Protein AF-0000000066904572 (afdb_homodimer)

Sequence (384 aa):
MHLLWPVCALLLQTYCATAQISPKYDVRRLPLDLRPVGHFLGRWKAYKVIGQGEHVFPTGRILDFGIDPLPVFGARSLNYTGTTRNADGSVAHFEYGFLMVKNRTRTNPQILCGLITTTIRGYSLVEFGMVQHGFVDLELNNFITRSFDQRYNVYELRRNLYIYAGDLKQDIEARTSAGNAAYSVMYRKIQGMHLLWPVCALLLQTYCATAQISPKYDVRRLPLDLRPVGHFLGRWKAYKVIGQGEHVFPTGRILDFGIDPLPVFGARSLNYTGTTRNADGSVAHFEYGFLMVKNRTRTNPQILCGLITTTIRGYSLVEFGMVQHGFVDLELNNFITRSFDQRYNVYELRRNLYIYAGDLKQDIEARTSAGNAAYSVMYRKIQG

Nearest PDB structures (foldseek):
  3ia8-assembly1_A  TM=7.764E-01  e=2.299E-08  Homo sapiens
  5dyq-assembly1_D  TM=3.759E-01  e=2.794E-02  Micromonospora maris AB-18-032
  6le0-assembly1_A  TM=2.827E-01  e=4.176E-02  Streptomyces koyangensis
  7x81-assembly1_B  TM=3.144E-01  e=1.199E-01  Micromonospora sp.
  7x86-assembly1_A  TM=2.967E-01  e=1.541E-01  Micromonospora sp.

pLDDT: mean 82.9, std 18.19, range [33.84, 98.69]

Radius of gyration: 25.17 Å; Cα contacts (8 Å, |Δi|>4): 960; chains: 2; bounding box: 48×80×97 Å

Organism: Trichuris trichiura (NCBI:txid36087)

Foldseek 3Di:
DPPPPPPPPPPPPPCPVVVPADQFLDLVPDDPQCVLQNLVAFKWAWDDKDWPPPVPDHHGKIKHWTQPPFDPDDFTWTKIWIFHADPVGHTPKIKIWTKGWDDADPVRNFIKIWTWMDIPQFKIWIWIDGGDNQKDKIKTDDMDGDPPDDDKDWDIKIWIWGDDPQWIKIWIWTQIPVGTITMMTTIHGDHD/DPPPPPPPPPPPPPCPVVVPADQFLDLVPDDPQCVLQNLVAFKWAWDDKDWPPVVPFRHRKIKHWTQPPFDPDDFTWTKIWIFGADPVGHTPKIKIWTKGWDDADPVRNFIKIWTWMDIPQFKIWIWIDGGDNQKDKTKTDDMDGDPDDDDKDWDIWIWIWGDDPQWIKIWIWTQIPVGTITMMTTIHGDHD

Secondary structure (DSSP, 8-state):
----------------------GGG-GGGS-GGGGGGGGG-EEEEEEEEEEES-TTS-TTEEEEEE--S-BSSSS-EEEEEEEEE-TTS-EEEEEEEEEEEE---SS--SEEEEEEEEETTSEEEEEEEEEETTEEEEEEEEEEE-SSSS---EEEEEEEEEEETTEEEEEEEEEETTEEEEEEEEEEEEE-/----------------------GGG-GGGS-GGGGGGGGG-EEEEEEEEEEES-SSS-TTEEEEEE--S-BSSSS-EEEEEEEEE-TTS-EEEEEEEEEEEE---SS--SEEEEEEEEETTSEEEEEEEEEETTEEEEEEEEEEE-SSSS---EEEEEEEEEEETTEEEEEEEEEETTEEEEEEEEEEEEE-

Solvent-accessible surface area (backbone atoms only — not comparable to full-atom values): 20718 Å² total; per-residue (Å²): 136,84,79,76,72,78,76,75,74,74,74,71,68,70,72,68,68,69,76,74,66,51,74,47,34,36,68,91,72,52,56,78,74,46,53,72,59,48,87,57,44,15,31,28,37,41,78,44,76,49,70,46,57,49,95,72,57,56,68,57,22,33,43,34,30,26,46,66,76,47,55,72,65,73,67,51,34,34,28,35,36,40,38,23,36,44,97,86,64,47,33,66,43,45,34,40,35,38,44,32,45,42,67,55,45,99,89,39,80,57,32,36,31,35,40,38,37,30,33,65,86,41,38,33,41,30,27,39,39,35,48,56,96,52,35,35,44,33,28,61,69,47,73,49,63,58,84,85,59,89,76,79,42,75,79,42,38,35,40,35,41,33,72,55,94,85,21,45,34,37,39,40,39,34,37,34,75,91,46,56,29,42,35,38,37,37,20,42,74,77,43,94,133,84,78,79,74,78,78,76,75,73,72,72,70,72,72,68,69,70,74,74,65,50,75,48,34,36,72,91,71,50,56,77,72,45,53,73,58,48,87,57,44,16,31,27,37,41,79,46,75,50,72,46,57,43,98,54,66,58,66,55,20,34,41,35,29,25,46,66,76,51,50,74,70,70,63,52,35,34,27,34,36,41,38,21,36,44,97,87,63,44,31,67,44,45,34,43,35,35,44,30,44,42,64,55,44,98,89,38,80,58,31,35,31,35,39,41,35,28,34,65,87,41,39,34,41,31,28,40,39,36,49,54,96,52,34,35,43,33,28,62,71,48,74,51,63,58,85,83,58,89,78,79,43,75,78,42,38,36,41,34,41,32,73,55,95,85,21,45,33,37,40,39,39,34,36,35,73,91,45,56,32,41,36,36,37,37,22,43,75,76,40,94

Structure (mmCIF, N/CA/C/O backbone):
data_AF-0000000066904572-model_v1
#
loop_
_entity.id
_entity.type
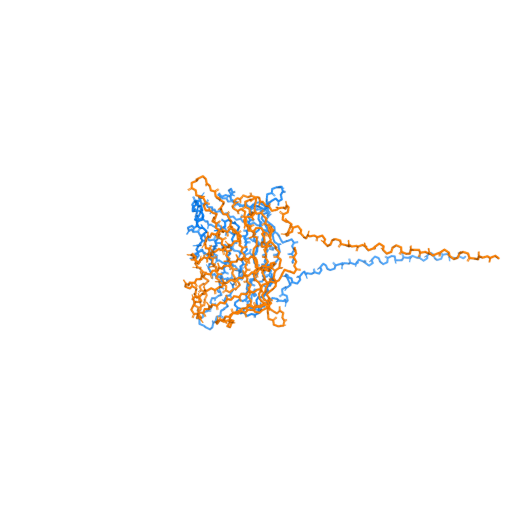_entity.pdbx_description
1 polymer 'DUF1794 domain containing protein'
#
loop_
_atom_site.group_PDB
_atom_site.id
_atom_site.type_symbol
_atom_site.label_atom_id
_atom_site.label_alt_id
_atom_site.label_comp_id
_atom_site.label_asym_id
_atom_site.label_entity_id
_atom_site.label_seq_id
_atom_site.pdbx_PDB_ins_code
_atom_site.Cartn_x
_atom_site.Cartn_y
_atom_site.Cartn_z
_atom_site.occupancy
_atom_site.B_iso_or_equiv
_atom_site.auth_seq_id
_atom_site.auth_comp_id
_atom_site.auth_asym_id
_atom_site.auth_atom_id
_atom_site.pdbx_PDB_model_num
ATOM 1 N N . MET A 1 1 ? 2.123 3.613 78.312 1 36.97 1 MET A N 1
ATOM 2 C CA . MET A 1 1 ? 2.836 3.047 77.125 1 36.97 1 MET A CA 1
ATOM 3 C C . MET A 1 1 ? 2.041 3.244 75.875 1 36.97 1 MET A C 1
ATOM 5 O O . MET A 1 1 ? 0.953 2.688 75.688 1 36.97 1 MET A O 1
ATOM 9 N N . HIS A 1 2 ? 2.148 4.484 75.25 1 41.28 2 HIS A N 1
ATOM 10 C CA . HIS A 1 2 ? 1.524 5.027 74.062 1 41.28 2 HIS A CA 1
ATOM 11 C C . HIS A 1 2 ? 1.945 4.246 72.812 1 41.28 2 HIS A C 1
ATOM 13 O O . HIS A 1 2 ? 3.139 4.094 72.562 1 41.28 2 HIS A O 1
ATOM 19 N N . LEU A 1 3 ? 1.214 3.186 72.5 1 41.56 3 LEU A N 1
ATOM 20 C CA . LEU A 1 3 ? 1.362 2.365 71.312 1 41.56 3 LEU A CA 1
ATOM 21 C C . LEU A 1 3 ? 1.243 3.215 70.062 1 41.56 3 LEU A C 1
ATOM 23 O O . LEU A 1 3 ? 0.188 3.795 69.812 1 41.56 3 LEU A O 1
ATOM 27 N N . LEU A 1 4 ? 2.344 3.912 69.625 1 42.91 4 LEU A N 1
ATOM 28 C CA . LEU A 1 4 ? 2.441 4.609 68.375 1 42.91 4 LEU A CA 1
ATOM 29 C C . LEU A 1 4 ? 2.195 3.648 67.188 1 42.91 4 LEU A C 1
ATOM 31 O O . LEU A 1 4 ? 2.887 2.637 67.062 1 42.91 4 LEU A O 1
ATOM 35 N N . TRP A 1 5 ? 0.932 3.434 66.812 1 44.44 5 TRP A N 1
ATOM 36 C CA . TRP A 1 5 ? 0.622 2.686 65.625 1 44.44 5 TRP A CA 1
ATOM 37 C C . TRP A 1 5 ? 1.302 3.311 64.438 1 44.44 5 TRP A C 1
ATOM 39 O O . TRP A 1 5 ? 1.192 4.52 64.188 1 44.44 5 TRP A O 1
ATOM 49 N N . PRO A 1 6 ? 2.416 2.656 63.938 1 46.72 6 PRO A N 1
ATOM 50 C CA . PRO A 1 6 ? 3 3.189 62.719 1 46.72 6 PRO A CA 1
ATOM 51 C C . PRO A 1 6 ? 2.004 3.23 61.562 1 46.72 6 PRO A C 1
ATOM 53 O O . PRO A 1 6 ? 1.225 2.289 61.375 1 46.72 6 PRO A O 1
ATOM 56 N N . VAL A 1 7 ? 1.394 4.398 61.219 1 45.59 7 VAL A N 1
ATOM 57 C CA . VAL A 1 7 ? 0.643 4.598 59.969 1 45.59 7 VAL A CA 1
ATOM 58 C C . VAL A 1 7 ? 1.498 4.184 58.781 1 45.59 7 VAL A C 1
ATOM 60 O O . VAL A 1 7 ? 2.568 4.75 58.562 1 45.59 7 VAL A O 1
ATOM 63 N N . CYS A 1 8 ? 1.521 2.908 58.438 1 36.66 8 CYS A N 1
ATOM 64 C CA . CYS A 1 8 ? 2.088 2.51 57.156 1 36.66 8 CYS A CA 1
ATOM 65 C C . CYS A 1 8 ? 1.502 3.34 56 1 36.66 8 CYS A C 1
ATOM 67 O O . CYS A 1 8 ? 0.315 3.223 55.688 1 36.66 8 CYS A O 1
ATOM 69 N N . ALA A 1 9 ? 1.978 4.562 55.875 1 38.41 9 ALA A N 1
ATOM 70 C CA . ALA A 1 9 ? 1.66 5.273 54.656 1 38.41 9 ALA A CA 1
ATOM 71 C C . ALA A 1 9 ? 1.945 4.398 53.438 1 38.41 9 ALA A C 1
ATOM 73 O O . ALA A 1 9 ? 3.098 4.043 53.156 1 38.41 9 ALA A O 1
ATOM 74 N N . LEU A 1 10 ? 0.994 3.525 53.094 1 40.59 10 LEU A N 1
ATOM 75 C CA . LEU A 1 10 ? 1.031 2.947 51.75 1 40.59 10 LEU A CA 1
ATOM 76 C C . LEU A 1 10 ? 1.244 4.027 50.719 1 40.59 10 LEU A C 1
ATOM 78 O O . LEU A 1 10 ? 0.384 4.891 50.5 1 40.59 10 LEU A O 1
ATOM 82 N N . LEU A 1 11 ? 2.461 4.457 50.562 1 39.38 11 LEU A N 1
ATOM 83 C CA . LEU A 1 11 ? 2.781 5.227 49.375 1 39.38 11 LEU A CA 1
ATOM 84 C C . LEU A 1 11 ? 2.217 4.551 48.125 1 39.38 11 LEU A C 1
ATOM 86 O O . LEU A 1 11 ? 2.672 3.471 47.719 1 39.38 11 LEU A O 1
ATOM 90 N N . LEU A 1 12 ? 0.892 4.676 47.969 1 40.47 12 LEU A N 1
ATOM 91 C CA . LEU A 1 12 ? 0.41 4.418 46.625 1 40.47 12 LEU A CA 1
ATOM 92 C C . LEU A 1 12 ? 1.277 5.133 45.594 1 40.47 12 LEU A C 1
ATOM 94 O O . LEU A 1 12 ? 1.254 6.363 45.5 1 40.47 12 LEU A O 1
ATOM 98 N N . GLN A 1 13 ? 2.475 4.648 45.5 1 36.97 13 GLN A N 1
ATOM 99 C CA . GLN A 1 13 ? 3.107 5.082 44.25 1 36.97 13 GLN A CA 1
ATOM 100 C C . GLN A 1 13 ? 2.148 4.953 43.062 1 36.97 13 GLN A C 1
ATOM 102 O O . GLN A 1 13 ? 1.762 3.846 42.688 1 36.97 13 GLN A O 1
ATOM 107 N N . THR A 1 14 ? 1.283 5.91 42.969 1 39.97 14 THR A N 1
ATOM 108 C CA . THR A 1 14 ? 0.637 6.031 41.688 1 39.97 14 THR A CA 1
ATOM 109 C C . THR A 1 14 ? 1.65 5.848 40.562 1 39.97 14 THR A C 1
ATOM 111 O O . THR A 1 14 ? 2.564 6.66 40.406 1 39.97 14 THR A O 1
ATOM 114 N N . TYR A 1 15 ? 2.129 4.617 40.375 1 37.59 15 TYR A N 1
ATOM 115 C CA . TYR A 1 15 ? 2.715 4.383 39.062 1 37.59 15 TYR A CA 1
ATOM 116 C C . TYR A 1 15 ? 1.881 5.039 37.969 1 37.59 15 TYR A C 1
ATOM 118 O O . TYR A 1 15 ? 0.774 4.586 37.688 1 37.59 15 TYR A O 1
ATOM 126 N N . CYS A 1 16 ? 1.686 6.305 38.094 1 33.84 16 CYS A N 1
ATOM 127 C CA . CYS A 1 16 ? 1.249 6.852 36.812 1 33.84 16 CYS A CA 1
ATOM 128 C C . CYS A 1 16 ? 2.037 6.234 35.656 1 33.84 16 CYS A C 1
ATOM 130 O O . CYS A 1 16 ? 3.221 6.531 35.469 1 33.84 16 CYS A O 1
ATOM 132 N N . ALA A 1 17 ? 1.898 4.969 35.312 1 40.09 17 ALA A N 1
ATOM 133 C CA . ALA A 1 17 ? 2.426 4.438 34.062 1 40.09 17 ALA A CA 1
ATOM 134 C C . ALA A 1 17 ? 2.369 5.488 32.969 1 40.09 17 ALA A C 1
ATOM 136 O O . ALA A 1 17 ? 1.284 5.898 32.562 1 40.09 17 ALA A O 1
ATOM 137 N N . THR A 1 18 ? 3.021 6.578 33 1 45.34 18 THR A N 1
ATOM 138 C CA . THR A 1 18 ? 3.121 7.43 31.828 1 45.34 18 THR A CA 1
ATOM 139 C C . THR A 1 18 ? 3 6.598 30.547 1 45.34 18 THR A C 1
ATOM 141 O O . THR A 1 18 ? 3.75 5.641 30.344 1 45.34 18 THR A O 1
ATOM 144 N N . ALA A 1 19 ? 1.868 6.367 30.156 1 54.81 19 ALA A N 1
ATOM 145 C CA . ALA A 1 19 ? 1.625 5.57 28.953 1 54.81 19 ALA A CA 1
ATOM 146 C C . ALA A 1 19 ? 2.641 5.895 27.875 1 54.81 19 ALA A C 1
ATOM 148 O O . ALA A 1 19 ? 2.754 7.047 27.438 1 54.81 19 ALA A O 1
ATOM 149 N N . GLN A 1 20 ? 3.775 5.301 27.828 1 68.19 20 GLN A N 1
ATOM 150 C CA . GLN A 1 20 ? 4.859 5.453 26.859 1 68.19 20 GLN A CA 1
ATOM 151 C C . GLN A 1 20 ? 4.32 5.516 25.438 1 68.19 20 GLN A C 1
ATOM 153 O O . GLN A 1 20 ? 3.516 4.676 25.031 1 68.19 20 GLN A O 1
ATOM 158 N N . ILE A 1 21 ? 4.375 6.699 24.906 1 78.31 21 ILE A N 1
ATOM 159 C CA . ILE A 1 21 ? 3.996 6.914 23.516 1 78.31 21 ILE A CA 1
ATOM 160 C C . ILE A 1 21 ? 4.812 5.996 22.609 1 78.31 21 ILE A C 1
ATOM 162 O O . ILE A 1 21 ? 6.039 5.938 22.703 1 78.31 21 ILE A O 1
ATOM 166 N N . SER A 1 22 ? 4.098 5.117 21.891 1 85 22 SER A N 1
ATOM 167 C CA . SER A 1 22 ? 4.758 4.316 20.859 1 85 22 SER A CA 1
ATOM 168 C C . SER A 1 22 ? 5.652 5.176 19.984 1 85 22 SER A C 1
ATOM 170 O O . SER A 1 22 ? 5.266 6.277 19.578 1 85 22 SER A O 1
ATOM 172 N N . PRO A 1 23 ? 6.863 4.711 19.75 1 85 23 PRO A N 1
ATOM 173 C CA . PRO A 1 23 ? 7.758 5.465 18.875 1 85 23 PRO A CA 1
ATOM 174 C C . PRO A 1 23 ? 7.113 5.801 17.531 1 85 23 PRO A C 1
ATOM 176 O O . PRO A 1 23 ? 7.461 6.809 16.906 1 85 23 PRO A O 1
ATOM 179 N N . LYS A 1 24 ? 6.156 5.031 17.141 1 87.88 24 LYS A N 1
ATOM 180 C CA . LYS A 1 24 ? 5.441 5.207 15.883 1 87.88 24 LYS A CA 1
ATOM 181 C C . LYS A 1 24 ? 4.715 6.547 15.844 1 87.88 24 LYS A C 1
ATOM 183 O O . LYS A 1 24 ? 4.543 7.141 14.781 1 87.88 24 LYS A O 1
ATOM 188 N N . TYR A 1 25 ? 4.387 7.059 17.016 1 91.88 25 TYR A N 1
ATOM 189 C CA . TYR A 1 25 ? 3.562 8.266 17.078 1 91.88 25 TYR A CA 1
ATOM 190 C C . TYR A 1 25 ? 4.293 9.398 17.781 1 91.88 25 TYR A C 1
ATOM 192 O O . TYR A 1 25 ? 3.684 10.398 18.156 1 91.88 25 TYR A O 1
ATOM 200 N N . ASP A 1 26 ? 5.594 9.242 18.047 1 89.12 26 ASP A N 1
ATOM 201 C CA . ASP A 1 26 ? 6.375 10.227 18.797 1 89.12 26 ASP A CA 1
ATOM 202 C C . ASP A 1 26 ? 6.781 11.391 17.891 1 89.12 26 ASP A C 1
ATOM 204 O O . ASP A 1 26 ? 7.691 11.258 17.078 1 89.12 26 ASP A O 1
ATOM 208 N N . VAL A 1 27 ? 6.188 12.516 18.109 1 88.06 27 VAL A N 1
ATOM 209 C CA . VAL A 1 27 ? 6.395 13.695 17.266 1 88.06 27 VAL A CA 1
ATOM 210 C C . VAL A 1 27 ? 7.852 14.148 17.359 1 88.06 27 VAL A C 1
ATOM 212 O O . VAL A 1 27 ? 8.359 14.812 16.469 1 88.06 27 VAL A O 1
ATOM 215 N N . ARG A 1 28 ? 8.594 13.836 18.484 1 88.25 28 ARG A N 1
ATOM 216 C CA . ARG A 1 28 ? 10 14.203 18.641 1 88.25 28 ARG A CA 1
ATOM 217 C C . ARG A 1 28 ? 10.875 13.484 17.625 1 88.25 28 ARG A C 1
ATOM 219 O O . ARG A 1 28 ? 11.992 13.922 17.344 1 88.25 28 ARG A O 1
ATOM 226 N N . ARG A 1 29 ? 10.281 12.391 17.047 1 86.12 29 ARG A N 1
ATOM 227 C CA . ARG A 1 29 ? 11.031 11.602 16.078 1 86.12 29 ARG A CA 1
ATOM 228 C C . ARG A 1 29 ? 10.648 11.977 14.648 1 86.12 29 ARG A C 1
ATOM 230 O O . ARG A 1 29 ? 11.203 11.445 13.688 1 86.12 29 ARG A O 1
ATOM 237 N N . LEU A 1 30 ? 9.75 12.875 14.586 1 88.31 30 LEU A N 1
ATOM 238 C CA . LEU A 1 30 ? 9.242 13.266 13.273 1 88.31 30 LEU A CA 1
ATOM 239 C C . LEU A 1 30 ? 10.273 14.102 12.531 1 88.31 30 LEU A C 1
ATOM 241 O O . LEU A 1 30 ? 10.734 15.125 13.039 1 88.31 30 LEU A O 1
ATOM 245 N N . PRO A 1 31 ? 10.594 13.625 11.336 1 86.38 31 PRO A N 1
ATOM 246 C CA . PRO A 1 31 ? 11.469 14.5 10.539 1 86.38 31 PRO A CA 1
ATOM 247 C C . PRO A 1 31 ? 10.883 15.891 10.344 1 86.38 31 PRO A C 1
ATOM 249 O O . PRO A 1 31 ? 9.664 16.047 10.195 1 86.38 31 PRO A O 1
ATOM 252 N N . LEU A 1 32 ? 11.773 16.875 10.258 1 85.88 32 LEU A N 1
ATOM 253 C CA . LEU A 1 32 ? 11.367 18.281 10.156 1 85.88 32 LEU A CA 1
ATOM 254 C C . LEU A 1 32 ? 10.492 18.5 8.93 1 85.88 32 LEU A C 1
ATOM 256 O O . LEU A 1 32 ? 9.562 19.312 8.969 1 85.88 32 LEU A O 1
ATOM 260 N N . ASP A 1 33 ? 10.742 17.75 7.859 1 85.06 33 ASP A N 1
ATOM 261 C CA . ASP A 1 33 ? 10.039 17.953 6.598 1 85.06 33 ASP A CA 1
ATOM 262 C C . ASP A 1 33 ? 8.57 17.531 6.711 1 85.06 33 ASP A C 1
ATOM 264 O O . ASP A 1 33 ? 7.738 17.938 5.902 1 85.06 33 ASP A O 1
ATOM 268 N N . LEU A 1 34 ? 8.273 16.766 7.754 1 91.44 34 LEU A N 1
ATOM 269 C CA . LEU A 1 34 ? 6.922 16.234 7.879 1 91.44 34 LEU A CA 1
ATOM 270 C C . LEU A 1 34 ? 6.137 17 8.945 1 91.44 34 LEU A C 1
ATOM 272 O O . LEU A 1 34 ? 4.988 16.656 9.234 1 91.44 34 LEU A O 1
ATOM 276 N N . ARG A 1 35 ? 6.676 18.047 9.461 1 92.06 35 ARG A N 1
ATOM 277 C CA . ARG A 1 35 ? 6.043 18.812 10.523 1 92.06 35 ARG A CA 1
ATOM 278 C C . ARG A 1 35 ? 4.691 19.359 10.078 1 92.06 35 ARG A C 1
ATOM 280 O O . ARG A 1 35 ? 3.746 19.422 10.859 1 92.06 35 ARG A O 1
ATOM 287 N N . PRO A 1 36 ? 4.574 19.766 8.781 1 94.38 36 PRO A N 1
ATOM 288 C CA . PRO A 1 36 ? 3.289 20.312 8.359 1 94.38 36 PRO A CA 1
ATOM 289 C C . PRO A 1 36 ? 2.135 19.328 8.523 1 94.38 36 PRO A C 1
ATOM 291 O O . PRO A 1 36 ? 0.971 19.734 8.562 1 94.38 36 PRO A O 1
ATOM 294 N N . VAL A 1 37 ? 2.457 18.031 8.648 1 95.56 37 VAL A N 1
ATOM 295 C CA . VAL A 1 37 ? 1.381 17.047 8.766 1 95.56 37 VAL A CA 1
ATOM 296 C C . VAL A 1 37 ? 1.552 16.25 10.062 1 95.56 37 VAL A C 1
ATOM 298 O O . VAL A 1 37 ? 0.924 15.203 10.242 1 95.56 37 VAL A O 1
ATOM 301 N N . GLY A 1 38 ? 2.359 16.734 10.914 1 94.56 38 GLY A N 1
ATOM 302 C CA . GLY A 1 38 ? 2.678 16.016 12.141 1 94.56 38 GLY A CA 1
ATOM 303 C C . GLY A 1 38 ? 1.487 15.867 13.07 1 94.56 38 GLY A C 1
ATOM 304 O O . GLY A 1 38 ? 1.434 14.93 13.867 1 94.56 38 GLY A O 1
ATOM 305 N N . HIS A 1 39 ? 0.548 16.75 13.031 1 96.62 39 HIS A N 1
ATOM 306 C CA . HIS A 1 39 ? -0.603 16.75 13.93 1 96.62 39 HIS A CA 1
ATOM 307 C C . HIS A 1 39 ? -1.524 15.578 13.648 1 96.62 39 HIS A C 1
ATOM 309 O O . HIS A 1 39 ? -2.406 15.266 14.453 1 96.62 39 HIS A O 1
ATOM 315 N N . PHE A 1 40 ? -1.28 14.844 12.531 1 97.44 40 PHE A N 1
ATOM 316 C CA . PHE A 1 40 ? -2.113 13.688 12.203 1 97.44 40 PHE A CA 1
ATOM 317 C C . PHE A 1 40 ? -1.581 12.43 12.875 1 97.44 40 PHE A C 1
ATOM 319 O O . PHE A 1 40 ? -2.268 11.406 12.914 1 97.44 40 PHE A O 1
ATOM 326 N N . LEU A 1 41 ? -0.401 12.477 13.391 1 95.5 41 LEU A N 1
ATOM 327 C CA . LEU A 1 41 ? 0.19 11.273 13.984 1 95.5 41 LEU A CA 1
ATOM 328 C C . LEU A 1 41 ? -0.75 10.656 15.008 1 95.5 41 LEU A C 1
ATOM 330 O O . LEU A 1 41 ? -1.259 11.352 15.891 1 95.5 41 LEU A O 1
ATOM 334 N N . GLY A 1 42 ? -0.972 9.336 14.836 1 95.62 42 GLY A N 1
ATOM 335 C CA . GLY A 1 42 ? -1.816 8.602 15.766 1 95.62 42 GLY A CA 1
ATOM 336 C C . GLY A 1 42 ? -2.824 7.707 15.07 1 95.62 42 GLY A C 1
ATOM 337 O O . GLY A 1 42 ? -2.863 7.637 13.844 1 95.62 42 GLY A O 1
ATOM 338 N N . ARG A 1 43 ? -3.465 6.996 15.898 1 96.44 43 ARG A N 1
ATOM 339 C CA . ARG A 1 43 ? -4.594 6.184 15.453 1 96.44 43 ARG A CA 1
ATOM 340 C C . ARG A 1 43 ? -5.918 6.852 15.789 1 96.44 43 ARG A C 1
ATOM 342 O O . ARG A 1 43 ? -6.133 7.277 16.922 1 96.44 43 ARG A O 1
ATOM 349 N N . TRP A 1 44 ? -6.773 6.98 14.812 1 96.94 44 TRP A N 1
ATOM 350 C CA . TRP A 1 44 ? -8.008 7.75 14.914 1 96.94 44 TRP A CA 1
ATOM 351 C C . TRP A 1 44 ? -9.219 6.883 14.594 1 96.94 44 TRP A C 1
ATOM 353 O O . TRP A 1 44 ? -9.266 6.227 13.555 1 96.94 44 TRP A O 1
ATOM 363 N N . LYS A 1 45 ? -10.164 6.918 15.484 1 95.31 45 LYS A N 1
ATOM 364 C CA . LYS A 1 45 ? -11.367 6.121 15.289 1 95.31 45 LYS A CA 1
ATOM 365 C C . LYS A 1 45 ? -12.57 7.008 14.977 1 95.31 45 LYS A C 1
ATOM 367 O O . LYS A 1 45 ? -12.852 7.961 15.711 1 95.31 45 LYS A O 1
ATOM 372 N N . ALA A 1 46 ? -13.266 6.609 13.852 1 94.56 46 ALA A N 1
ATOM 373 C CA . ALA A 1 46 ? -14.453 7.355 13.453 1 94.56 46 ALA A CA 1
ATOM 374 C C . ALA A 1 46 ? -15.555 7.234 14.5 1 94.56 46 ALA A C 1
ATOM 376 O O . ALA A 1 46 ? -15.789 6.152 15.047 1 94.56 46 ALA A O 1
ATOM 377 N N . TYR A 1 47 ? -16.266 8.414 14.766 1 92.19 47 TYR A N 1
ATOM 378 C CA . TYR A 1 47 ? -17.344 8.312 15.727 1 92.19 47 TYR A CA 1
ATOM 379 C C . TYR A 1 47 ? -18.562 9.102 15.258 1 92.19 47 TYR A C 1
ATOM 381 O O . TYR A 1 47 ? -19.641 9.008 15.852 1 92.19 47 TYR A O 1
ATOM 389 N N . LYS A 1 48 ? -18.422 9.891 14.234 1 90.69 48 LYS A N 1
ATOM 390 C CA . LYS A 1 48 ? -19.531 10.648 13.664 1 90.69 48 LYS A CA 1
ATOM 391 C C . LYS A 1 48 ? -19.375 10.805 12.156 1 90.69 48 LYS A C 1
ATOM 393 O O . LYS A 1 48 ? -18.297 11.125 11.664 1 90.69 48 LYS A O 1
ATOM 398 N N . VAL A 1 49 ? -20.391 10.523 11.469 1 89.62 49 VAL A N 1
ATOM 399 C CA . VAL A 1 49 ? -20.422 10.68 10.016 1 89.62 49 VAL A CA 1
ATOM 400 C C . VAL A 1 49 ? -21.672 11.461 9.609 1 89.62 49 VAL A C 1
ATOM 402 O O . VAL A 1 49 ? -22.781 11.156 10.07 1 89.62 49 VAL A O 1
ATOM 405 N N . ILE A 1 50 ? -21.453 12.445 8.789 1 88.44 50 ILE A N 1
ATOM 406 C CA . ILE A 1 50 ? -22.562 13.227 8.258 1 88.44 50 ILE A CA 1
ATOM 407 C C . ILE A 1 50 ? -22.453 13.32 6.738 1 88.44 50 ILE A C 1
ATOM 409 O O . ILE A 1 50 ? -21.375 13.617 6.211 1 88.44 50 ILE A O 1
ATOM 413 N N . GLY A 1 51 ? -23.562 13.07 6.008 1 87.94 51 GLY A N 1
ATOM 414 C CA . GLY A 1 51 ? -23.562 13.266 4.566 1 87.94 51 GLY A CA 1
ATOM 415 C C . GLY A 1 51 ? -24.172 12.109 3.805 1 87.94 51 GLY A C 1
ATOM 416 O O . GLY A 1 51 ? -24.953 11.336 4.363 1 87.94 51 GLY A O 1
ATOM 417 N N . GLN A 1 52 ? -24.188 12.047 2.445 1 78.12 52 GLN A N 1
ATOM 418 C CA . GLN A 1 52 ? -24.797 11.078 1.539 1 78.12 52 GLN A CA 1
ATOM 419 C C . GLN A 1 52 ? -23.734 10.18 0.903 1 78.12 52 GLN A C 1
ATOM 421 O O . GLN A 1 52 ? -22.594 10.602 0.714 1 78.12 52 GLN A O 1
ATOM 426 N N . GLY A 1 53 ? -24.422 8.93 0.359 1 62.56 53 GLY A N 1
ATOM 427 C CA . GLY A 1 53 ? -23.641 8.031 -0.473 1 62.56 53 GLY A CA 1
ATOM 428 C C . GLY A 1 53 ? -22.641 7.219 0.317 1 62.56 53 GLY A C 1
ATOM 429 O O . GLY A 1 53 ? -21.625 6.777 -0.228 1 62.56 53 GLY A O 1
ATOM 430 N N . GLU A 1 54 ? -23.203 7.348 1.69 1 52.78 54 GLU A N 1
ATOM 431 C CA . GLU A 1 54 ? -22.359 6.715 2.707 1 52.78 54 GLU A CA 1
ATOM 432 C C . GLU A 1 54 ? -22.406 5.191 2.586 1 52.78 54 GLU A C 1
ATOM 434 O O . GLU A 1 54 ? -21.672 4.488 3.293 1 52.78 54 GLU A O 1
ATOM 439 N N . HIS A 1 55 ? -23.531 4.688 1.878 1 52.28 55 HIS A N 1
ATOM 440 C CA . HIS A 1 55 ? -23.422 3.25 2.09 1 52.28 55 HIS A CA 1
ATOM 441 C C . HIS A 1 55 ? -21.969 2.818 2.188 1 52.28 55 HIS A C 1
ATOM 443 O O . HIS A 1 55 ? -21.672 1.671 2.533 1 52.28 55 HIS A O 1
ATOM 449 N N . VAL A 1 56 ? -21.203 3.502 1.645 1 51.19 56 VAL A N 1
ATOM 450 C CA . VAL A 1 56 ? -19.844 3.092 1.324 1 51.19 56 VAL A CA 1
ATOM 451 C C . VAL A 1 56 ? -19.016 3.014 2.604 1 51.19 56 VAL A C 1
ATOM 453 O O . VAL A 1 56 ? -18.109 2.191 2.709 1 51.19 56 VAL A O 1
ATOM 456 N N . PHE A 1 57 ? -19.219 4.102 3.617 1 50.66 57 PHE A N 1
ATOM 457 C CA . PHE A 1 57 ? -17.938 4.129 4.32 1 50.66 57 PHE A CA 1
ATOM 458 C C . PHE A 1 57 ? -18.141 3.887 5.812 1 50.66 57 PHE A C 1
ATOM 460 O O . PHE A 1 57 ? -17.562 2.949 6.375 1 50.66 57 PHE A O 1
ATOM 467 N N . PRO A 1 58 ? -17.984 4.801 6.781 1 54 58 PRO A N 1
ATOM 468 C CA . PRO A 1 58 ? -16.984 4.879 7.859 1 54 58 PRO A CA 1
ATOM 469 C C . PRO A 1 58 ? -17.531 4.34 9.188 1 54 58 PRO A C 1
ATOM 471 O O . PRO A 1 58 ? -16.969 4.645 10.25 1 54 58 PRO A O 1
ATOM 474 N N . THR A 1 59 ? -18.641 3.709 9.219 1 59.78 59 THR A N 1
ATOM 475 C CA . THR A 1 59 ? -18.672 3.27 10.609 1 59.78 59 THR A CA 1
ATOM 476 C C . THR A 1 59 ? -17.547 2.285 10.891 1 59.78 59 THR A C 1
ATOM 478 O O . THR A 1 59 ? -17.172 1.498 10.016 1 59.78 59 THR A O 1
ATOM 481 N N . GLY A 1 60 ? -16.875 2.48 11.945 1 76.75 60 GLY A N 1
ATOM 482 C CA . GLY A 1 60 ? -15.828 1.593 12.406 1 76.75 60 GLY A CA 1
ATOM 483 C C . GLY A 1 60 ? -14.492 1.841 11.719 1 76.75 60 GLY A C 1
ATOM 484 O O . GLY A 1 60 ? -13.617 0.977 11.734 1 76.75 60 GLY A O 1
ATOM 485 N N . ARG A 1 61 ? -14.5 2.953 10.992 1 89.88 61 ARG A N 1
ATOM 486 C CA . ARG A 1 61 ? -13.258 3.248 10.289 1 89.88 61 ARG A CA 1
ATOM 487 C C . ARG A 1 61 ? -12.18 3.734 11.258 1 89.88 61 ARG A C 1
ATOM 489 O O . ARG A 1 61 ? -12.469 4.523 12.164 1 89.88 61 ARG A O 1
ATOM 496 N N . ILE A 1 62 ? -11.016 3.244 11.094 1 93.94 62 ILE A N 1
ATOM 497 C CA . ILE A 1 62 ? -9.82 3.689 11.805 1 93.94 62 ILE A CA 1
ATOM 498 C C . ILE A 1 62 ? -8.781 4.195 10.805 1 93.94 62 ILE A C 1
ATOM 500 O O . ILE A 1 62 ? -8.5 3.535 9.805 1 93.94 62 ILE A O 1
ATOM 504 N N . LEU A 1 63 ? -8.312 5.387 11.008 1 96.5 63 LEU A N 1
ATOM 505 C CA . LEU A 1 63 ? -7.172 5.922 10.273 1 96.5 63 LEU A CA 1
ATOM 506 C C . LEU A 1 63 ? -5.914 5.895 11.133 1 96.5 63 LEU A C 1
ATOM 508 O O . LEU A 1 63 ? -5.965 6.223 12.32 1 96.5 63 LEU A O 1
ATOM 512 N N . ASP A 1 64 ? -4.844 5.469 10.602 1 95.38 64 ASP A N 1
ATOM 513 C CA . ASP A 1 64 ? -3.564 5.371 11.297 1 95.38 64 ASP A CA 1
ATOM 514 C C . ASP A 1 64 ? -2.471 6.121 10.539 1 95.38 64 ASP A C 1
ATOM 516 O O . ASP A 1 64 ? -2.176 5.797 9.383 1 95.38 64 ASP A O 1
ATOM 520 N N . PHE A 1 65 ? -1.942 7.141 11.125 1 95.88 65 PHE A N 1
ATOM 521 C CA . PHE A 1 65 ? -0.796 7.883 10.617 1 95.88 65 PHE A CA 1
ATOM 522 C C . PHE A 1 65 ? 0.425 7.676 11.5 1 95.88 65 PHE A C 1
ATOM 524 O O . PHE A 1 65 ? 0.395 7.988 12.695 1 95.88 65 PHE A O 1
ATOM 531 N N . GLY A 1 66 ? 1.501 7.172 10.914 1 92.38 66 GLY A N 1
ATOM 532 C CA . GLY A 1 66 ? 2.686 6.887 11.711 1 92.38 66 GLY A CA 1
ATOM 533 C C . GLY A 1 66 ? 3.98 7.109 10.953 1 92.38 66 GLY A C 1
ATOM 534 O O . GLY A 1 66 ? 3.963 7.355 9.742 1 92.38 66 GLY A O 1
ATOM 535 N N . ILE A 1 67 ? 5.156 7.176 11.633 1 85 67 ILE A N 1
ATOM 536 C CA . ILE A 1 67 ? 6.48 7.355 11.039 1 85 67 ILE A CA 1
ATOM 537 C C . ILE A 1 67 ? 7.109 5.996 10.758 1 85 67 ILE A C 1
ATOM 539 O O . ILE A 1 67 ? 8.094 5.902 10.016 1 85 67 ILE A O 1
ATOM 543 N N . ASP A 1 68 ? 6.562 4.777 10.938 1 69.31 68 ASP A N 1
ATOM 544 C CA . ASP A 1 68 ? 7.168 3.457 10.773 1 69.31 68 ASP A CA 1
ATOM 545 C C . ASP A 1 68 ? 6.469 2.666 9.672 1 69.31 68 ASP A C 1
ATOM 547 O O . ASP A 1 68 ? 5.277 2.371 9.773 1 69.31 68 ASP A O 1
ATOM 551 N N . PRO A 1 69 ? 7.406 2.207 8.781 1 62.81 69 PRO A N 1
ATOM 552 C CA . PRO A 1 69 ? 8.82 2.438 8.508 1 62.81 69 PRO A CA 1
ATOM 553 C C . PRO A 1 69 ? 9.094 3.82 7.918 1 62.81 69 PRO A C 1
ATOM 555 O O . PRO A 1 69 ? 8.203 4.414 7.297 1 62.81 69 PRO A O 1
ATOM 558 N N . LEU A 1 70 ? 10.117 4.512 8.484 1 53.91 70 LEU A N 1
ATOM 559 C CA . LEU A 1 70 ? 10.57 5.773 7.906 1 53.91 70 LEU A CA 1
ATOM 560 C C . LEU A 1 70 ? 11.633 5.535 6.84 1 53.91 70 LEU A C 1
ATOM 562 O O . LEU A 1 70 ? 12.625 4.852 7.094 1 53.91 70 LEU A O 1
ATOM 566 N N . PRO A 1 71 ? 11.258 5.812 5.57 1 49.34 71 PRO A N 1
ATOM 567 C CA . PRO A 1 71 ? 12.383 5.723 4.633 1 49.34 71 PRO A CA 1
ATOM 568 C C . PRO A 1 71 ? 13.523 6.676 4.984 1 49.34 71 PRO A C 1
ATOM 570 O O . PRO A 1 71 ? 13.289 7.738 5.566 1 49.34 71 PRO A O 1
ATOM 573 N N . VAL A 1 72 ? 14.781 6.199 5.105 1 44.91 72 VAL A N 1
ATOM 574 C CA . VAL A 1 72 ? 15.938 7.039 5.402 1 44.91 72 VAL A CA 1
ATOM 575 C C . VAL A 1 72 ? 16.125 8.078 4.297 1 44.91 72 VAL A C 1
ATOM 577 O O . VAL A 1 72 ? 16.562 9.195 4.555 1 44.91 72 VAL A O 1
ATOM 580 N N . PHE A 1 73 ? 15.992 7.531 2.973 1 45.78 73 PHE A N 1
ATOM 581 C CA . PHE A 1 73 ? 16.219 8.461 1.871 1 45.78 73 PHE A CA 1
ATOM 582 C C . PHE A 1 73 ? 14.945 8.688 1.073 1 45.78 73 PHE A C 1
ATOM 584 O O . PHE A 1 73 ? 14.102 7.789 0.977 1 45.78 73 PHE A O 1
ATOM 591 N N . GLY A 1 74 ? 14.742 10.062 0.581 1 48.47 74 GLY A N 1
ATOM 592 C CA . GLY A 1 74 ? 13.656 10.516 -0.272 1 48.47 74 GLY A CA 1
ATOM 593 C C . GLY A 1 74 ? 12.531 11.18 0.498 1 48.47 74 GLY A C 1
ATOM 594 O O . GLY A 1 74 ? 12.711 11.578 1.651 1 48.47 74 GLY A O 1
ATOM 595 N N . ALA A 1 75 ? 11.523 11.461 -0.193 1 55.5 75 ALA A N 1
ATOM 596 C CA . ALA A 1 75 ? 10.422 12.203 0.416 1 55.5 75 ALA A CA 1
ATOM 597 C C . ALA A 1 75 ? 9.836 11.438 1.598 1 55.5 75 ALA A C 1
ATOM 599 O O . ALA A 1 75 ? 9.414 10.289 1.453 1 55.5 75 ALA A O 1
ATOM 600 N N . ARG A 1 76 ? 10.234 11.891 2.799 1 73.5 76 ARG A N 1
ATOM 601 C CA . ARG A 1 76 ? 9.688 11.328 4.027 1 73.5 76 ARG A CA 1
ATOM 602 C C . ARG A 1 76 ? 8.164 11.43 4.051 1 73.5 76 ARG A C 1
ATOM 604 O O . ARG A 1 76 ? 7.59 12.328 3.434 1 73.5 76 ARG A O 1
ATOM 611 N N . SER A 1 77 ? 7.633 10.422 4.344 1 89 77 SER A N 1
ATOM 612 C CA . SER A 1 77 ? 6.176 10.32 4.387 1 89 77 SER A CA 1
ATOM 613 C C . SER A 1 77 ? 5.703 9.734 5.715 1 89 77 SER A C 1
ATOM 615 O O . SER A 1 77 ? 6.465 9.062 6.41 1 89 77 SER A O 1
ATOM 617 N N . LEU A 1 78 ? 4.559 10.117 6.035 1 92.12 78 LEU A N 1
ATOM 618 C CA . LEU A 1 78 ? 3.852 9.328 7.039 1 92.12 78 LEU A CA 1
ATOM 619 C C . LEU A 1 78 ? 3.25 8.07 6.422 1 92.12 78 LEU A C 1
ATOM 621 O O . LEU A 1 78 ? 2.697 8.117 5.32 1 92.12 78 LEU A O 1
ATOM 625 N N . ASN A 1 79 ? 3.41 6.984 7.152 1 91.69 79 ASN A N 1
ATOM 626 C CA . ASN A 1 79 ? 2.609 5.816 6.797 1 91.69 79 ASN A CA 1
ATOM 627 C C . ASN A 1 79 ? 1.132 6.035 7.105 1 91.69 79 ASN A C 1
ATOM 629 O O . ASN A 1 79 ? 0.788 6.594 8.148 1 91.69 79 ASN A O 1
ATOM 633 N N . TYR A 1 80 ? 0.359 5.586 6.211 1 94.56 80 TYR A N 1
ATOM 634 C CA . TYR A 1 80 ? -1.087 5.746 6.32 1 94.56 80 TYR A CA 1
ATOM 635 C C . TYR A 1 80 ? -1.798 4.406 6.168 1 94.56 80 TYR A C 1
ATOM 637 O O . TYR A 1 80 ? -1.529 3.658 5.227 1 94.56 80 TYR A O 1
ATOM 645 N N . THR A 1 81 ? -2.693 4.113 7.102 1 93.12 81 THR A N 1
ATOM 646 C CA . THR A 1 81 ? -3.586 2.967 6.984 1 93.12 81 THR A CA 1
ATOM 647 C C . THR A 1 81 ? -5.031 3.373 7.27 1 93.12 81 THR A C 1
ATOM 649 O O . THR A 1 81 ? -5.297 4.102 8.227 1 93.12 81 THR A O 1
ATOM 652 N N . GLY A 1 82 ? -5.883 3.008 6.395 1 92.62 82 GLY A N 1
ATOM 653 C CA . GLY A 1 82 ? -7.316 3.098 6.621 1 92.62 82 GLY A CA 1
ATOM 654 C C . GLY A 1 82 ? -7.996 1.743 6.68 1 92.62 82 GLY A C 1
ATOM 655 O O . GLY A 1 82 ? -7.891 0.947 5.746 1 92.62 82 GLY A O 1
ATOM 656 N N . THR A 1 83 ? -8.703 1.508 7.809 1 90.19 83 THR A N 1
ATOM 657 C CA . THR A 1 83 ? -9.375 0.221 7.973 1 90.19 83 THR A CA 1
ATOM 658 C C . THR A 1 83 ? -10.828 0.417 8.375 1 90.19 83 THR A C 1
ATOM 660 O O . THR A 1 83 ? -11.133 1.236 9.242 1 90.19 83 THR A O 1
ATOM 663 N N . THR A 1 84 ? -11.648 -0.269 7.668 1 87.25 84 THR A N 1
ATOM 664 C CA . THR A 1 84 ? -13.047 -0.367 8.062 1 87.25 84 THR A CA 1
ATOM 665 C C . THR A 1 84 ? -13.414 -1.811 8.398 1 87.25 84 THR A C 1
ATOM 667 O O . THR A 1 84 ? -13.125 -2.725 7.625 1 87.25 84 THR A O 1
ATOM 670 N N . ARG A 1 85 ? -13.992 -1.948 9.469 1 83.38 85 ARG A N 1
ATOM 671 C CA . ARG A 1 85 ? -14.391 -3.289 9.875 1 83.38 85 ARG A CA 1
ATOM 672 C C . ARG A 1 85 ? -15.906 -3.389 10.023 1 83.38 85 ARG A C 1
ATOM 674 O O . ARG A 1 85 ? -16.562 -2.43 10.438 1 83.38 85 ARG A O 1
ATOM 681 N N . ASN A 1 86 ? -16.312 -4.586 9.719 1 80.81 86 ASN A N 1
ATOM 682 C CA . ASN A 1 86 ? -17.703 -4.926 9.977 1 80.81 86 ASN A CA 1
ATOM 683 C C . ASN A 1 86 ? -17.953 -5.164 11.461 1 80.81 86 ASN A C 1
ATOM 685 O O . ASN A 1 86 ? -17.016 -5.176 12.266 1 80.81 86 ASN A O 1
ATOM 689 N N . ALA A 1 87 ? -19.25 -5.328 11.773 1 80 87 ALA A N 1
ATOM 690 C CA . ALA A 1 87 ? -19.641 -5.551 13.164 1 80 87 ALA A CA 1
ATOM 691 C C . ALA A 1 87 ? -19.016 -6.828 13.711 1 80 87 ALA A C 1
ATOM 693 O O . ALA A 1 87 ? -18.703 -6.91 14.898 1 80 87 ALA A O 1
ATOM 694 N N . ASP A 1 88 ? -18.75 -7.77 12.852 1 77.75 88 ASP A N 1
ATOM 695 C CA . ASP A 1 88 ? -18.203 -9.047 13.297 1 77.75 88 ASP A CA 1
ATOM 696 C C . ASP A 1 88 ? -16.688 -9.008 13.367 1 77.75 88 ASP A C 1
ATOM 698 O O . ASP A 1 88 ? -16.047 -10.023 13.648 1 77.75 88 ASP A O 1
ATOM 702 N N . GLY A 1 89 ? -16.109 -7.875 13.023 1 78.06 89 GLY A N 1
ATOM 703 C CA . GLY A 1 89 ? -14.664 -7.715 13.133 1 78.06 89 GLY A CA 1
ATOM 704 C C . GLY A 1 89 ? -13.938 -7.922 11.82 1 78.06 89 GLY A C 1
ATOM 705 O O . GLY A 1 89 ? -12.773 -7.555 11.688 1 78.06 89 GLY A O 1
ATOM 706 N N . SER A 1 90 ? -14.648 -8.453 10.867 1 79.31 90 SER A N 1
ATOM 707 C CA . SER A 1 90 ? -14.008 -8.703 9.586 1 79.31 90 SER A CA 1
ATOM 708 C C . SER A 1 90 ? -13.711 -7.398 8.852 1 79.31 90 SER A C 1
ATOM 710 O O . SER A 1 90 ? -14.414 -6.402 9.039 1 79.31 90 SER A O 1
ATOM 712 N N . VAL A 1 91 ? -12.695 -7.465 8.117 1 82 91 VAL A N 1
ATOM 713 C CA . VAL A 1 91 ? -12.273 -6.254 7.414 1 82 91 VAL A CA 1
ATOM 714 C C . VAL A 1 91 ? -13.148 -6.031 6.184 1 82 91 VAL A C 1
ATOM 716 O O . VAL A 1 91 ? -13.203 -6.887 5.293 1 82 91 VAL A O 1
ATOM 719 N N . ALA A 1 92 ? -13.805 -4.898 6.137 1 82.25 92 ALA A N 1
ATOM 720 C CA . ALA A 1 92 ? -14.625 -4.516 4.992 1 82.25 92 ALA A CA 1
ATOM 721 C C . ALA A 1 92 ? -13.805 -3.748 3.961 1 82.25 92 ALA A C 1
ATOM 723 O O . ALA A 1 92 ? -14.039 -3.869 2.756 1 82.25 92 ALA A O 1
ATOM 724 N N . HIS A 1 93 ? -12.906 -2.932 4.426 1 85.31 93 HIS A N 1
ATOM 725 C CA . HIS A 1 93 ? -12.039 -2.135 3.568 1 85.31 93 HIS A CA 1
ATOM 726 C C . HIS A 1 93 ? -10.672 -1.922 4.215 1 85.31 93 HIS A C 1
ATOM 728 O O . HIS A 1 93 ? -10.578 -1.729 5.43 1 85.31 93 HIS A O 1
ATOM 734 N N . PHE A 1 94 ? -9.703 -1.978 3.432 1 88.75 94 PHE A N 1
ATOM 735 C CA . PHE A 1 94 ? -8.336 -1.726 3.887 1 88.75 94 PHE A CA 1
ATOM 736 C C . PHE A 1 94 ? -7.535 -1.006 2.812 1 88.75 94 PHE A C 1
ATOM 738 O O . PHE A 1 94 ? -7.566 -1.392 1.643 1 88.75 94 PHE A O 1
ATOM 745 N N . GLU A 1 95 ? -6.887 -0.005 3.232 1 91.12 95 GLU A N 1
ATOM 746 C CA . GLU A 1 95 ? -5.977 0.702 2.338 1 91.12 95 GLU A CA 1
ATOM 747 C C . GLU A 1 95 ? -4.688 1.089 3.057 1 91.12 95 GLU A C 1
ATOM 749 O O . GLU A 1 95 ? -4.695 1.336 4.266 1 91.12 95 GLU A O 1
ATOM 754 N N . TYR A 1 96 ? -3.66 1.042 2.344 1 91.81 96 TYR A N 1
ATOM 755 C CA . TYR A 1 96 ? -2.324 1.389 2.816 1 91.81 96 TYR A CA 1
ATOM 756 C C . TYR A 1 96 ? -1.655 2.387 1.878 1 91.81 96 TYR A C 1
ATOM 758 O O . TYR A 1 96 ? -1.799 2.291 0.656 1 91.81 96 TYR A O 1
ATOM 766 N N . GLY A 1 97 ? -0.872 3.309 2.529 1 93.56 97 GLY A N 1
ATOM 767 C CA . GLY A 1 97 ? -0.153 4.23 1.663 1 93.56 97 GLY A CA 1
ATOM 768 C C . GLY A 1 97 ? 0.761 5.176 2.424 1 93.56 97 GLY A C 1
ATOM 769 O O . GLY A 1 97 ? 1.234 4.844 3.514 1 93.56 97 GLY A O 1
ATOM 770 N N . PHE A 1 98 ? 1.056 6.289 1.709 1 92.38 98 PHE A N 1
ATOM 771 C CA . PHE A 1 98 ? 2.039 7.238 2.217 1 92.38 98 PHE A CA 1
ATOM 772 C C . PHE A 1 98 ? 1.577 8.672 1.988 1 92.38 98 PHE A C 1
ATOM 774 O O . PHE A 1 98 ? 1.212 9.039 0.871 1 92.38 98 PHE A O 1
ATOM 781 N N . LEU A 1 99 ? 1.576 9.422 3.043 1 93.75 99 LEU A N 1
ATOM 782 C CA . LEU A 1 99 ? 1.337 10.859 2.959 1 93.75 99 LEU A CA 1
ATOM 783 C C . LEU A 1 99 ? 2.652 11.625 2.865 1 93.75 99 LEU A C 1
ATOM 785 O O . LEU A 1 99 ? 3.381 11.734 3.855 1 93.75 99 LEU A O 1
ATOM 789 N N . MET A 1 100 ? 2.855 12.195 1.741 1 90.44 100 MET A N 1
ATOM 790 C CA . MET A 1 100 ? 4.137 12.836 1.45 1 90.44 100 MET A CA 1
ATOM 791 C C . MET A 1 100 ? 3.994 14.352 1.435 1 90.44 100 MET A C 1
ATOM 793 O O . MET A 1 100 ? 2.941 14.883 1.069 1 90.44 100 MET A O 1
ATOM 797 N N . VAL A 1 101 ? 5.133 14.977 1.79 1 90.81 101 VAL A N 1
ATOM 798 C CA . VAL A 1 101 ? 5.141 16.438 1.828 1 90.81 101 VAL A CA 1
ATOM 799 C C . VAL A 1 101 ? 6.363 16.969 1.081 1 90.81 101 VAL A C 1
ATOM 801 O O . VAL A 1 101 ? 7.465 16.422 1.222 1 90.81 101 VAL A O 1
ATOM 804 N N . LYS A 1 102 ? 6.082 17.938 0.314 1 88.69 102 LYS A N 1
ATOM 805 C CA . LYS A 1 102 ? 7.152 18.734 -0.279 1 88.69 102 LYS A CA 1
ATOM 806 C C . LYS A 1 102 ? 7.133 20.172 0.263 1 88.69 102 LYS A C 1
ATOM 808 O O . LYS A 1 102 ? 6.25 20.953 -0.076 1 88.69 102 LYS A O 1
ATOM 813 N N . ASN A 1 103 ? 8.156 20.422 0.95 1 89.06 103 ASN A N 1
ATOM 814 C CA . ASN A 1 103 ? 8.195 21.703 1.651 1 89.06 103 ASN A CA 1
ATOM 815 C C . ASN A 1 103 ? 8.516 22.844 0.703 1 89.06 103 ASN A C 1
ATOM 817 O O . ASN A 1 103 ? 8.969 22.625 -0.421 1 89.06 103 ASN A O 1
ATOM 821 N N . ARG A 1 104 ? 8.242 24.016 1.271 1 86.5 104 ARG A N 1
ATOM 822 C CA . ARG A 1 104 ? 8.453 25.234 0.503 1 86.5 104 ARG A CA 1
ATOM 823 C C . ARG A 1 104 ? 9.914 25.375 0.088 1 86.5 104 ARG A C 1
ATOM 825 O O . ARG A 1 104 ? 10.812 24.875 0.773 1 86.5 104 ARG A O 1
ATOM 832 N N . THR A 1 105 ? 10.062 25.797 -1.021 1 84.62 105 THR A N 1
ATOM 833 C CA . THR A 1 105 ? 11.375 26.188 -1.501 1 84.62 105 THR A CA 1
ATOM 834 C C . THR A 1 105 ? 11.422 27.688 -1.796 1 84.62 105 THR A C 1
ATOM 836 O O . THR A 1 105 ? 10.422 28.391 -1.629 1 84.62 105 THR A O 1
ATOM 839 N N . ARG A 1 106 ? 12.633 28.156 -2.131 1 87.69 106 ARG A N 1
ATOM 840 C CA . ARG A 1 106 ? 12.797 29.562 -2.475 1 87.69 106 ARG A CA 1
ATOM 841 C C . ARG A 1 106 ? 11.891 29.953 -3.643 1 87.69 106 ARG A C 1
ATOM 843 O O . ARG A 1 106 ? 11.305 31.031 -3.646 1 87.69 106 ARG A O 1
ATOM 850 N N . THR A 1 107 ? 11.633 29 -4.516 1 87.56 107 THR A N 1
ATOM 851 C CA . THR A 1 107 ? 10.906 29.297 -5.746 1 87.56 107 THR A CA 1
ATOM 852 C C . THR A 1 107 ? 9.438 28.922 -5.609 1 87.56 107 THR A C 1
ATOM 854 O O . THR A 1 107 ? 8.602 29.375 -6.391 1 87.56 107 THR A O 1
ATOM 857 N N . ASN A 1 108 ? 9.094 28.094 -4.656 1 84.06 108 ASN A N 1
ATOM 858 C CA . ASN A 1 108 ? 7.715 27.688 -4.43 1 84.06 108 ASN A CA 1
ATOM 859 C C . ASN A 1 108 ? 7.316 27.828 -2.965 1 84.06 108 ASN A C 1
ATOM 861 O O . ASN A 1 108 ? 7.648 26.984 -2.139 1 84.06 108 ASN A O 1
ATOM 865 N N . PRO A 1 109 ? 6.586 28.828 -2.699 1 89.5 109 PRO A N 1
ATOM 866 C CA . PRO A 1 109 ? 6.246 29.078 -1.298 1 89.5 109 PRO A CA 1
ATOM 867 C C . PRO A 1 109 ? 5.148 28.156 -0.776 1 89.5 109 PRO A C 1
ATOM 869 O O . PRO A 1 109 ? 4.832 28.172 0.416 1 89.5 109 PRO A O 1
ATOM 872 N N . GLN A 1 110 ? 4.617 27.359 -1.621 1 91.25 110 GLN A N 1
ATOM 873 C CA . GLN A 1 110 ? 3.551 26.453 -1.192 1 91.25 110 GLN A CA 1
ATOM 874 C C . GLN A 1 110 ? 4.121 25.156 -0.638 1 91.25 110 GLN A C 1
ATOM 876 O O . GLN A 1 110 ? 5.137 24.656 -1.128 1 91.25 110 GLN A O 1
ATOM 881 N N . ILE A 1 111 ? 3.498 24.703 0.408 1 93.62 111 ILE A N 1
ATOM 882 C CA . ILE A 1 111 ? 3.787 23.359 0.868 1 93.62 111 ILE A CA 1
ATOM 883 C C . ILE A 1 111 ? 2.867 22.359 0.16 1 93.62 111 ILE A C 1
ATOM 885 O O . ILE A 1 111 ? 1.646 22.406 0.335 1 93.62 111 ILE A O 1
ATOM 889 N N . LEU A 1 112 ? 3.465 21.484 -0.635 1 92.38 112 LEU A N 1
ATOM 890 C CA . LEU A 1 112 ? 2.695 20.516 -1.405 1 92.38 112 LEU A CA 1
ATOM 891 C C . LEU A 1 112 ? 2.596 19.188 -0.663 1 92.38 112 LEU A C 1
ATOM 893 O O . LEU A 1 112 ? 3.426 18.891 0.2 1 92.38 112 LEU A O 1
ATOM 897 N N . CYS A 1 113 ? 1.555 18.484 -1.032 1 93.12 113 CYS A N 1
ATOM 898 C CA . CYS A 1 113 ? 1.375 17.188 -0.4 1 93.12 113 CYS A CA 1
ATOM 899 C C . CYS A 1 113 ? 0.763 16.188 -1.374 1 93.12 113 CYS A C 1
ATOM 901 O O . CYS A 1 113 ? 0.065 16.562 -2.312 1 93.12 113 CYS A O 1
ATOM 903 N N . GLY A 1 114 ? 1.139 14.922 -1.18 1 93.25 114 GLY A N 1
ATOM 904 C CA . GLY A 1 114 ? 0.604 13.797 -1.935 1 93.25 114 GLY A CA 1
ATOM 905 C C . GLY A 1 114 ? 0.243 12.609 -1.062 1 93.25 114 GLY A C 1
ATOM 906 O O . GLY A 1 114 ? 0.953 12.297 -0.104 1 93.25 114 GLY A O 1
ATOM 907 N N . LEU A 1 115 ? -0.849 12 -1.372 1 95.44 115 LEU A N 1
ATOM 908 C CA . LEU A 1 115 ? -1.238 10.742 -0.746 1 95.44 115 LEU A CA 1
ATOM 909 C C . LEU A 1 115 ? -1.357 9.633 -1.784 1 95.44 115 LEU A C 1
ATOM 911 O O . LEU A 1 115 ? -2.205 9.703 -2.678 1 95.44 115 LEU A O 1
ATOM 915 N N . ILE A 1 116 ? -0.478 8.711 -1.711 1 94.56 116 ILE A N 1
ATOM 916 C CA . ILE A 1 116 ? -0.537 7.551 -2.59 1 94.56 116 ILE A CA 1
ATOM 917 C C . ILE A 1 116 ? -0.981 6.324 -1.795 1 94.56 116 ILE A C 1
ATOM 919 O O . ILE A 1 116 ? -0.449 6.051 -0.717 1 94.56 116 ILE A O 1
ATOM 923 N N . THR A 1 117 ? -2.041 5.641 -2.27 1 95.25 117 THR A N 1
ATOM 924 C CA . THR A 1 117 ? -2.592 4.52 -1.519 1 95.25 117 THR A CA 1
ATOM 925 C C . THR A 1 117 ? -2.887 3.342 -2.443 1 95.25 117 THR A C 1
ATOM 927 O O . THR A 1 117 ? -3.051 3.521 -3.652 1 95.25 117 THR A O 1
ATOM 930 N N . THR A 1 118 ? -2.82 2.174 -1.907 1 93.81 118 THR A N 1
ATOM 931 C CA . THR A 1 118 ? -3.348 0.964 -2.529 1 93.81 118 THR A CA 1
ATOM 932 C C . THR A 1 118 ? -4.352 0.275 -1.608 1 93.81 118 THR A C 1
ATOM 934 O O . THR A 1 118 ? -4.277 0.417 -0.386 1 93.81 118 THR A O 1
ATOM 937 N N . THR A 1 119 ? -5.277 -0.412 -2.201 1 91.12 119 THR A N 1
ATOM 938 C CA . THR A 1 119 ? -6.375 -0.944 -1.4 1 91.12 119 THR A CA 1
ATOM 939 C C . THR A 1 119 ? -6.605 -2.42 -1.712 1 91.12 119 THR A C 1
ATOM 941 O O . THR A 1 119 ? -6.312 -2.879 -2.818 1 91.12 119 THR A O 1
ATOM 944 N N . ILE A 1 120 ? -7.18 -3.064 -0.799 1 86.56 120 ILE A N 1
ATOM 945 C CA . ILE A 1 120 ? -7.492 -4.484 -0.901 1 86.56 120 ILE A CA 1
ATOM 946 C C . ILE A 1 120 ? -8.539 -4.707 -1.993 1 86.56 120 ILE A C 1
ATOM 948 O O . ILE A 1 120 ? -8.711 -5.828 -2.477 1 86.56 120 ILE A O 1
ATOM 952 N N . ARG A 1 121 ? -9.195 -3.686 -2.4 1 84.56 121 ARG A N 1
ATOM 953 C CA . ARG A 1 121 ? -10.195 -3.777 -3.455 1 84.56 121 ARG A CA 1
ATOM 954 C C . ARG A 1 121 ? -9.539 -3.842 -4.832 1 84.56 121 ARG A C 1
ATOM 956 O O . ARG A 1 121 ? -10.219 -4.059 -5.836 1 84.56 121 ARG A O 1
ATOM 963 N N . GLY A 1 122 ? -8.281 -3.572 -4.863 1 88.31 122 GLY A N 1
ATOM 964 C CA . GLY A 1 122 ? -7.559 -3.779 -6.109 1 88.31 122 GLY A CA 1
ATOM 965 C C . GLY A 1 122 ? -7.379 -2.506 -6.914 1 88.31 122 GLY A C 1
ATOM 966 O O . GLY A 1 122 ? -7.328 -2.543 -8.141 1 88.31 122 GLY A O 1
ATOM 967 N N . TYR A 1 123 ? -7.391 -1.387 -6.266 1 91.81 123 TYR A N 1
ATOM 968 C CA . TYR A 1 123 ? -7.062 -0.16 -6.98 1 91.81 123 TYR A CA 1
ATOM 969 C C . TYR A 1 123 ? -6.121 0.715 -6.164 1 91.81 123 TYR A C 1
ATOM 971 O O . TYR A 1 123 ? -6.008 0.547 -4.945 1 91.81 123 TYR A O 1
ATOM 979 N N . SER A 1 124 ? -5.438 1.562 -6.84 1 94.31 124 SER A N 1
ATOM 980 C CA . SER A 1 124 ? -4.531 2.533 -6.234 1 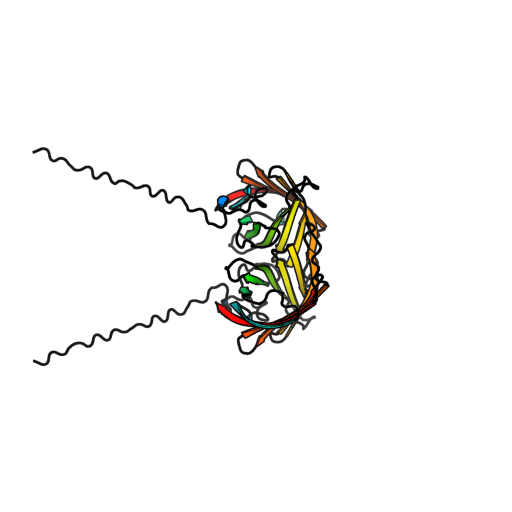94.31 124 SER A CA 1
ATOM 981 C C . SER A 1 124 ? -4.863 3.953 -6.68 1 94.31 124 SER A C 1
ATOM 983 O O . SER A 1 124 ? -5.305 4.168 -7.812 1 94.31 124 SER A O 1
ATOM 985 N N . LEU A 1 125 ? -4.609 4.863 -5.77 1 96.19 125 LEU A N 1
ATOM 986 C CA . LEU A 1 125 ? -4.891 6.273 -6.016 1 96.19 125 LEU A CA 1
ATOM 987 C C . LEU A 1 125 ? -3.662 7.129 -5.723 1 96.19 125 LEU A C 1
ATOM 989 O O . LEU A 1 125 ? -2.91 6.844 -4.785 1 96.19 125 LEU A O 1
ATOM 993 N N . VAL A 1 126 ? -3.564 8.117 -6.527 1 96.06 126 VAL A N 1
ATOM 994 C CA . VAL A 1 126 ? -2.703 9.242 -6.168 1 96.06 126 VAL A CA 1
ATOM 995 C C . VAL A 1 126 ? -3.539 10.508 -6.012 1 96.06 126 VAL A C 1
ATOM 997 O O . VAL A 1 126 ? -4.262 10.898 -6.934 1 96.06 126 VAL A O 1
ATOM 1000 N N . GLU A 1 127 ? -3.455 11.031 -4.898 1 96.81 127 GLU A N 1
ATOM 1001 C CA . GLU A 1 127 ? -4.055 12.328 -4.613 1 96.81 127 GLU A CA 1
ATOM 1002 C C . GLU A 1 127 ? -2.986 13.398 -4.398 1 96.81 127 GLU A C 1
ATOM 1004 O O . GLU A 1 127 ? -1.909 13.109 -3.877 1 96.81 127 GLU A O 1
ATOM 1009 N N . PHE A 1 128 ? -3.367 14.594 -4.828 1 95.5 128 PHE A N 1
ATOM 1010 C CA . PHE A 1 128 ? -2.379 15.664 -4.773 1 95.5 128 PHE A CA 1
ATOM 1011 C C . PHE A 1 128 ? -3.031 16.984 -4.375 1 95.5 128 PHE A C 1
ATOM 1013 O O . PHE A 1 128 ? -4.176 17.25 -4.75 1 95.5 128 PHE A O 1
ATOM 1020 N N . GLY A 1 129 ? -2.184 17.766 -3.598 1 95.44 129 GLY A N 1
ATOM 1021 C CA . GLY A 1 129 ? -2.658 19.078 -3.201 1 95.44 129 GLY A CA 1
ATOM 1022 C C . GLY A 1 129 ? -1.675 19.828 -2.322 1 95.44 129 GLY A C 1
ATOM 1023 O O . GLY A 1 129 ? -0.471 19.828 -2.592 1 95.44 129 GLY A O 1
ATOM 1024 N N . MET A 1 130 ? -2.279 20.5 -1.299 1 95.44 130 MET A N 1
ATOM 1025 C CA . MET A 1 130 ? -1.433 21.391 -0.495 1 95.44 130 MET A CA 1
ATOM 1026 C C . MET A 1 130 ? -1.782 21.266 0.985 1 95.44 130 MET A C 1
ATOM 1028 O O . MET A 1 130 ? -2.85 20.766 1.338 1 95.44 130 MET A O 1
ATOM 1032 N N . VAL A 1 131 ? -0.829 21.734 1.737 1 96.31 131 VAL A N 1
ATOM 1033 C CA . VAL A 1 131 ? -1.022 21.891 3.176 1 96.31 131 VAL A CA 1
ATOM 1034 C C . VAL A 1 131 ? -0.952 23.375 3.547 1 96.31 131 VAL A C 1
ATOM 1036 O O . VAL A 1 131 ? 0.016 24.047 3.209 1 96.31 131 VAL A O 1
ATOM 1039 N N . GLN A 1 132 ? -1.951 23.844 4.16 1 95.81 132 GLN A N 1
ATOM 1040 C CA . GLN A 1 132 ? -1.975 25.219 4.66 1 95.81 132 GLN A CA 1
ATOM 1041 C C . GLN A 1 132 ? -2.475 25.266 6.102 1 95.81 132 GLN A C 1
ATOM 1043 O O . GLN A 1 132 ? -3.643 24.969 6.371 1 95.81 132 GLN A O 1
ATOM 1048 N N . HIS A 1 133 ? -1.567 25.656 7.008 1 93.62 133 HIS A N 1
ATOM 1049 C CA . HIS A 1 133 ? -1.896 25.781 8.422 1 93.62 133 HIS A CA 1
ATOM 1050 C C . HIS A 1 133 ? -2.533 24.516 8.961 1 93.62 133 HIS A C 1
ATOM 1052 O O . HIS A 1 133 ? -3.576 24.562 9.617 1 93.62 133 HIS A O 1
ATOM 1058 N N . GLY A 1 134 ? -2.023 23.438 8.562 1 95.06 134 GLY A N 1
ATOM 1059 C CA . GLY A 1 134 ? -2.461 22.156 9.094 1 95.06 134 GLY A CA 1
ATOM 1060 C C . GLY A 1 134 ? -3.631 21.562 8.328 1 95.06 134 GLY A C 1
ATOM 1061 O O . GLY A 1 134 ? -4.09 20.453 8.633 1 95.06 134 GLY A O 1
ATOM 1062 N N . PHE A 1 135 ? -4.156 22.328 7.375 1 98.06 135 PHE A N 1
ATOM 1063 C CA . PHE A 1 135 ? -5.242 21.875 6.52 1 98.06 135 PHE A CA 1
ATOM 1064 C C . PHE A 1 135 ? -4.695 21.219 5.25 1 98.06 135 PHE A C 1
ATOM 1066 O O . PHE A 1 135 ? -3.998 21.875 4.469 1 98.06 135 PHE A O 1
ATOM 1073 N N . VAL A 1 136 ? -4.984 19.922 5.094 1 98.25 136 VAL A N 1
ATOM 1074 C CA . VAL A 1 136 ? -4.562 19.203 3.898 1 98.25 136 VAL A CA 1
ATOM 1075 C C . VAL A 1 136 ? -5.719 19.141 2.9 1 98.25 136 VAL A C 1
ATOM 1077 O O . VAL A 1 136 ? -6.809 18.656 3.232 1 98.25 136 VAL A O 1
ATOM 1080 N N . ASP A 1 137 ? -5.441 19.641 1.766 1 98.38 137 ASP A N 1
ATOM 1081 C CA . ASP A 1 137 ? -6.426 19.672 0.688 1 98.38 137 ASP A CA 1
ATOM 1082 C C . ASP A 1 137 ? -5.941 18.859 -0.52 1 98.38 137 ASP A C 1
ATOM 1084 O O . ASP A 1 137 ? -5.02 19.281 -1.222 1 98.38 137 ASP A O 1
ATOM 1088 N N . LEU A 1 138 ? -6.66 17.719 -0.777 1 97.88 138 LEU A N 1
ATOM 1089 C CA . LEU A 1 138 ? -6.203 16.797 -1.814 1 97.88 138 LEU A CA 1
ATOM 1090 C C . LEU A 1 138 ? -7.277 16.594 -2.873 1 97.88 138 LEU A C 1
ATOM 1092 O O . LEU A 1 138 ? -8.469 16.641 -2.568 1 97.88 138 LEU A O 1
ATOM 1096 N N . GLU A 1 139 ? -6.812 16.344 -4.043 1 97.81 139 GLU A N 1
ATOM 1097 C CA . GLU A 1 139 ? -7.684 15.945 -5.145 1 97.81 139 GLU A CA 1
ATOM 1098 C C . GLU A 1 139 ? -7.086 14.773 -5.918 1 97.81 139 GLU A C 1
ATOM 1100 O O . GLU A 1 139 ? -5.863 14.602 -5.957 1 97.81 139 GLU A O 1
ATOM 1105 N N . LEU A 1 140 ? -7.992 14.039 -6.5 1 97.25 140 LEU A N 1
ATOM 1106 C CA . LEU A 1 140 ? -7.539 12.898 -7.281 1 97.25 140 LEU A CA 1
ATOM 1107 C C . LEU A 1 140 ? -6.605 13.336 -8.406 1 97.25 140 LEU A C 1
ATOM 1109 O O . LEU A 1 140 ? -6.914 14.273 -9.148 1 97.25 140 LEU A O 1
ATOM 1113 N N . ASN A 1 141 ? -5.523 12.719 -8.484 1 95.56 141 ASN A N 1
ATOM 1114 C CA . ASN A 1 141 ? -4.57 12.977 -9.555 1 95.56 141 ASN A CA 1
ATOM 1115 C C . ASN A 1 141 ? -4.52 11.812 -10.547 1 95.56 141 ASN A C 1
ATOM 1117 O O . ASN A 1 141 ? -4.535 12.023 -11.758 1 95.56 141 ASN A O 1
ATOM 1121 N N . ASN A 1 142 ? -4.441 10.609 -10.047 1 94.56 142 ASN A N 1
ATOM 1122 C CA . ASN A 1 142 ? -4.398 9.414 -10.883 1 94.56 142 ASN A CA 1
ATOM 1123 C C . ASN A 1 142 ? -5.055 8.219 -10.188 1 94.56 142 ASN A C 1
ATOM 1125 O O . ASN A 1 142 ? -5.195 8.211 -8.969 1 94.56 142 ASN A O 1
ATOM 1129 N N . PHE A 1 143 ? -5.426 7.297 -11.008 1 93.81 143 PHE A N 1
ATOM 1130 C CA . PHE A 1 143 ? -6.125 6.094 -10.57 1 93.81 143 PHE A CA 1
ATOM 1131 C C . PHE A 1 143 ? -5.773 4.91 -11.461 1 93.81 143 PHE A C 1
ATOM 1133 O O . PHE A 1 143 ? -5.793 5.02 -12.688 1 93.81 143 PHE A O 1
ATOM 1140 N N . ILE A 1 144 ? -5.398 3.777 -10.781 1 93.25 144 ILE A N 1
ATOM 1141 C CA . ILE A 1 144 ? -5.184 2.557 -11.555 1 93.25 144 ILE A CA 1
ATOM 1142 C C . ILE A 1 144 ? -5.859 1.381 -10.852 1 93.25 144 ILE A C 1
ATOM 1144 O O . ILE A 1 144 ? -6.008 1.379 -9.633 1 93.25 144 ILE A O 1
ATOM 1148 N N . THR A 1 145 ? -6.332 0.442 -11.617 1 89.75 145 THR A N 1
ATOM 1149 C CA . THR A 1 145 ? -7.059 -0.706 -11.086 1 89.75 145 THR A CA 1
ATOM 1150 C C . THR A 1 145 ? -6.52 -2.006 -11.672 1 89.75 145 THR A C 1
ATOM 1152 O O . THR A 1 145 ? -5.914 -2.006 -12.742 1 89.75 145 THR A O 1
ATOM 1155 N N . ARG A 1 146 ? -6.855 -3.025 -10.875 1 78.44 146 ARG A N 1
ATOM 1156 C CA . ARG A 1 146 ? -6.539 -4.352 -11.391 1 78.44 146 ARG A CA 1
ATOM 1157 C C . ARG A 1 146 ? -7.488 -4.742 -12.516 1 78.44 146 ARG A C 1
ATOM 1159 O O . ARG A 1 146 ? -8.633 -4.273 -12.57 1 78.44 146 ARG A O 1
ATOM 1166 N N . SER A 1 147 ? -7.125 -5.422 -13.469 1 65.25 147 SER A N 1
ATOM 1167 C CA . SER A 1 147 ? -7.863 -5.703 -14.695 1 65.25 147 SER A CA 1
ATOM 1168 C C . SER A 1 147 ? -8.703 -6.965 -14.562 1 65.25 147 SER A C 1
ATOM 1170 O O . SER A 1 147 ? -9.07 -7.582 -15.562 1 65.25 147 SER A O 1
ATOM 1172 N N . PHE A 1 148 ? -8.938 -7.547 -13.25 1 64.75 148 PHE A N 1
ATOM 1173 C CA . PHE A 1 148 ? -9.633 -8.828 -13.281 1 64.75 148 PHE A CA 1
ATOM 1174 C C . PHE A 1 148 ? -11.109 -8.633 -13.586 1 64.75 148 PHE A C 1
ATOM 1176 O O . PHE A 1 148 ? -11.742 -9.5 -14.195 1 64.75 148 PHE A O 1
ATOM 1183 N N . ASP A 1 149 ? -11.789 -7.766 -12.922 1 60.75 149 ASP A N 1
ATOM 1184 C CA . ASP A 1 149 ? -13.242 -7.684 -12.969 1 60.75 149 ASP A CA 1
ATOM 1185 C C . ASP A 1 149 ? -13.703 -6.273 -13.344 1 60.75 149 ASP A C 1
ATOM 1187 O O . ASP A 1 149 ? -12.883 -5.395 -13.602 1 60.75 149 ASP A O 1
ATOM 1191 N N . GLN A 1 150 ? -15.234 -6.328 -13.273 1 59.28 150 GLN A N 1
ATOM 1192 C CA . GLN A 1 150 ? -15.961 -5.098 -13.57 1 59.28 150 GLN A CA 1
ATOM 1193 C C . GLN A 1 150 ? -15.312 -3.9 -12.875 1 59.28 150 GLN A C 1
ATOM 1195 O O . GLN A 1 150 ? -14.836 -4.012 -11.75 1 59.28 150 GLN A O 1
ATOM 1200 N N . ARG A 1 151 ? -15.117 -2.859 -13.672 1 68.12 151 ARG A N 1
ATOM 1201 C CA . ARG A 1 151 ? -14.195 -1.733 -13.609 1 68.12 151 ARG A CA 1
ATOM 1202 C C . ARG A 1 151 ? -14.664 -0.692 -12.602 1 68.12 151 ARG A C 1
ATOM 1204 O O . ARG A 1 151 ? -15.68 -0.026 -12.812 1 68.12 151 ARG A O 1
ATOM 1211 N N . TYR A 1 152 ? -14.57 -0.948 -11.164 1 82.75 152 TYR A N 1
ATOM 1212 C CA . TYR A 1 152 ? -14.656 0.206 -10.281 1 82.75 152 TYR A CA 1
ATOM 1213 C C . TYR A 1 152 ? -13.766 1.341 -10.773 1 82.75 152 TYR A C 1
ATOM 1215 O O . TYR A 1 152 ? -12.648 1.105 -11.234 1 82.75 152 TYR A O 1
ATOM 1223 N N . ASN A 1 153 ? -14.461 2.471 -10.812 1 89.31 153 ASN A N 1
ATOM 1224 C CA . ASN A 1 153 ? -13.711 3.646 -11.227 1 89.31 153 ASN A CA 1
ATOM 1225 C C . ASN A 1 153 ? -13.969 4.836 -10.312 1 89.31 153 ASN A C 1
ATOM 1227 O O . ASN A 1 153 ? -15.102 5.035 -9.859 1 89.31 153 ASN A O 1
ATOM 1231 N N . VAL A 1 154 ? -12.977 5.496 -10.047 1 92.81 154 VAL A N 1
ATOM 1232 C CA . VAL A 1 154 ? -13.078 6.777 -9.352 1 92.81 154 VAL A CA 1
ATOM 1233 C C . VAL A 1 154 ? -12.789 7.918 -10.328 1 92.81 154 VAL A C 1
ATOM 1235 O O . VAL A 1 154 ? -11.656 8.086 -10.766 1 92.81 154 VAL A O 1
ATOM 1238 N N . TYR A 1 155 ? -13.82 8.703 -10.562 1 94.69 155 TYR A N 1
ATOM 1239 C CA . TYR A 1 155 ? -13.695 9.773 -11.555 1 94.69 155 TYR A CA 1
ATOM 1240 C C . TYR A 1 155 ? -13.164 11.047 -10.906 1 94.69 155 TYR A C 1
ATOM 1242 O O . TYR A 1 155 ? -12.367 11.766 -11.508 1 94.69 155 TYR A O 1
ATOM 1250 N N . GLU A 1 156 ? -13.734 11.312 -9.812 1 96.75 156 GLU A N 1
ATOM 1251 C CA . GLU A 1 156 ? -13.359 12.492 -9.039 1 96.75 156 GLU A CA 1
ATOM 1252 C C . GLU A 1 156 ? -13.289 12.172 -7.547 1 96.75 156 GLU A C 1
ATOM 1254 O O . GLU A 1 156 ? -14.086 11.375 -7.043 1 96.75 156 GLU A O 1
ATOM 1259 N N . LEU A 1 157 ? -12.375 12.812 -6.906 1 97.12 157 LEU A N 1
ATOM 1260 C CA . LEU A 1 157 ? -12.227 12.672 -5.465 1 97.12 157 LEU A CA 1
ATOM 1261 C C . LEU A 1 157 ? -11.57 13.906 -4.859 1 97.12 157 LEU A C 1
ATOM 1263 O O . LEU A 1 157 ? -10.539 14.367 -5.359 1 97.12 157 LEU A O 1
ATOM 1267 N N . ARG A 1 158 ? -12.164 14.461 -3.957 1 97.88 158 ARG A N 1
ATOM 1268 C CA . ARG A 1 158 ? -11.578 15.5 -3.117 1 97.88 158 ARG A CA 1
ATOM 1269 C C . ARG A 1 158 ? -11.578 15.086 -1.65 1 97.88 158 ARG A C 1
ATOM 1271 O O . ARG A 1 158 ? -12.586 14.594 -1.137 1 97.88 158 ARG A O 1
ATOM 1278 N N . ARG A 1 159 ? -10.484 15.242 -1.03 1 97.75 159 ARG A N 1
ATOM 1279 C CA . ARG A 1 159 ? -10.32 14.883 0.372 1 97.75 159 ARG A CA 1
ATOM 1280 C C . ARG A 1 159 ? -9.688 16.016 1.165 1 97.75 159 ARG A C 1
ATOM 1282 O O . ARG A 1 159 ? -8.641 16.547 0.773 1 97.75 159 ARG A O 1
ATOM 1289 N N . ASN A 1 160 ? -10.258 16.344 2.238 1 98.38 160 ASN A N 1
ATOM 1290 C CA . ASN A 1 160 ? -9.664 17.281 3.193 1 98.38 160 ASN A CA 1
ATOM 1291 C C . ASN A 1 160 ? -9.406 16.609 4.543 1 98.38 160 ASN A C 1
ATOM 1293 O O . ASN A 1 160 ? -10.227 15.812 5.012 1 98.38 160 ASN A O 1
ATOM 1297 N N . LEU A 1 161 ? -8.336 16.891 5.117 1 98.62 161 LEU A N 1
ATOM 1298 C CA . LEU A 1 161 ? -7.969 16.438 6.453 1 98.62 161 LEU A CA 1
ATOM 1299 C C . LEU A 1 161 ? -7.504 17.609 7.316 1 98.62 161 LEU A C 1
ATOM 1301 O O . LEU A 1 161 ? -6.645 18.391 6.898 1 98.62 161 LEU A O 1
ATOM 1305 N N . TYR A 1 162 ? -8 17.703 8.5 1 98.44 162 TYR A N 1
ATOM 1306 C CA . TYR A 1 162 ? -7.543 18.719 9.438 1 98.44 162 TYR A CA 1
ATOM 1307 C C . TYR A 1 162 ? -8 18.406 10.852 1 98.44 162 TYR A C 1
ATOM 1309 O O . TYR A 1 162 ? -8.914 17.609 11.055 1 98.44 162 TYR A O 1
ATOM 1317 N N . ILE A 1 163 ? -7.289 18.969 11.828 1 98.44 163 ILE A N 1
ATOM 1318 C CA . ILE A 1 163 ? -7.695 18.828 13.227 1 98.44 163 ILE A CA 1
ATOM 1319 C C . ILE A 1 163 ? -8.719 19.906 13.57 1 98.44 163 ILE A C 1
ATOM 1321 O O . ILE A 1 163 ? -8.469 21.109 13.375 1 98.44 163 ILE A O 1
ATOM 1325 N N . TYR A 1 164 ? -9.828 19.453 13.945 1 96.88 164 TYR A N 1
ATOM 1326 C CA . TYR A 1 164 ? -10.914 20.312 14.375 1 96.88 164 TYR A CA 1
ATOM 1327 C C . TYR A 1 164 ? -11.258 20.078 15.844 1 96.88 164 TYR A C 1
ATOM 1329 O O . TYR A 1 164 ? -11.797 19.031 16.203 1 96.88 164 TYR A O 1
ATOM 1337 N N . ALA A 1 165 ? -10.875 21.062 16.734 1 96 165 ALA A N 1
ATOM 1338 C CA . ALA A 1 165 ? -11.156 20.984 18.172 1 96 165 ALA A CA 1
ATOM 1339 C C . ALA A 1 165 ? -10.547 19.719 18.781 1 96 165 ALA A C 1
ATOM 1341 O O . ALA A 1 165 ? -11.211 19 19.516 1 96 165 ALA A O 1
ATOM 1342 N N . GLY A 1 166 ? -9.422 19.328 18.328 1 96.5 166 GLY A N 1
ATOM 1343 C CA . GLY A 1 166 ? -8.664 18.219 18.906 1 96.5 166 GLY A CA 1
ATOM 1344 C C . GLY A 1 166 ? -8.93 16.906 18.219 1 96.5 166 GLY A C 1
ATOM 1345 O O . GLY A 1 166 ? -8.234 15.914 18.453 1 96.5 166 GLY A O 1
ATOM 1346 N N . ASP A 1 167 ? -9.977 16.922 17.391 1 97.94 167 ASP A N 1
ATOM 1347 C CA . ASP A 1 167 ? -10.328 15.703 16.656 1 97.94 167 ASP A CA 1
ATOM 1348 C C . ASP A 1 167 ? -9.93 15.82 15.18 1 97.94 167 ASP A C 1
ATOM 1350 O O . ASP A 1 167 ? -9.82 16.922 14.648 1 97.94 167 ASP A O 1
ATOM 1354 N N . LEU A 1 168 ? -9.695 14.656 14.586 1 98.19 168 LEU A N 1
ATOM 1355 C CA . LEU A 1 168 ? -9.438 14.633 13.148 1 98.19 168 LEU A CA 1
ATOM 1356 C C . LEU A 1 168 ? -10.742 14.688 12.359 1 98.19 168 LEU A C 1
ATOM 1358 O O . LEU A 1 168 ? -11.672 13.922 12.641 1 98.19 168 LEU A O 1
ATOM 1362 N N . LYS A 1 169 ? -10.797 15.586 11.477 1 97.38 169 LYS A N 1
ATOM 1363 C CA . LYS A 1 169 ? -11.93 15.664 10.562 1 97.38 169 LYS A CA 1
ATOM 1364 C C . LYS A 1 169 ? -11.508 15.383 9.125 1 97.38 169 LYS A C 1
ATOM 1366 O O . LYS A 1 169 ? -10.477 15.883 8.672 1 97.38 169 LYS A O 1
ATOM 1371 N N . GLN A 1 170 ? -12.281 14.594 8.461 1 97.06 170 GLN A N 1
ATOM 1372 C CA . GLN A 1 170 ? -12.094 14.32 7.039 1 97.06 170 GLN A CA 1
ATOM 1373 C C . GLN A 1 170 ? -13.359 14.648 6.246 1 97.06 170 GLN A C 1
ATOM 1375 O O . GLN A 1 170 ? -14.453 14.211 6.605 1 97.06 170 GLN A O 1
ATOM 1380 N N . ASP A 1 171 ? -13.195 15.398 5.203 1 95.88 171 ASP A N 1
ATOM 1381 C CA . ASP A 1 171 ? -14.258 15.641 4.234 1 95.88 171 ASP A CA 1
ATOM 1382 C C . ASP A 1 171 ? -13.961 14.945 2.906 1 95.88 171 ASP A C 1
ATOM 1384 O O . ASP A 1 171 ? -12.852 15.047 2.383 1 95.88 171 ASP A O 1
ATOM 1388 N N . ILE A 1 172 ? -15 14.273 2.412 1 94.94 172 ILE A N 1
ATOM 1389 C CA . ILE A 1 172 ? -14.844 13.547 1.156 1 94.94 172 ILE A CA 1
ATOM 1390 C C . ILE A 1 172 ? -15.938 13.969 0.176 1 94.94 172 ILE A C 1
ATOM 1392 O O . ILE A 1 172 ? -17.109 14.07 0.547 1 94.94 172 ILE A O 1
ATOM 1396 N N . GLU A 1 173 ? -15.531 14.273 -0.982 1 95.56 173 GLU A N 1
ATOM 1397 C CA . GLU A 1 173 ? -16.391 14.336 -2.154 1 95.56 173 GLU A CA 1
ATOM 1398 C C . GLU A 1 173 ? -15.867 13.453 -3.279 1 95.56 173 GLU A C 1
ATOM 1400 O O . GLU A 1 173 ? -14.719 13.578 -3.691 1 95.56 173 GLU A O 1
ATOM 1405 N N . ALA A 1 174 ? -16.781 12.547 -3.74 1 94.81 174 ALA A N 1
ATOM 1406 C CA . ALA A 1 174 ? -16.312 11.609 -4.754 1 94.81 174 ALA A CA 1
ATOM 1407 C C . ALA A 1 174 ? -17.391 11.32 -5.789 1 94.81 174 ALA A C 1
ATOM 1409 O O . ALA A 1 174 ? -18.578 11.25 -5.449 1 94.81 174 ALA A O 1
ATOM 1410 N N . ARG A 1 175 ? -16.984 11.211 -6.98 1 94.62 175 ARG A N 1
ATOM 1411 C CA . ARG A 1 175 ? -17.766 10.648 -8.07 1 94.62 175 ARG A CA 1
ATOM 1412 C C . ARG A 1 175 ? -17.156 9.352 -8.586 1 94.62 175 ARG A C 1
ATOM 1414 O O . ARG A 1 175 ? -16.031 9.344 -9.07 1 94.62 175 ARG A O 1
ATOM 1421 N N . THR A 1 176 ? -17.891 8.297 -8.398 1 92.06 176 THR A N 1
ATOM 1422 C CA . THR A 1 176 ? -17.375 6.984 -8.789 1 92.06 176 THR A CA 1
ATOM 1423 C C . THR A 1 176 ? -18.391 6.258 -9.672 1 92.06 176 THR A C 1
ATOM 1425 O O . THR A 1 176 ? -19.5 6.746 -9.883 1 92.06 176 THR A O 1
ATOM 1428 N N . SER A 1 177 ? -18.016 5.121 -10.211 1 89.31 177 SER A N 1
ATOM 1429 C CA . SER A 1 177 ? -18.906 4.285 -11 1 89.31 177 SER A CA 1
ATOM 1430 C C . SER A 1 177 ? -20 3.678 -10.133 1 89.31 177 SER A C 1
ATOM 1432 O O . SER A 1 177 ? -21 3.186 -10.656 1 89.31 177 SER A O 1
ATOM 1434 N N . ALA A 1 178 ? -19.828 3.67 -8.883 1 85.31 178 ALA A N 1
ATOM 1435 C CA . ALA A 1 178 ? -20.828 3.156 -7.965 1 85.31 178 ALA A CA 1
ATOM 1436 C C . ALA A 1 178 ? -21.734 4.281 -7.457 1 85.31 178 ALA A C 1
ATOM 1438 O O . ALA A 1 178 ? -22.641 4.043 -6.648 1 85.31 178 ALA A O 1
ATOM 1439 N N . GLY A 1 179 ? -21.438 5.512 -7.898 1 88.44 179 GLY A N 1
ATOM 1440 C CA . GLY A 1 179 ? -22.25 6.645 -7.484 1 88.44 179 GLY A CA 1
ATOM 1441 C C . GLY A 1 179 ? -21.438 7.766 -6.855 1 88.44 179 GLY A C 1
ATOM 1442 O O . GLY A 1 179 ? -20.219 7.719 -6.848 1 88.44 179 GLY A O 1
ATOM 1443 N N . ASN A 1 180 ? -22.172 8.758 -6.336 1 90.62 180 ASN A N 1
ATOM 1444 C CA . ASN A 1 180 ? -21.562 9.938 -5.727 1 90.62 180 ASN A CA 1
ATOM 1445 C C . ASN A 1 180 ? -21.609 9.867 -4.203 1 90.62 180 ASN A C 1
ATOM 1447 O O . ASN A 1 180 ? -22.5 9.234 -3.633 1 90.62 180 ASN A O 1
ATOM 1451 N N . ALA A 1 181 ? -20.641 10.453 -3.66 1 89.88 181 ALA A N 1
ATOM 1452 C CA . ALA A 1 181 ? -20.594 10.555 -2.203 1 89.88 181 ALA A CA 1
ATOM 1453 C C . ALA A 1 181 ? -20.125 11.938 -1.762 1 89.88 181 ALA A C 1
ATOM 1455 O O . ALA A 1 181 ? -19.297 12.562 -2.432 1 89.88 181 ALA A O 1
ATOM 1456 N N . ALA A 1 182 ? -20.656 12.445 -0.747 1 93.44 182 ALA A N 1
ATOM 1457 C CA . ALA A 1 182 ? -20.266 13.664 -0.051 1 93.44 182 ALA A CA 1
ATOM 1458 C C . ALA A 1 182 ? -20.531 13.562 1.445 1 93.44 182 ALA A C 1
ATOM 1460 O O . ALA A 1 182 ? -21.703 13.578 1.869 1 93.44 182 ALA A O 1
ATOM 1461 N N . TYR A 1 183 ? -19.422 13.438 2.197 1 91.5 183 TYR A N 1
ATOM 1462 C CA . TYR A 1 183 ? -19.656 13.242 3.625 1 91.5 183 TYR A CA 1
ATOM 1463 C C . TYR A 1 183 ? -18.469 13.742 4.438 1 91.5 183 TYR A C 1
ATOM 1465 O O . TYR A 1 183 ? -17.375 13.961 3.896 1 91.5 183 TYR A O 1
ATOM 1473 N N . SER A 1 184 ? -18.719 13.953 5.656 1 93.44 184 SER A N 1
ATOM 1474 C CA . SER A 1 184 ? -17.719 14.328 6.648 1 93.44 184 SER A CA 1
ATOM 1475 C C . SER A 1 184 ? -17.625 13.305 7.773 1 93.44 184 SER A C 1
ATOM 1477 O O . SER A 1 184 ? -18.656 12.781 8.219 1 93.44 184 SER A O 1
ATOM 1479 N N . VAL A 1 185 ? -16.453 13.031 8.148 1 94.19 185 VAL A N 1
ATOM 1480 C CA . VAL A 1 185 ? -16.25 12.094 9.242 1 94.19 185 VAL A CA 1
ATOM 1481 C C . VAL A 1 185 ? -15.414 12.742 10.336 1 94.19 185 VAL A C 1
ATOM 1483 O O . VAL A 1 185 ? -14.414 13.406 10.055 1 94.19 185 VAL A O 1
ATOM 1486 N N . MET A 1 186 ? -1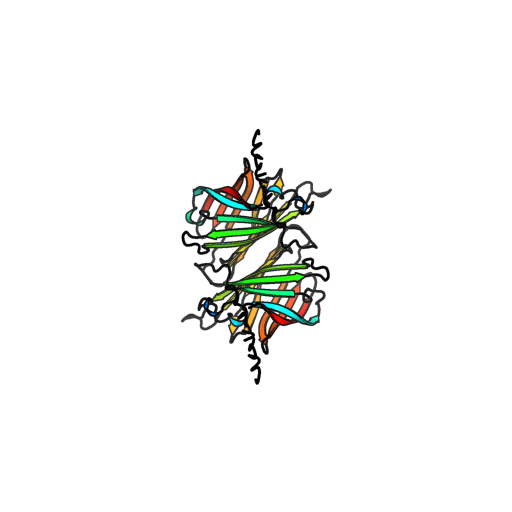5.844 12.578 11.562 1 95 186 MET A N 1
ATOM 1487 C CA . MET A 1 186 ? -15.055 12.961 12.734 1 95 186 MET A CA 1
ATOM 1488 C C . MET A 1 186 ? -14.391 11.734 13.367 1 95 186 MET A C 1
ATOM 1490 O O . MET A 1 186 ? -15.023 10.688 13.5 1 95 186 MET A O 1
ATOM 1494 N N . TYR A 1 187 ? -13.164 11.922 13.688 1 96.31 187 TYR A N 1
ATOM 1495 C CA . TYR A 1 187 ? -12.398 10.859 14.32 1 96.31 187 TYR A CA 1
ATOM 1496 C C . TYR A 1 187 ? -11.836 11.305 15.664 1 96.31 187 TYR A C 1
ATOM 1498 O O . TYR A 1 187 ? -11.383 12.445 15.805 1 96.31 187 TYR A O 1
ATOM 1506 N N . ARG A 1 188 ? -11.797 10.391 16.609 1 96.94 188 ARG A N 1
ATOM 1507 C CA . ARG A 1 188 ? -11.133 10.617 17.891 1 96.94 188 ARG A CA 1
ATOM 1508 C C . ARG A 1 188 ? -9.836 9.828 17.984 1 96.94 188 ARG A C 1
ATOM 1510 O O . ARG A 1 188 ? -9.773 8.664 17.578 1 96.94 188 ARG A O 1
ATOM 1517 N N . LYS A 1 189 ? -8.867 10.438 18.594 1 96.88 189 LYS A N 1
ATOM 1518 C CA . LYS A 1 189 ? -7.578 9.758 18.75 1 96.88 189 LYS A CA 1
ATOM 1519 C C . LYS A 1 189 ? -7.66 8.648 19.781 1 96.88 189 LYS A C 1
ATOM 1521 O O . LYS A 1 189 ? -8.102 8.875 20.906 1 96.88 189 LYS A O 1
ATOM 1526 N N . ILE A 1 190 ? -7.148 7.469 19.422 1 96.25 190 ILE A N 1
ATOM 1527 C CA . ILE A 1 190 ? -7.246 6.352 20.359 1 96.25 190 ILE A CA 1
ATOM 1528 C C . ILE A 1 190 ? -5.848 5.844 20.703 1 96.25 190 ILE A C 1
ATOM 1530 O O . ILE A 1 190 ? -5.684 5.027 21.609 1 96.25 190 ILE A O 1
ATOM 1534 N N . GLN A 1 191 ? -4.91 6.184 20 1 92.88 191 GLN A N 1
ATOM 1535 C CA . GLN A 1 191 ? -3.508 5.891 20.281 1 92.88 191 GLN A CA 1
ATOM 1536 C C . GLN A 1 191 ? -2.598 6.992 19.75 1 92.88 191 GLN A C 1
ATOM 1538 O O . GLN A 1 191 ? -2.828 7.52 18.656 1 92.88 191 GLN A O 1
ATOM 1543 N N . GLY A 1 192 ? -1.459 7.242 20.422 1 86.06 192 GLY A N 1
ATOM 1544 C CA . GLY A 1 192 ? -0.486 8.242 20.031 1 86.06 192 GLY A CA 1
ATOM 1545 C C . GLY A 1 192 ? -0.688 9.578 20.703 1 86.06 192 GLY A C 1
ATOM 1546 O O . GLY A 1 192 ? -1.699 9.797 21.375 1 86.06 192 GLY A O 1
ATOM 1547 N N . MET B 1 1 ? 24.109 -51.875 53.906 1 35.62 1 MET B N 1
ATOM 1548 C CA . MET B 1 1 ? 23 -50.969 53.656 1 35.62 1 MET B CA 1
ATOM 1549 C C . MET B 1 1 ? 23.234 -50.156 52.406 1 35.62 1 MET B C 1
ATOM 1551 O O . MET B 1 1 ? 24.156 -49.344 52.344 1 35.62 1 MET B O 1
ATOM 1555 N N . HIS B 1 2 ? 22.969 -50.781 51.219 1 40.62 2 HIS B N 1
ATOM 1556 C CA . HIS B 1 2 ? 23.109 -50.312 49.844 1 40.62 2 HIS B CA 1
ATOM 1557 C C . HIS B 1 2 ? 22.172 -49.125 49.594 1 40.62 2 HIS B C 1
ATOM 1559 O O . HIS B 1 2 ? 20.953 -49.25 49.781 1 40.62 2 HIS B O 1
ATOM 1565 N N . LEU B 1 3 ? 22.625 -47.906 49.906 1 40.78 3 LEU B N 1
ATOM 1566 C CA . LEU B 1 3 ? 21.922 -46.688 49.625 1 40.78 3 LEU B CA 1
ATOM 1567 C C . LEU B 1 3 ? 21.609 -46.562 48.125 1 40.78 3 LEU B C 1
ATOM 1569 O O . LEU B 1 3 ? 22.516 -46.531 47.281 1 40.78 3 LEU B O 1
ATOM 1573 N N . LEU B 1 4 ? 20.453 -47.062 47.688 1 42.34 4 LEU B N 1
ATOM 1574 C CA . LEU B 1 4 ? 19.875 -46.906 46.344 1 42.34 4 LEU B CA 1
ATOM 1575 C C . LEU B 1 4 ? 19.672 -45.406 46.031 1 42.34 4 LEU B C 1
ATOM 1577 O O . LEU B 1 4 ? 18.953 -44.719 46.75 1 42.34 4 LEU B O 1
ATOM 1581 N N . TRP B 1 5 ? 20.688 -44.719 45.562 1 44.84 5 TRP B N 1
ATOM 1582 C CA . TRP B 1 5 ? 20.531 -43.344 45.062 1 44.84 5 TRP B CA 1
ATOM 1583 C C . TRP B 1 5 ? 19.469 -43.281 43.969 1 44.84 5 TRP B C 1
ATOM 1585 O O . TRP B 1 5 ? 19.516 -44.062 43 1 44.84 5 TRP B O 1
ATOM 1595 N N . PRO B 1 6 ? 18.266 -42.75 44.344 1 47.94 6 PRO B N 1
ATOM 1596 C CA . PRO B 1 6 ? 17.281 -42.594 43.25 1 47.94 6 PRO B CA 1
ATOM 1597 C C . PRO B 1 6 ? 17.797 -41.688 42.125 1 47.94 6 PRO B C 1
ATOM 1599 O O . PRO B 1 6 ? 18.469 -40.688 42.375 1 47.94 6 PRO B O 1
ATOM 1602 N N . VAL B 1 7 ? 18.219 -42.25 40.969 1 44.69 7 VAL B N 1
ATOM 1603 C CA . VAL B 1 7 ? 18.484 -41.5 39.75 1 44.69 7 VAL B CA 1
ATOM 1604 C C . VAL B 1 7 ? 17.266 -40.656 39.375 1 44.69 7 VAL B C 1
ATOM 1606 O O . VAL B 1 7 ? 16.188 -41.188 39.156 1 44.69 7 VAL B O 1
ATOM 1609 N N . CYS B 1 8 ? 17.109 -39.469 39.938 1 38.28 8 CYS B N 1
ATOM 1610 C CA . CYS B 1 8 ? 16.125 -38.5 39.438 1 38.28 8 CYS B CA 1
ATOM 1611 C C . CYS B 1 8 ? 16.266 -38.312 37.938 1 38.28 8 CYS B C 1
ATOM 1613 O O . CYS B 1 8 ? 17.266 -37.75 37.469 1 38.28 8 CYS B O 1
ATOM 1615 N N . ALA B 1 9 ? 15.742 -39.281 37.156 1 39.19 9 ALA B N 1
ATOM 1616 C CA . ALA B 1 9 ? 15.602 -38.969 35.75 1 39.19 9 ALA B CA 1
ATOM 1617 C C . ALA B 1 9 ? 14.93 -37.625 35.531 1 39.19 9 ALA B C 1
ATOM 1619 O O . ALA B 1 9 ? 13.758 -37.438 35.875 1 39.19 9 ALA B O 1
ATOM 1620 N N . LEU B 1 10 ? 15.695 -36.531 35.594 1 41.62 10 LEU B N 1
ATOM 1621 C CA . LEU B 1 10 ? 15.203 -35.281 35.062 1 41.62 10 LEU B CA 1
ATOM 1622 C C . LEU B 1 10 ? 14.648 -35.469 33.656 1 41.62 10 LEU B C 1
ATOM 1624 O O . LEU B 1 10 ? 15.398 -35.781 32.719 1 41.62 10 LEU B O 1
ATOM 1628 N N . LEU B 1 11 ? 13.453 -35.969 33.562 1 40.97 11 LEU B N 1
ATOM 1629 C CA . LEU B 1 11 ? 12.75 -35.844 32.281 1 40.97 11 LEU B CA 1
ATOM 1630 C C . LEU B 1 11 ? 12.867 -34.438 31.719 1 40.97 11 LEU B C 1
ATOM 1632 O O . LEU B 1 11 ? 12.328 -33.5 32.281 1 40.97 11 LEU B O 1
ATOM 1636 N N . LEU B 1 12 ? 14.031 -34.156 31.156 1 41.12 12 LEU B N 1
ATOM 1637 C CA . LEU B 1 12 ? 14.031 -33 30.281 1 41.12 12 LEU B CA 1
ATOM 1638 C C . LEU B 1 12 ? 12.836 -33.062 29.328 1 41.12 12 LEU B C 1
ATOM 1640 O O . LEU B 1 12 ? 12.773 -33.906 28.438 1 41.12 12 LEU B O 1
ATOM 1644 N N . GLN B 1 13 ? 11.695 -32.812 29.891 1 38.31 13 GLN B N 1
ATOM 1645 C CA . GLN B 1 13 ? 10.664 -32.469 28.922 1 38.31 13 GLN B CA 1
ATOM 1646 C C . GLN B 1 13 ? 11.188 -31.469 27.891 1 38.31 13 GLN B C 1
ATOM 1648 O O . GLN B 1 13 ? 11.5 -30.328 28.25 1 38.31 13 GLN B O 1
ATOM 1653 N N . THR B 1 14 ? 11.883 -31.969 26.938 1 40.59 14 THR B N 1
ATOM 1654 C CA . THR B 1 14 ? 12.062 -31.125 25.781 1 40.59 14 THR B CA 1
ATOM 1655 C C . THR B 1 14 ? 10.75 -30.438 25.406 1 40.59 14 THR B C 1
ATOM 1657 O O . THR B 1 14 ? 9.781 -31.094 25.031 1 40.59 14 THR B O 1
ATOM 1660 N N . TYR B 1 15 ? 10.32 -29.469 26.188 1 38.5 15 TYR B N 1
ATOM 1661 C CA . TYR B 1 15 ? 9.344 -28.578 25.594 1 38.5 15 TYR B CA 1
ATOM 1662 C C . TYR B 1 15 ? 9.719 -28.219 24.156 1 38.5 15 TYR B C 1
ATOM 1664 O O . TYR B 1 15 ? 10.672 -27.484 23.922 1 38.5 15 TYR B O 1
ATOM 1672 N N . CYS B 1 16 ? 9.82 -29.219 23.344 1 34.66 16 CYS B N 1
ATOM 1673 C CA . CYS B 1 16 ? 9.773 -28.75 21.953 1 34.66 16 CYS B CA 1
ATOM 1674 C C . CYS B 1 16 ? 8.711 -27.672 21.781 1 34.66 16 CYS B C 1
ATOM 1676 O O . CYS B 1 16 ? 7.512 -27.969 21.828 1 34.66 16 CYS B O 1
ATOM 1678 N N . ALA B 1 17 ? 8.82 -26.5 22.328 1 40.5 17 ALA B N 1
ATOM 1679 C CA . ALA B 1 17 ? 7.941 -25.391 21.953 1 40.5 17 ALA B CA 1
ATOM 1680 C C . ALA B 1 17 ? 7.562 -25.469 20.469 1 40.5 17 ALA B C 1
ATOM 1682 O O . ALA B 1 17 ? 8.422 -25.344 19.594 1 40.5 17 ALA B O 1
ATOM 1683 N N . THR B 1 18 ? 6.871 -26.422 19.984 1 46.34 18 THR B N 1
ATOM 1684 C CA . THR B 1 18 ? 6.328 -26.328 18.625 1 46.34 18 THR B CA 1
ATOM 1685 C C . THR B 1 18 ? 6.121 -24.859 18.219 1 46.34 18 THR B C 1
ATOM 1687 O O . THR B 1 18 ? 5.434 -24.125 18.922 1 46.34 18 THR B O 1
ATOM 1690 N N . ALA B 1 19 ? 7.105 -24.281 17.797 1 54.97 19 ALA B N 1
ATOM 1691 C CA . ALA B 1 19 ? 7.027 -22.891 17.391 1 54.97 19 ALA B CA 1
ATOM 1692 C C . ALA B 1 19 ? 5.703 -22.578 16.703 1 54.97 19 ALA B C 1
ATOM 1694 O O . ALA B 1 19 ? 5.379 -23.188 15.68 1 54.97 19 ALA B O 1
ATOM 1695 N N . GLN B 1 20 ? 4.668 -22.297 17.375 1 69.06 20 GLN B N 1
ATOM 1696 C CA . GLN B 1 20 ? 3.332 -21.938 16.906 1 69.06 20 GLN B CA 1
ATOM 1697 C C . GLN B 1 20 ? 3.402 -21.016 15.695 1 69.06 20 GLN B C 1
ATOM 1699 O O . GLN B 1 20 ? 4.125 -20.016 15.711 1 69.06 20 GLN B O 1
ATOM 1704 N N . ILE B 1 21 ? 3.068 -21.578 14.578 1 78.81 21 ILE B N 1
ATOM 1705 C CA . ILE B 1 21 ? 2.982 -20.812 13.344 1 78.81 21 ILE B CA 1
ATOM 1706 C C . ILE B 1 21 ? 2.033 -19.625 13.531 1 78.81 21 ILE B C 1
ATOM 1708 O O . ILE B 1 21 ? 0.916 -19.797 14.023 1 78.81 21 ILE B O 1
ATOM 1712 N N . SER B 1 22 ? 2.594 -18.438 13.344 1 85.75 22 SER B N 1
ATOM 1713 C CA . SER B 1 22 ? 1.746 -17.25 13.328 1 85.75 22 SER B CA 1
ATOM 1714 C C . SER B 1 22 ? 0.531 -17.453 12.43 1 85.75 22 SER B C 1
ATOM 1716 O O . SER B 1 22 ? 0.65 -17.984 11.328 1 85.75 22 SER B O 1
ATOM 1718 N N . PRO B 1 23 ? -0.642 -17.094 12.93 1 85.81 23 PRO B N 1
ATOM 1719 C CA . PRO B 1 23 ? -1.841 -17.219 12.094 1 85.81 23 PRO B CA 1
ATOM 1720 C C . PRO B 1 23 ? -1.68 -16.547 10.734 1 85.81 23 PRO B C 1
ATOM 1722 O O . PRO B 1 23 ? -2.311 -16.953 9.758 1 85.81 23 PRO B O 1
ATOM 1725 N N . LYS B 1 24 ? -0.809 -15.586 10.672 1 88.25 24 LYS B N 1
ATOM 1726 C CA . LYS B 1 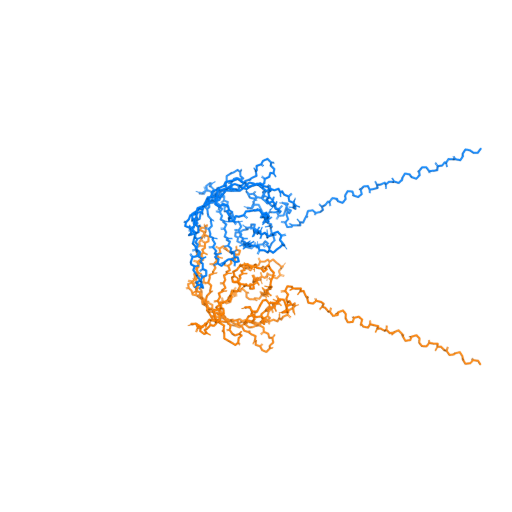24 ? -0.542 -14.836 9.445 1 88.25 24 LYS B CA 1
ATOM 1727 C C . LYS B 1 24 ? -0.014 -15.75 8.344 1 88.25 24 LYS B C 1
ATOM 1729 O O . LYS B 1 24 ? -0.247 -15.5 7.16 1 88.25 24 LYS B O 1
ATOM 1734 N N . TYR B 1 25 ? 0.602 -16.859 8.742 1 92.62 25 TYR B N 1
ATOM 1735 C CA . TYR B 1 25 ? 1.26 -17.703 7.754 1 92.62 25 TYR B CA 1
ATOM 1736 C C . TYR B 1 25 ? 0.664 -19.109 7.758 1 92.62 25 TYR B C 1
ATOM 1738 O O . TYR B 1 25 ? 1.24 -20.031 7.188 1 92.62 25 TYR B O 1
ATOM 1746 N N . ASP B 1 26 ? -0.451 -19.328 8.438 1 90.06 26 ASP B N 1
ATOM 1747 C CA . ASP B 1 26 ? -1.065 -20.656 8.57 1 90.06 26 ASP B CA 1
ATOM 1748 C C . ASP B 1 26 ? -1.856 -21.016 7.32 1 90.06 26 ASP B C 1
ATOM 1750 O O . ASP B 1 26 ? -2.953 -20.5 7.098 1 90.06 26 ASP B O 1
ATOM 1754 N N . VAL B 1 27 ? -1.33 -21.906 6.59 1 88.19 27 VAL B N 1
ATOM 1755 C CA . VAL B 1 27 ? -1.919 -22.312 5.312 1 88.19 27 VAL B CA 1
ATOM 1756 C C . VAL B 1 27 ? -3.316 -22.875 5.543 1 88.19 27 VAL B C 1
ATOM 1758 O O . VAL B 1 27 ? -4.156 -22.859 4.641 1 88.19 27 VAL B O 1
ATOM 1761 N N . ARG B 1 28 ? -3.682 -23.422 6.82 1 89.31 28 ARG B N 1
ATOM 1762 C CA . ARG B 1 28 ? -4.996 -23.984 7.133 1 89.31 28 ARG B CA 1
ATOM 1763 C C . ARG B 1 28 ? -6.062 -22.891 7.148 1 89.31 28 ARG B C 1
ATOM 1765 O O . ARG B 1 28 ? -7.254 -23.172 7.027 1 89.31 28 ARG B O 1
ATOM 1772 N N . ARG B 1 29 ? -5.559 -21.609 7.184 1 86.5 29 ARG B N 1
ATOM 1773 C CA . ARG B 1 29 ? -6.477 -20.469 7.242 1 86.5 29 ARG B CA 1
ATOM 1774 C C . ARG B 1 29 ? -6.609 -19.797 5.879 1 86.5 29 ARG B C 1
ATOM 1776 O O . ARG B 1 29 ? -7.371 -18.844 5.723 1 86.5 29 ARG B O 1
ATOM 1783 N N . LEU B 1 30 ? -5.891 -20.344 4.992 1 88.25 30 LEU B N 1
ATOM 1784 C CA . LEU B 1 30 ? -5.871 -19.75 3.662 1 88.25 30 LEU B CA 1
ATOM 1785 C C . LEU B 1 30 ? -7.168 -20.031 2.916 1 88.25 30 LEU B C 1
ATOM 1787 O O . LEU B 1 30 ? -7.555 -21.188 2.762 1 88.25 30 LEU B O 1
ATOM 1791 N N . PRO B 1 31 ? -7.812 -18.953 2.48 1 86.44 31 PRO B N 1
ATOM 1792 C CA . PRO B 1 31 ? -8.977 -19.219 1.632 1 86.44 31 PRO B CA 1
ATOM 1793 C C . PRO B 1 31 ? -8.641 -20.094 0.423 1 86.44 31 PRO B C 1
ATOM 1795 O O . PRO B 1 31 ? -7.551 -19.969 -0.142 1 86.44 31 PRO B O 1
ATOM 1798 N N . LEU B 1 32 ? -9.594 -20.875 0.006 1 85.81 32 LEU B N 1
ATOM 1799 C CA . LEU B 1 32 ? -9.414 -21.828 -1.084 1 85.81 32 LEU B CA 1
ATOM 1800 C C . LEU B 1 32 ? -8.977 -21.125 -2.359 1 85.81 32 LEU B C 1
ATOM 1802 O O . LEU B 1 32 ? -8.148 -21.641 -3.113 1 85.81 32 LEU B O 1
ATOM 1806 N N . ASP B 1 33 ? -9.469 -19.891 -2.566 1 85.12 33 ASP B N 1
ATOM 1807 C CA . ASP B 1 33 ? -9.195 -19.156 -3.801 1 85.12 33 ASP B CA 1
ATOM 1808 C C . ASP B 1 33 ? -7.73 -18.75 -3.887 1 85.12 33 ASP B C 1
ATOM 1810 O O . ASP B 1 33 ? -7.227 -18.453 -4.973 1 85.12 33 ASP B O 1
ATOM 1814 N N . LEU B 1 34 ? -7.059 -18.812 -2.76 1 91.62 34 LEU B N 1
ATOM 1815 C CA . LEU B 1 34 ? -5.68 -18.328 -2.74 1 91.62 34 LEU B CA 1
ATOM 1816 C C . LEU B 1 34 ? -4.699 -19.5 -2.725 1 91.62 34 LEU B C 1
ATOM 1818 O O . LEU B 1 34 ? -3.484 -19.297 -2.664 1 91.62 34 LEU B O 1
ATOM 1822 N N . ARG B 1 35 ? -5.148 -20.672 -2.869 1 91.94 35 ARG B N 1
ATOM 1823 C CA . ARG B 1 35 ? -4.312 -21.875 -2.811 1 91.94 35 ARG B CA 1
ATOM 1824 C C . ARG B 1 35 ? -3.244 -21.844 -3.896 1 91.94 35 ARG B C 1
ATOM 1826 O O . ARG B 1 35 ? -2.111 -22.281 -3.672 1 91.94 35 ARG B O 1
ATOM 1833 N N . PRO B 1 36 ? -3.594 -21.312 -5.102 1 94.38 36 PRO B N 1
ATOM 1834 C CA . PRO B 1 36 ? -2.574 -21.312 -6.152 1 94.38 36 PRO B CA 1
ATOM 1835 C C . PRO B 1 36 ? -1.322 -20.531 -5.766 1 94.38 36 PRO B C 1
ATOM 1837 O O . PRO B 1 36 ? -0.258 -20.734 -6.355 1 94.38 36 PRO B O 1
ATOM 1840 N N . VAL B 1 37 ? -1.444 -19.656 -4.746 1 95.75 37 VAL B N 1
ATOM 1841 C CA . VAL B 1 37 ? -0.281 -18.859 -4.367 1 95.75 37 VAL B CA 1
ATOM 1842 C C . VAL B 1 37 ? 0.049 -19.094 -2.895 1 95.75 37 VAL B C 1
ATOM 1844 O O . VAL B 1 37 ? 0.811 -18.328 -2.293 1 95.75 37 VAL B O 1
ATOM 1847 N N . GLY B 1 38 ? -0.494 -20.094 -2.354 1 94.75 38 GLY B N 1
ATOM 1848 C CA . GLY B 1 38 ? -0.333 -20.375 -0.935 1 94.75 38 GLY B CA 1
ATOM 1849 C C . GLY B 1 38 ? 1.097 -20.703 -0.551 1 94.75 38 GLY B C 1
ATOM 1850 O O . GLY B 1 38 ? 1.502 -20.5 0.595 1 94.75 38 GLY B O 1
ATOM 1851 N N . HIS B 1 39 ? 1.884 -21.234 -1.438 1 96.62 39 HIS B N 1
ATOM 1852 C CA . HIS B 1 39 ? 3.248 -21.672 -1.163 1 96.62 39 HIS B CA 1
ATOM 1853 C C . HIS B 1 39 ? 4.164 -20.484 -0.893 1 96.62 39 HIS B C 1
ATOM 1855 O O . HIS B 1 39 ? 5.277 -20.656 -0.395 1 96.62 39 HIS B O 1
ATOM 1861 N N . PHE B 1 40 ? 3.67 -19.25 -1.14 1 97.56 40 PHE B N 1
ATOM 1862 C CA . PHE B 1 40 ? 4.48 -18.062 -0.893 1 97.56 40 PHE B CA 1
ATOM 1863 C C . PHE B 1 40 ? 4.332 -17.594 0.549 1 97.56 40 PHE B C 1
ATOM 1865 O O . PHE B 1 40 ? 5.105 -16.766 1.019 1 97.56 40 PHE B O 1
ATOM 1872 N N . LEU B 1 41 ? 3.377 -18.094 1.257 1 95.88 41 LEU B N 1
ATOM 1873 C CA . LEU B 1 41 ? 3.141 -17.641 2.619 1 95.88 41 LEU B CA 1
ATOM 1874 C C . LEU B 1 41 ? 4.418 -17.703 3.447 1 95.88 41 LEU B C 1
ATOM 1876 O O . LEU B 1 41 ? 5.09 -18.734 3.469 1 95.88 41 LEU B O 1
ATOM 1880 N N . GLY B 1 42 ? 4.723 -16.578 4.09 1 95.88 42 GLY B N 1
ATOM 1881 C CA . GLY B 1 42 ? 5.895 -16.516 4.949 1 95.88 42 GLY B CA 1
ATOM 1882 C C . GLY B 1 42 ? 6.734 -15.266 4.723 1 95.88 42 GLY B C 1
ATOM 1883 O O . GLY B 1 42 ? 6.398 -14.43 3.887 1 95.88 42 GLY B O 1
ATOM 1884 N N . ARG B 1 43 ? 7.676 -15.172 5.559 1 96.56 43 ARG B N 1
ATOM 1885 C CA . ARG B 1 43 ? 8.688 -14.141 5.422 1 96.56 43 ARG B CA 1
ATOM 1886 C C . ARG B 1 43 ? 9.977 -14.703 4.824 1 96.56 43 ARG B C 1
ATOM 1888 O O . ARG B 1 43 ? 10.484 -15.727 5.289 1 96.56 43 ARG B O 1
ATOM 1895 N N . TRP B 1 44 ? 10.453 -14.078 3.793 1 96.94 44 TRP B N 1
ATOM 1896 C CA . TRP B 1 44 ? 11.562 -14.586 2.992 1 96.94 44 TRP B CA 1
ATOM 1897 C C . TRP B 1 44 ? 12.703 -13.578 2.945 1 96.94 44 TRP B C 1
ATOM 1899 O O . TRP B 1 44 ? 12.5 -12.414 2.611 1 96.94 44 TRP B O 1
ATOM 1909 N N . LYS B 1 45 ? 13.867 -14.062 3.262 1 95.44 45 LYS B N 1
ATOM 1910 C CA . LYS B 1 45 ? 15.031 -13.188 3.256 1 95.44 45 LYS B CA 1
ATOM 1911 C C . LYS B 1 45 ? 15.969 -13.516 2.096 1 95.44 45 LYS B C 1
ATOM 1913 O O . LYS B 1 45 ? 16.344 -14.68 1.912 1 95.44 45 LYS B O 1
ATOM 1918 N N . ALA B 1 46 ? 16.312 -12.414 1.349 1 94.75 46 ALA B N 1
ATOM 1919 C CA . ALA B 1 46 ? 17.219 -12.594 0.22 1 94.75 46 ALA B CA 1
ATOM 1920 C C . ALA B 1 46 ? 18.594 -13.039 0.694 1 94.75 46 ALA B C 1
ATOM 1922 O O . ALA B 1 46 ? 19.109 -12.531 1.692 1 94.75 46 ALA B O 1
ATOM 1923 N N . TYR B 1 47 ? 19.219 -14.016 -0.105 1 92.25 47 TYR B N 1
ATOM 1924 C CA . TYR B 1 47 ? 20.562 -14.422 0.299 1 92.25 47 TYR B CA 1
ATOM 1925 C C . TYR B 1 47 ? 21.469 -14.586 -0.914 1 92.25 47 TYR B C 1
ATOM 1927 O O . TYR B 1 47 ? 22.672 -14.773 -0.769 1 92.25 47 TYR B O 1
ATOM 1935 N N . LYS B 1 48 ? 20.922 -14.555 -2.094 1 90.81 48 LYS B N 1
ATOM 1936 C CA . LYS B 1 48 ? 21.703 -14.656 -3.324 1 90.81 48 LYS B CA 1
ATOM 1937 C C . LYS B 1 48 ? 21.078 -13.82 -4.438 1 90.81 48 LYS B C 1
ATOM 1939 O O . LYS B 1 48 ? 19.859 -13.883 -4.66 1 90.81 48 LYS B O 1
ATOM 1944 N N . VAL B 1 49 ? 21.844 -13.047 -5.047 1 89.81 49 VAL B N 1
ATOM 1945 C CA . VAL B 1 49 ? 21.406 -12.242 -6.184 1 89.81 49 VAL B CA 1
ATOM 1946 C C . VAL B 1 49 ? 22.359 -12.438 -7.355 1 89.81 49 VAL B C 1
ATOM 1948 O O . VAL B 1 49 ? 23.594 -12.367 -7.188 1 89.81 49 VAL B O 1
ATOM 1951 N N . ILE B 1 50 ? 21.797 -12.68 -8.492 1 88.56 50 ILE B N 1
ATOM 1952 C CA . ILE B 1 50 ? 22.594 -12.812 -9.711 1 88.56 50 ILE B CA 1
ATOM 1953 C C . ILE B 1 50 ? 22 -11.922 -10.805 1 88.56 50 ILE B C 1
ATOM 1955 O O . ILE B 1 50 ? 20.797 -11.93 -11.039 1 88.56 50 ILE B O 1
ATOM 1959 N N . GLY B 1 51 ? 22.859 -11.141 -11.508 1 87.88 51 GLY B N 1
ATOM 1960 C CA . GLY B 1 51 ? 22.391 -10.359 -12.648 1 87.88 51 GLY B CA 1
ATOM 1961 C C . GLY B 1 51 ? 22.859 -8.922 -12.617 1 87.88 51 GLY B C 1
ATOM 1962 O O . GLY B 1 51 ? 23.828 -8.594 -11.938 1 87.88 51 GLY B O 1
ATOM 1963 N N . GLN B 1 52 ? 22.453 -8.016 -13.555 1 77.25 52 GLN B N 1
ATOM 1964 C CA . GLN B 1 52 ? 22.859 -6.629 -13.758 1 77.25 52 GLN B CA 1
ATOM 1965 C C . GLN B 1 52 ? 21.766 -5.668 -13.312 1 77.25 52 GLN B C 1
ATOM 1967 O O . GLN B 1 52 ? 20.578 -6 -13.383 1 77.25 52 GLN B O 1
ATOM 1972 N N . GLY B 1 53 ? 22.391 -4.309 -13.141 1 62.41 53 GLY B N 1
ATOM 1973 C CA . GLY B 1 53 ? 21.5 -3.186 -12.945 1 62.41 53 GLY B CA 1
ATOM 1974 C C . GLY B 1 53 ? 20.906 -3.129 -11.555 1 62.41 53 GLY B C 1
ATOM 1975 O O . GLY B 1 53 ? 19.828 -2.557 -11.352 1 62.41 53 GLY B O 1
ATOM 1976 N N . GLU B 1 54 ? 21.859 -4.047 -10.836 1 53.06 54 GLU B N 1
ATOM 1977 C CA . GLU B 1 54 ? 21.484 -4.258 -9.438 1 53.06 54 GLU B CA 1
ATOM 1978 C C . GLU B 1 54 ? 21.672 -2.982 -8.617 1 53.06 54 GLU B C 1
ATOM 1980 O O . GLU B 1 54 ? 21.344 -2.953 -7.43 1 53.06 54 GLU B O 1
ATOM 1985 N N . HIS B 1 55 ? 22.562 -2.086 -9.266 1 53.25 55 HIS B N 1
ATOM 1986 C CA . HIS B 1 55 ? 22.625 -1.176 -8.125 1 53.25 55 HIS B CA 1
ATOM 1987 C C . HIS B 1 55 ? 21.312 -1.194 -7.34 1 53.25 55 HIS B C 1
ATOM 1989 O O . HIS B 1 55 ? 21.219 -0.586 -6.27 1 53.25 55 HIS B O 1
ATOM 1995 N N . VAL B 1 56 ? 20.438 -1.742 -8.008 1 47.03 56 VAL B N 1
ATOM 1996 C CA . VAL B 1 56 ? 19.047 -1.772 -7.551 1 47.03 56 VAL B CA 1
ATOM 1997 C C . VAL B 1 56 ? 18.828 -2.969 -6.625 1 47.03 56 VAL B C 1
ATOM 1999 O O . VAL B 1 56 ? 19.234 -4.09 -6.949 1 47.03 56 VAL B O 1
ATOM 2002 N N . PHE B 1 57 ? 18.547 -2.984 -5.414 1 51.78 57 PHE B N 1
ATOM 2003 C CA . PHE B 1 57 ? 17.828 -3.25 -4.172 1 51.78 57 PHE B CA 1
ATOM 2004 C C . PHE B 1 57 ? 18.266 -4.574 -3.562 1 51.78 57 PHE B C 1
ATOM 2006 O O . PHE B 1 57 ? 17.5 -5.23 -2.861 1 51.78 57 PHE B O 1
ATOM 2013 N N . PRO B 1 58 ? 18.844 -5.738 -4.094 1 57.06 58 PRO B N 1
ATOM 2014 C CA . PRO B 1 58 ? 18.328 -6.945 -3.447 1 57.06 58 PRO B CA 1
ATOM 2015 C C . PRO B 1 58 ? 19.078 -7.309 -2.176 1 57.06 58 PRO B C 1
ATOM 2017 O O . PRO B 1 58 ? 18.688 -8.227 -1.45 1 57.06 58 PRO B O 1
ATOM 2020 N N . THR B 1 59 ? 20.188 -6.652 -1.888 1 61.53 59 THR B N 1
ATOM 2021 C CA . THR B 1 59 ? 20.734 -7.152 -0.631 1 61.53 59 THR B CA 1
ATOM 2022 C C . THR B 1 59 ? 19.875 -6.695 0.549 1 61.53 59 THR B C 1
ATOM 2024 O O . THR B 1 59 ? 19.312 -5.598 0.525 1 61.53 59 THR B O 1
ATOM 2027 N N . GLY B 1 60 ? 19.625 -7.57 1.471 1 79 60 GLY B N 1
ATOM 2028 C CA . GLY B 1 60 ? 18.891 -7.293 2.691 1 79 60 GLY B CA 1
ATOM 2029 C C . GLY B 1 60 ? 17.391 -7.207 2.477 1 79 60 GLY B C 1
ATOM 2030 O O . GLY B 1 60 ? 16.672 -6.621 3.291 1 79 60 GLY B O 1
ATOM 2031 N N . ARG B 1 61 ? 17.016 -7.656 1.275 1 90.25 61 ARG B N 1
ATOM 2032 C CA . ARG B 1 61 ? 15.594 -7.586 0.976 1 90.25 61 ARG B CA 1
ATOM 2033 C C . ARG B 1 61 ? 14.828 -8.703 1.679 1 90.25 61 ARG B C 1
ATOM 2035 O O . ARG B 1 61 ? 15.289 -9.844 1.722 1 90.25 61 ARG B O 1
ATOM 2042 N N . ILE B 1 62 ? 13.734 -8.367 2.236 1 94 62 ILE B N 1
ATOM 2043 C CA . ILE B 1 62 ? 12.781 -9.305 2.816 1 94 62 ILE B CA 1
ATOM 2044 C C . ILE B 1 62 ? 11.43 -9.172 2.109 1 94 62 ILE B C 1
ATOM 2046 O O . ILE B 1 62 ? 10.93 -8.062 1.91 1 94 62 ILE B O 1
ATOM 2050 N N . LEU B 1 63 ? 10.906 -10.266 1.643 1 96.56 63 LEU B N 1
ATOM 2051 C CA . LEU B 1 63 ? 9.539 -10.344 1.14 1 96.56 63 LEU B CA 1
ATOM 2052 C C . LEU B 1 63 ? 8.625 -11.016 2.154 1 96.56 63 LEU B C 1
ATOM 2054 O O . LEU B 1 63 ? 9.008 -12.016 2.771 1 96.56 63 LEU B O 1
ATOM 2058 N N . ASP B 1 64 ? 7.504 -10.477 2.379 1 95.5 64 ASP B N 1
ATOM 2059 C CA . ASP B 1 64 ? 6.523 -10.992 3.328 1 95.5 64 ASP B CA 1
ATOM 2060 C C . ASP B 1 64 ? 5.168 -11.203 2.658 1 95.5 64 ASP B C 1
ATOM 2062 O O . ASP B 1 64 ? 4.566 -10.258 2.146 1 95.5 64 ASP B O 1
ATOM 2066 N N . PHE B 1 65 ? 4.723 -12.422 2.582 1 96.25 65 PHE B N 1
ATOM 2067 C CA . PHE B 1 65 ? 3.396 -12.797 2.104 1 96.25 65 PHE B CA 1
ATOM 2068 C C . PHE B 1 65 ? 2.545 -13.344 3.242 1 96.25 65 PHE B C 1
ATOM 2070 O O . PHE B 1 65 ? 2.906 -14.344 3.871 1 96.25 65 PHE B O 1
ATOM 2077 N N . GLY B 1 66 ? 1.41 -12.719 3.488 1 92.94 66 GLY B N 1
ATOM 2078 C CA . GLY B 1 66 ? 0.569 -13.148 4.598 1 92.94 66 GLY B CA 1
ATOM 2079 C C . GLY B 1 66 ? -0.914 -13 4.309 1 92.94 66 GLY B C 1
ATOM 2080 O O . GLY B 1 66 ? -1.302 -12.391 3.312 1 92.94 66 GLY B O 1
ATOM 2081 N N . ILE B 1 67 ? -1.817 -13.633 5.109 1 85.62 67 ILE B N 1
ATOM 2082 C CA . ILE B 1 67 ? -3.268 -13.578 4.969 1 85.62 67 ILE B CA 1
ATOM 2083 C C . ILE B 1 67 ? -3.82 -12.414 5.781 1 85.62 67 ILE B C 1
ATOM 2085 O O . ILE B 1 67 ? -4.902 -11.898 5.488 1 85.62 67 ILE B O 1
ATOM 2089 N N . ASP B 1 68 ? -3.129 -11.48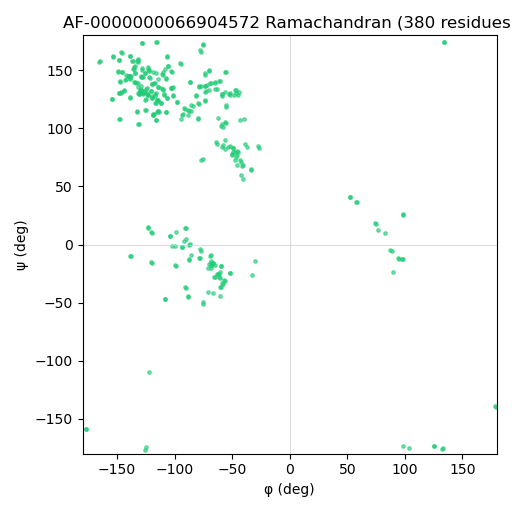4 6.457 1 71.38 68 ASP B N 1
ATOM 2090 C CA . ASP B 1 68 ? -3.637 -10.438 7.34 1 71.38 68 ASP B CA 1
ATOM 2091 C C . ASP B 1 68 ? -3.26 -9.047 6.82 1 71.38 68 ASP B C 1
ATOM 2093 O O . ASP B 1 68 ? -2.076 -8.719 6.711 1 71.38 68 ASP B O 1
ATOM 2097 N N . PRO B 1 69 ? -4.426 -8.289 6.711 1 64.44 69 PRO B N 1
ATOM 2098 C CA . PRO B 1 69 ? -5.879 -8.438 6.801 1 64.44 69 PRO B CA 1
ATOM 2099 C C . PRO B 1 69 ? -6.477 -9.156 5.594 1 64.44 69 PRO B C 1
ATOM 2101 O O . PRO B 1 69 ? -5.898 -9.125 4.504 1 64.44 69 PRO B O 1
ATOM 2104 N N . LEU B 1 70 ? -7.414 -10.094 5.879 1 56.03 70 LEU B N 1
ATOM 2105 C CA . LEU B 1 70 ? -8.172 -10.734 4.812 1 56.03 70 LEU B CA 1
ATOM 2106 C C . LEU B 1 70 ? -9.5 -10.023 4.582 1 56.03 70 LEU B C 1
ATOM 2108 O O . LEU B 1 70 ? -10.344 -9.969 5.48 1 56.03 70 LEU B O 1
ATOM 2112 N N . PRO B 1 71 ? -9.508 -9.32 3.42 1 52.41 71 PRO B N 1
ATOM 2113 C CA . PRO B 1 71 ? -10.836 -8.75 3.189 1 52.41 71 PRO B CA 1
ATOM 2114 C C . PRO B 1 71 ? -11.922 -9.812 3.018 1 52.41 71 PRO B C 1
ATOM 2116 O O . PRO B 1 71 ? -11.648 -10.898 2.5 1 52.41 71 PRO B O 1
ATOM 2119 N N . VAL B 1 72 ? -13.109 -9.688 3.672 1 48.53 72 VAL B N 1
ATOM 2120 C CA . VAL B 1 72 ? -14.227 -10.617 3.594 1 48.53 72 VAL B CA 1
ATOM 2121 C C . VAL B 1 72 ? -14.82 -10.602 2.186 1 48.53 72 VAL B C 1
ATOM 2123 O O . VAL B 1 72 ? -15.297 -11.625 1.693 1 48.53 72 VAL B O 1
ATOM 2126 N N . PHE B 1 73 ? -14.945 -9.336 1.604 1 48.03 73 PHE B N 1
ATOM 2127 C CA . PHE B 1 73 ? -15.57 -9.273 0.29 1 48.03 73 PHE B CA 1
ATOM 2128 C C . PHE B 1 73 ? -14.562 -8.859 -0.776 1 48.03 73 PHE B C 1
ATOM 2130 O O . PHE B 1 73 ? -13.711 -8.008 -0.53 1 48.03 73 PHE B O 1
ATOM 2137 N N . GLY B 1 74 ? -14.578 -9.609 -1.956 1 50.88 74 GLY B N 1
ATOM 2138 C CA . GLY B 1 74 ? -13.758 -9.359 -3.127 1 50.88 74 GLY B CA 1
ATOM 2139 C C . GLY B 1 74 ? -12.594 -10.328 -3.266 1 50.88 74 GLY B C 1
ATOM 2140 O O . GLY B 1 74 ? -12.57 -11.367 -2.611 1 50.88 74 GLY B O 1
ATOM 2141 N N . ALA B 1 75 ? -11.82 -10.094 -4.18 1 55.38 75 ALA B N 1
ATOM 2142 C CA . ALA B 1 75 ? -10.742 -11.047 -4.449 1 55.38 75 ALA B CA 1
ATOM 2143 C C . ALA B 1 75 ? -9.797 -11.148 -3.258 1 55.38 75 ALA B C 1
ATOM 2145 O O . ALA B 1 75 ? -9.312 -10.141 -2.746 1 55.38 75 ALA B O 1
ATOM 2146 N N . ARG B 1 76 ? -9.875 -12.273 -2.59 1 72.62 76 ARG B N 1
ATOM 2147 C CA . ARG B 1 76 ? -8.906 -12.578 -1.54 1 72.62 76 ARG B CA 1
ATOM 2148 C C . ARG B 1 76 ? -7.477 -12.414 -2.047 1 72.62 76 ARG B C 1
ATOM 2150 O O . ARG B 1 76 ? -7.203 -12.617 -3.23 1 72.62 76 ARG B O 1
ATOM 2157 N N . SER B 1 77 ? -6.801 -11.734 -1.305 1 89.38 77 SER B N 1
ATOM 2158 C CA . SER B 1 77 ? -5.406 -11.477 -1.649 1 89.38 77 SER B CA 1
ATOM 2159 C C . SER B 1 77 ? -4.477 -11.82 -0.489 1 89.38 77 SER B C 1
ATOM 2161 O O . SER B 1 77 ? -4.902 -11.844 0.667 1 89.38 77 SER B O 1
ATOM 2163 N N . LEU B 1 78 ? -3.33 -12.195 -0.877 1 92.38 78 LEU B N 1
ATOM 2164 C CA . LEU B 1 78 ? -2.256 -12.156 0.111 1 92.38 78 LEU B CA 1
ATOM 2165 C C . LEU B 1 78 ? -1.728 -10.742 0.285 1 92.38 78 LEU B C 1
ATOM 2167 O O . LEU B 1 78 ? -1.536 -10.016 -0.698 1 92.38 78 LEU B O 1
ATOM 2171 N N . ASN B 1 79 ? -1.541 -10.391 1.548 1 91.88 79 ASN B N 1
ATOM 2172 C CA . ASN B 1 79 ? -0.76 -9.188 1.787 1 91.88 79 ASN B CA 1
ATOM 2173 C C . ASN B 1 79 ? 0.705 -9.375 1.404 1 91.88 79 ASN B C 1
ATOM 2175 O O . ASN B 1 79 ? 1.288 -10.43 1.676 1 91.88 79 ASN B O 1
ATOM 2179 N N . TYR B 1 80 ? 1.212 -8.367 0.816 1 94.94 80 TYR B N 1
ATOM 2180 C CA . TYR B 1 80 ? 2.592 -8.391 0.343 1 94.94 80 TYR B CA 1
ATOM 2181 C C . TYR B 1 80 ? 3.369 -7.191 0.867 1 94.94 80 TYR B C 1
ATOM 2183 O O . TYR B 1 80 ? 2.912 -6.055 0.759 1 94.94 80 TYR B O 1
ATOM 2191 N N . THR B 1 81 ? 4.535 -7.461 1.448 1 93.12 81 THR B N 1
ATOM 2192 C CA . THR B 1 81 ? 5.477 -6.406 1.82 1 93.12 81 THR B CA 1
ATOM 2193 C C . THR B 1 81 ? 6.879 -6.73 1.314 1 93.12 81 THR B C 1
ATOM 2195 O O . THR B 1 81 ? 7.348 -7.863 1.448 1 93.12 81 THR B O 1
ATOM 2198 N N . GLY B 1 82 ? 7.453 -5.785 0.662 1 92.69 82 GLY B N 1
ATOM 2199 C CA . GLY B 1 82 ? 8.867 -5.832 0.32 1 92.69 82 GLY B CA 1
ATOM 2200 C C . GLY B 1 82 ? 9.688 -4.762 1.016 1 92.69 82 GLY B C 1
ATOM 2201 O O . GLY B 1 82 ? 9.391 -3.57 0.893 1 92.69 82 GLY B O 1
ATOM 2202 N N . THR B 1 83 ? 10.719 -5.23 1.75 1 90 83 THR B N 1
ATOM 2203 C CA . THR B 1 83 ? 11.555 -4.277 2.479 1 90 83 THR B CA 1
ATOM 2204 C C . THR B 1 83 ? 13.031 -4.516 2.178 1 90 83 THR B C 1
ATOM 2206 O O . THR B 1 83 ? 13.492 -5.66 2.164 1 90 83 THR B O 1
ATOM 2209 N N . THR B 1 84 ? 13.664 -3.453 1.862 1 87.25 84 THR B N 1
ATOM 2210 C CA . THR B 1 84 ? 15.117 -3.473 1.766 1 87.25 84 THR B CA 1
ATOM 2211 C C . THR B 1 84 ? 15.742 -2.545 2.805 1 87.25 84 THR B C 1
ATOM 2213 O O . THR B 1 84 ? 15.344 -1.386 2.93 1 87.25 84 THR B O 1
ATOM 2216 N N . ARG B 1 85 ? 16.625 -3.059 3.484 1 83.31 85 ARG B N 1
ATOM 2217 C CA . ARG B 1 85 ? 17.297 -2.256 4.508 1 83.31 85 ARG B CA 1
ATOM 2218 C C . ARG B 1 85 ? 18.781 -2.09 4.195 1 83.31 85 ARG B C 1
ATOM 2220 O O . ARG B 1 85 ? 19.406 -3.004 3.662 1 83.31 85 ARG B O 1
ATOM 2227 N N . ASN B 1 86 ? 19.203 -0.941 4.625 1 80.88 86 ASN B N 1
ATOM 2228 C CA . ASN B 1 86 ? 20.641 -0.678 4.59 1 80.88 86 ASN B CA 1
ATOM 2229 C C . ASN B 1 86 ? 21.375 -1.418 5.703 1 80.88 86 ASN B C 1
ATOM 2231 O O . ASN B 1 86 ? 20.734 -2.021 6.574 1 80.88 86 ASN B O 1
ATOM 2235 N N . ALA B 1 87 ? 22.719 -1.347 5.617 1 80.19 87 ALA B N 1
ATOM 2236 C CA . ALA B 1 87 ? 23.547 -2.021 6.613 1 80.19 87 ALA B CA 1
ATOM 2237 C C . ALA B 1 87 ? 23.281 -1.477 8.016 1 80.19 87 ALA B C 1
ATOM 2239 O O . ALA B 1 87 ? 23.359 -2.215 9 1 80.19 87 ALA B O 1
ATOM 2240 N N . ASP B 1 88 ? 22.891 -0.239 8.086 1 77.62 88 ASP B N 1
ATOM 2241 C CA . ASP B 1 88 ? 22.656 0.38 9.391 1 77.62 88 ASP B CA 1
ATOM 2242 C C . ASP B 1 88 ? 21.25 0.123 9.883 1 77.62 88 ASP B C 1
ATOM 2244 O O . ASP B 1 88 ? 20.844 0.635 10.938 1 77.62 88 ASP B O 1
ATOM 2248 N N . GLY B 1 89 ? 20.469 -0.598 9.109 1 78 89 GLY B N 1
ATOM 2249 C CA . GLY B 1 89 ? 19.125 -0.965 9.531 1 78 89 GLY B CA 1
ATOM 2250 C C . GLY B 1 89 ? 18.047 -0.049 8.969 1 78 89 GLY B C 1
ATOM 2251 O O . GLY B 1 89 ? 16.859 -0.38 9.008 1 78 89 GLY B O 1
ATOM 2252 N N . SER B 1 90 ? 18.484 1.048 8.422 1 79.06 90 SER B N 1
ATOM 2253 C CA . SER B 1 90 ? 17.5 1.982 7.879 1 79.06 90 SER B CA 1
ATOM 2254 C C . SER B 1 90 ? 16.844 1.424 6.621 1 79.06 90 SER B C 1
ATOM 2256 O O . SER B 1 90 ? 17.453 0.635 5.895 1 79.06 90 SER B O 1
ATOM 2258 N N . VAL B 1 91 ? 15.656 1.838 6.449 1 81.75 91 VAL B N 1
ATOM 2259 C CA . VAL B 1 91 ? 14.891 1.32 5.32 1 81.75 91 VAL B CA 1
ATOM 2260 C C . VAL B 1 91 ? 15.312 2.045 4.039 1 81.75 91 VAL B C 1
ATOM 2262 O O . VAL B 1 91 ? 15.188 3.268 3.947 1 81.75 91 VAL B O 1
ATOM 2265 N N . ALA B 1 92 ? 15.766 1.286 3.064 1 82.12 92 ALA B N 1
ATOM 2266 C CA . ALA B 1 92 ? 16.141 1.825 1.759 1 82.12 92 ALA B CA 1
ATOM 2267 C C . ALA B 1 92 ? 14.953 1.803 0.799 1 82.12 92 ALA B C 1
ATOM 2269 O O . ALA B 1 92 ? 14.82 2.684 -0.052 1 82.12 92 ALA B O 1
ATOM 2270 N N . HIS B 1 93 ? 14.141 0.79 0.878 1 85.25 93 HIS B N 1
ATOM 2271 C CA . HIS B 1 93 ? 12.969 0.619 0.035 1 85.25 93 HIS B CA 1
ATOM 2272 C C . HIS B 1 93 ? 11.852 -0.108 0.783 1 85.25 93 HIS B C 1
ATOM 2274 O O . HIS B 1 93 ? 12.117 -1.03 1.558 1 85.25 93 HIS B O 1
ATOM 2280 N N . PHE B 1 94 ? 10.719 0.328 0.565 1 88.75 94 PHE B N 1
ATOM 2281 C CA . PHE B 1 94 ? 9.547 -0.31 1.151 1 88.75 94 PHE B CA 1
ATOM 2282 C C . PHE B 1 94 ? 8.367 -0.266 0.186 1 88.75 94 PHE B C 1
ATOM 2284 O O . PHE B 1 94 ? 8.086 0.777 -0.406 1 88.75 94 PHE B O 1
ATOM 2291 N N . GLU B 1 95 ? 7.762 -1.359 0.054 1 91.19 95 GLU B N 1
ATOM 2292 C CA . GLU B 1 95 ? 6.543 -1.436 -0.745 1 91.19 95 GLU B CA 1
ATOM 2293 C C . GLU B 1 95 ? 5.508 -2.34 -0.085 1 91.19 95 GLU B C 1
ATOM 2295 O O . GLU B 1 95 ? 5.859 -3.297 0.606 1 91.19 95 GLU B O 1
ATOM 2300 N N . TYR B 1 96 ? 4.324 -1.978 -0.233 1 91.88 96 TYR B N 1
ATOM 2301 C CA . TYR B 1 96 ? 3.172 -2.701 0.291 1 91.88 96 TYR B CA 1
ATOM 2302 C C . TYR B 1 96 ? 2.137 -2.938 -0.801 1 91.88 96 TYR B C 1
ATOM 2304 O O . TYR B 1 96 ? 1.902 -2.068 -1.644 1 91.88 96 TYR B O 1
ATOM 2312 N N . GLY B 1 97 ? 1.483 -4.137 -0.687 1 93.81 97 GLY B N 1
ATOM 2313 C CA . GLY B 1 97 ? 0.429 -4.375 -1.659 1 93.81 97 GLY B CA 1
ATOM 2314 C C . GLY B 1 97 ? -0.3 -5.688 -1.441 1 93.81 97 GLY B C 1
ATOM 2315 O O . GLY B 1 97 ? -0.361 -6.191 -0.317 1 93.81 97 GLY B O 1
ATOM 2316 N N . PHE B 1 98 ? -0.926 -6.117 -2.562 1 92.69 98 PHE B N 1
ATOM 2317 C CA . PHE B 1 98 ? -1.798 -7.285 -2.506 1 92.69 98 PHE B CA 1
ATOM 2318 C C . PHE B 1 98 ? -1.592 -8.18 -3.725 1 92.69 98 PHE B C 1
ATOM 2320 O O . PHE B 1 98 ? -1.648 -7.703 -4.863 1 92.69 98 PHE B O 1
ATOM 2327 N N . LEU B 1 99 ? -1.328 -9.414 -3.471 1 94.19 99 LEU B N 1
ATOM 2328 C CA . LEU B 1 99 ? -1.303 -10.43 -4.523 1 94.19 99 LEU B CA 1
ATOM 2329 C C . LEU B 1 99 ? -2.664 -11.102 -4.664 1 94.19 99 LEU B C 1
ATOM 2331 O O . LEU B 1 99 ? -3.062 -11.891 -3.805 1 94.19 99 LEU B O 1
ATOM 2335 N N . MET B 1 100 ? -3.266 -10.852 -5.762 1 90.94 100 MET B N 1
ATOM 2336 C CA . MET B 1 100 ? -4.645 -11.281 -5.969 1 90.94 100 MET B CA 1
ATOM 2337 C C . MET B 1 100 ? -4.711 -12.406 -6.992 1 90.94 100 MET B C 1
ATOM 2339 O O . MET B 1 100 ? -3.928 -12.438 -7.941 1 90.94 100 MET B O 1
ATOM 2343 N N . VAL B 1 101 ? -5.719 -13.25 -6.758 1 91.12 101 VAL B N 1
ATOM 2344 C CA . VAL B 1 101 ? -5.898 -14.383 -7.656 1 91.12 101 VAL B CA 1
ATOM 2345 C C . VAL B 1 101 ? -7.348 -14.438 -8.133 1 91.12 101 VAL B C 1
ATOM 2347 O O . VAL B 1 101 ? -8.273 -14.234 -7.348 1 91.12 101 VAL B O 1
ATOM 2350 N N . LYS B 1 102 ? -7.449 -14.672 -9.375 1 88.88 102 LYS B N 1
ATOM 2351 C CA . LYS B 1 102 ? -8.734 -15.016 -9.969 1 88.88 102 LYS B CA 1
ATOM 2352 C C . LYS B 1 102 ? -8.727 -16.438 -10.516 1 88.88 102 LYS B C 1
ATOM 2354 O O . LYS B 1 102 ? -8.078 -16.719 -11.531 1 88.88 102 LYS B O 1
ATOM 2359 N N . ASN B 1 103 ? -9.516 -17.188 -9.891 1 88.88 103 ASN B N 1
ATOM 2360 C CA . ASN B 1 103 ? -9.477 -18.609 -10.219 1 88.88 103 ASN B CA 1
ATOM 2361 C C . ASN B 1 103 ? -10.211 -18.906 -11.523 1 88.88 103 ASN B C 1
ATOM 2363 O O . ASN B 1 103 ? -10.953 -18.062 -12.023 1 88.88 103 ASN B O 1
ATOM 2367 N N . ARG B 1 104 ? -9.945 -20.109 -11.938 1 86.19 104 ARG B N 1
ATOM 2368 C CA . ARG B 1 104 ? -10.531 -20.562 -13.195 1 86.19 104 ARG B CA 1
ATOM 2369 C C . ARG B 1 104 ? -12.055 -20.562 -13.125 1 86.19 104 ARG B C 1
ATOM 2371 O O . ARG B 1 104 ? -12.633 -20.703 -12.047 1 86.19 104 ARG B O 1
ATOM 2378 N N . THR B 1 105 ? -12.555 -20.188 -14.156 1 84.25 105 THR B N 1
ATOM 2379 C CA . THR B 1 105 ? -13.992 -20.328 -14.344 1 84.25 105 THR B CA 1
ATOM 2380 C C . THR B 1 105 ? -14.297 -21.281 -15.492 1 84.25 105 THR B C 1
ATOM 2382 O O . THR B 1 105 ? -13.391 -21.812 -16.125 1 84.25 105 THR B O 1
ATOM 2385 N N . ARG B 1 106 ? -15.617 -21.562 -15.648 1 87.5 106 ARG B N 1
ATOM 2386 C CA . ARG B 1 106 ? -16.047 -22.422 -16.734 1 87.5 106 ARG B CA 1
ATOM 2387 C C . ARG B 1 106 ? -15.586 -21.891 -18.078 1 87.5 106 ARG B C 1
ATOM 2389 O O . ARG B 1 106 ? -15.164 -22.641 -18.953 1 87.5 106 ARG B O 1
ATOM 2396 N N . THR B 1 107 ? -15.484 -20.562 -18.172 1 87.5 107 THR B N 1
ATOM 2397 C CA . THR B 1 107 ? -15.203 -19.922 -19.453 1 87.5 107 THR B CA 1
ATOM 2398 C C . THR B 1 107 ? -13.719 -19.562 -19.562 1 87.5 107 THR B C 1
ATOM 2400 O O . THR B 1 107 ? -13.219 -19.312 -20.672 1 87.5 107 THR B O 1
ATOM 2403 N N . ASN B 1 108 ? -13.008 -19.516 -18.469 1 84 108 ASN B N 1
ATOM 2404 C CA . ASN B 1 108 ? -11.586 -19.203 -18.469 1 84 108 ASN B CA 1
ATOM 2405 C C . ASN B 1 108 ? -10.781 -20.203 -17.641 1 84 108 ASN B C 1
ATOM 2407 O O . ASN B 1 108 ? -10.75 -20.125 -16.422 1 84 108 ASN B O 1
ATOM 2411 N N . PRO B 1 109 ? -10.133 -21.047 -18.328 1 89.5 109 PRO B N 1
ATOM 2412 C CA . PRO B 1 109 ? -9.414 -22.094 -17.609 1 89.5 109 PRO B CA 1
ATOM 2413 C C . PRO B 1 109 ? -8.109 -21.609 -16.984 1 89.5 109 PRO B C 1
ATOM 2415 O O . PRO B 1 109 ? -7.453 -22.359 -16.25 1 89.5 109 PRO B O 1
ATOM 2418 N N . GLN B 1 110 ? -7.766 -20.406 -17.25 1 91.31 110 GLN B N 1
ATOM 2419 C CA . GLN B 1 110 ? -6.52 -19.891 -16.688 1 91.31 110 GLN B CA 1
ATOM 2420 C C . GLN B 1 110 ? -6.734 -19.312 -15.297 1 91.31 110 GLN B C 1
ATOM 2422 O O . GLN B 1 110 ? -7.785 -18.734 -15.016 1 91.31 110 GLN B O 1
ATOM 2427 N N . ILE B 1 111 ? -5.781 -19.594 -14.461 1 93.62 111 ILE B N 1
ATOM 2428 C CA . ILE B 1 111 ? -5.754 -18.891 -13.18 1 93.62 111 ILE B CA 1
ATOM 2429 C C . ILE B 1 111 ? -4.988 -17.578 -13.328 1 93.62 111 ILE B C 1
ATOM 2431 O O . ILE B 1 111 ? -3.789 -17.578 -13.617 1 93.62 111 ILE B O 1
ATOM 2435 N N . LEU B 1 112 ? -5.691 -16.469 -13.156 1 92.38 112 LEU B N 1
ATOM 2436 C CA . LEU B 1 112 ? -5.094 -15.148 -13.32 1 92.38 112 LEU B CA 1
ATOM 2437 C C . LEU B 1 112 ? -4.613 -14.602 -11.984 1 92.38 112 LEU B C 1
ATOM 2439 O O . LEU B 1 112 ? -5.094 -15.023 -10.93 1 92.38 112 LEU B O 1
ATOM 2443 N N . CYS B 1 113 ? -3.658 -13.711 -12.109 1 93.31 113 CYS B N 1
ATOM 2444 C CA . CYS B 1 113 ? -3.139 -13.102 -10.891 1 93.31 113 CYS B CA 1
ATOM 2445 C C . CYS B 1 113 ? -2.748 -11.648 -11.133 1 93.31 113 CYS B C 1
ATOM 2447 O O . CYS B 1 113 ? -2.404 -11.273 -12.258 1 93.31 113 CYS B O 1
ATOM 2449 N N . GLY B 1 114 ? -2.895 -10.852 -10.086 1 93.38 114 GLY B N 1
ATOM 2450 C CA . GLY B 1 114 ? -2.486 -9.461 -10.07 1 93.38 114 GLY B CA 1
ATOM 2451 C C . GLY B 1 114 ? -1.734 -9.07 -8.812 1 93.38 114 GLY B C 1
ATOM 2452 O O . GLY B 1 114 ? -2.064 -9.539 -7.715 1 93.38 114 GLY B O 1
ATOM 2453 N N . LEU B 1 115 ? -0.737 -8.289 -8.977 1 95.69 115 LEU B N 1
ATOM 2454 C CA . LEU B 1 115 ? -0.031 -7.684 -7.855 1 95.69 115 LEU B CA 1
ATOM 2455 C C . LEU B 1 115 ? -0.116 -6.16 -7.914 1 95.69 115 LEU B C 1
ATOM 2457 O O . LEU B 1 115 ? 0.403 -5.543 -8.844 1 95.69 115 LEU B O 1
ATOM 2461 N N . ILE B 1 116 ? -0.825 -5.617 -7.004 1 94.75 116 ILE B N 1
ATOM 2462 C CA . ILE B 1 116 ? -0.91 -4.164 -6.902 1 94.75 116 ILE B CA 1
ATOM 2463 C C . ILE B 1 116 ? -0.102 -3.684 -5.695 1 94.75 116 ILE B C 1
ATOM 2465 O O . ILE B 1 116 ? -0.233 -4.227 -4.598 1 94.75 116 ILE B O 1
ATOM 2469 N N . THR B 1 117 ? 0.831 -2.734 -5.93 1 95.44 117 THR B N 1
ATOM 2470 C CA . THR B 1 117 ? 1.716 -2.293 -4.859 1 95.44 117 THR B CA 1
ATOM 2471 C C . THR B 1 117 ? 1.845 -0.771 -4.855 1 95.44 117 THR B C 1
ATOM 2473 O O . THR B 1 117 ? 1.611 -0.121 -5.875 1 95.44 117 THR B O 1
ATOM 2476 N N . THR B 1 118 ? 2.076 -0.23 -3.705 1 93.69 118 THR B N 1
ATOM 2477 C CA . THR B 1 118 ? 2.523 1.148 -3.539 1 93.69 118 THR B CA 1
ATOM 2478 C C . THR B 1 118 ? 3.834 1.2 -2.758 1 93.69 118 THR B C 1
ATOM 2480 O O . THR B 1 118 ? 4.129 0.298 -1.972 1 93.69 118 THR B O 1
ATOM 2483 N N . THR B 1 119 ? 4.598 2.219 -3.01 1 91.06 119 THR B N 1
ATOM 2484 C CA . THR B 1 119 ? 5.938 2.242 -2.439 1 91.06 119 THR B CA 1
ATOM 2485 C C . THR B 1 119 ? 6.23 3.594 -1.796 1 91.06 119 THR B C 1
ATOM 2487 O O . THR B 1 119 ? 5.664 4.613 -2.197 1 91.06 119 THR B O 1
ATOM 2490 N N . ILE B 1 120 ? 7.141 3.574 -0.925 1 86.19 120 ILE B N 1
ATOM 2491 C CA . ILE B 1 120 ? 7.562 4.762 -0.191 1 86.19 120 ILE B CA 1
ATOM 2492 C C . ILE B 1 120 ? 8.234 5.75 -1.146 1 86.19 120 ILE B C 1
ATOM 2494 O O . ILE B 1 120 ? 8.375 6.93 -0.826 1 86.19 120 ILE B O 1
ATOM 2498 N N . ARG B 1 121 ? 8.602 5.301 -2.289 1 84.5 121 ARG B N 1
ATOM 2499 C CA . ARG B 1 121 ? 9.234 6.156 -3.285 1 84.5 121 ARG B CA 1
ATOM 2500 C C . ARG B 1 121 ? 8.203 7.008 -4.016 1 84.5 121 ARG B C 1
ATOM 2502 O O . ARG B 1 121 ? 8.555 7.891 -4.801 1 84.5 121 ARG B O 1
ATOM 2509 N N . GLY B 1 122 ? 6.969 6.68 -3.814 1 88.12 122 GLY B N 1
ATOM 2510 C CA . GLY B 1 122 ? 5.934 7.551 -4.348 1 88.12 122 GLY B CA 1
ATOM 2511 C C . GLY B 1 122 ? 5.371 7.07 -5.672 1 88.12 122 GLY B C 1
ATOM 2512 O O . GLY B 1 122 ? 4.961 7.875 -6.508 1 88.12 122 GLY B O 1
ATOM 2513 N N . TYR B 1 123 ? 5.438 5.793 -5.922 1 91.81 123 TYR B N 1
ATOM 2514 C CA . TYR B 1 123 ? 4.766 5.277 -7.109 1 91.81 123 TYR B CA 1
ATOM 2515 C C . TYR B 1 123 ? 4.035 3.977 -6.797 1 91.81 123 TYR B C 1
ATOM 2517 O O . TYR B 1 123 ? 4.328 3.314 -5.801 1 91.81 123 TYR B O 1
ATOM 2525 N N . SER B 1 124 ? 3.09 3.691 -7.598 1 94.19 124 SER B N 1
ATOM 2526 C CA . SER B 1 124 ? 2.309 2.463 -7.508 1 94.19 124 SER B CA 1
ATOM 2527 C C . SER B 1 124 ? 2.32 1.703 -8.828 1 94.19 124 SER B C 1
ATOM 2529 O O . SER B 1 124 ? 2.361 2.311 -9.898 1 94.19 124 SER B O 1
ATOM 2531 N N . LEU B 1 125 ? 2.268 0.406 -8.695 1 96.25 125 LEU B N 1
ATOM 2532 C CA . LEU B 1 125 ? 2.291 -0.481 -9.852 1 96.25 125 LEU B CA 1
ATOM 2533 C C . LEU B 1 125 ? 1.126 -1.465 -9.805 1 96.25 125 LEU B C 1
ATOM 2535 O O . LEU B 1 125 ? 0.747 -1.935 -8.734 1 96.25 125 LEU B O 1
ATOM 2539 N N . VAL B 1 126 ? 0.651 -1.715 -10.984 1 96.19 126 VAL B N 1
ATOM 2540 C CA . VAL B 1 126 ? -0.181 -2.898 -11.172 1 96.19 126 VAL B CA 1
ATOM 2541 C C . VAL B 1 126 ? 0.508 -3.863 -12.133 1 96.19 126 VAL B C 1
ATOM 2543 O O . VAL B 1 126 ? 0.857 -3.488 -13.258 1 96.19 126 VAL B O 1
ATOM 2546 N N . GLU B 1 127 ? 0.722 -4.988 -11.648 1 96.94 127 GLU B N 1
ATOM 2547 C CA . GLU B 1 127 ? 1.226 -6.09 -12.469 1 96.94 127 GLU B CA 1
ATOM 2548 C C . GLU B 1 127 ? 0.16 -7.164 -12.664 1 96.94 127 GLU B C 1
ATOM 2550 O O . GLU B 1 127 ? -0.659 -7.402 -11.773 1 96.94 127 GLU B O 1
ATOM 2555 N N . PHE B 1 128 ? 0.238 -7.742 -13.852 1 95.62 128 PHE B N 1
ATOM 2556 C CA . PHE B 1 128 ? -0.798 -8.711 -14.188 1 95.62 128 PHE B CA 1
ATOM 2557 C C . PHE B 1 128 ? -0.208 -9.898 -14.945 1 95.62 128 PHE B C 1
ATOM 2559 O O . PHE B 1 128 ? 0.721 -9.734 -15.734 1 95.62 128 PHE B O 1
ATOM 2566 N N . GLY B 1 129 ? -0.85 -11.094 -14.617 1 95.56 129 GLY B N 1
ATOM 2567 C CA . GLY B 1 129 ? -0.427 -12.297 -15.32 1 95.56 129 GLY B CA 1
ATOM 2568 C C . GLY B 1 129 ? -1.169 -13.539 -14.875 1 95.56 129 GLY B C 1
ATOM 2569 O O . GLY B 1 129 ? -2.389 -13.516 -14.695 1 95.56 129 GLY B O 1
ATOM 2570 N N . MET B 1 130 ? -0.357 -14.633 -14.781 1 95.62 130 MET B N 1
ATOM 2571 C CA . MET B 1 130 ? -1.006 -15.914 -14.508 1 95.62 130 MET B CA 1
ATOM 2572 C C . MET B 1 130 ? -0.204 -16.734 -13.5 1 95.62 130 MET B C 1
ATOM 2574 O O . MET B 1 130 ? 0.968 -16.438 -13.25 1 95.62 130 MET B O 1
ATOM 2578 N N . VAL B 1 131 ? -0.93 -17.672 -12.969 1 96.44 131 VAL B N 1
ATOM 2579 C CA . VAL B 1 131 ? -0.321 -18.688 -12.117 1 96.44 131 VAL B CA 1
ATOM 2580 C C . VAL B 1 131 ? -0.448 -20.062 -12.773 1 96.44 131 VAL B C 1
ATOM 2582 O O . VAL B 1 131 ? -1.547 -20.484 -13.141 1 96.44 131 VAL B O 1
ATOM 2585 N N . GLN B 1 132 ? 0.643 -20.703 -12.953 1 95.81 132 GLN B N 1
ATOM 2586 C CA . GLN B 1 132 ? 0.662 -22.062 -13.477 1 95.81 132 GLN B CA 1
ATOM 2587 C C . GLN B 1 132 ? 1.579 -22.953 -12.641 1 95.81 132 GLN B C 1
ATOM 2589 O O . GLN B 1 132 ? 2.797 -22.766 -12.625 1 95.81 132 GLN B O 1
ATOM 2594 N N . HIS B 1 133 ? 0.958 -23.938 -11.977 1 93.56 133 HIS B N 1
ATOM 2595 C CA . HIS B 1 133 ? 1.695 -24.906 -11.172 1 93.56 133 HIS B CA 1
ATOM 2596 C C . HIS B 1 133 ? 2.615 -24.203 -10.18 1 93.56 133 HIS B C 1
ATOM 2598 O O . HIS B 1 133 ? 3.799 -24.531 -10.078 1 93.56 133 HIS B O 1
ATOM 2604 N N . GLY B 1 134 ? 2.133 -23.188 -9.609 1 95 134 GLY B N 1
ATOM 2605 C CA . GLY B 1 134 ? 2.859 -22.484 -8.555 1 95 134 GLY B CA 1
ATOM 2606 C C . GLY B 1 134 ? 3.795 -21.422 -9.086 1 95 134 GLY B C 1
ATOM 2607 O O . GLY B 1 134 ? 4.457 -20.719 -8.305 1 95 134 GLY B O 1
ATOM 2608 N N . PHE B 1 135 ? 3.906 -21.328 -10.414 1 98.06 135 PHE B N 1
ATOM 2609 C CA . PHE B 1 135 ? 4.719 -20.312 -11.055 1 98.06 135 PHE B CA 1
ATOM 2610 C C . PHE B 1 135 ? 3.885 -19.078 -11.375 1 98.06 135 PHE B C 1
ATOM 2612 O O . PHE B 1 135 ? 2.908 -19.156 -12.117 1 98.06 135 PHE B O 1
ATOM 2619 N N . VAL B 1 136 ? 4.258 -17.953 -10.75 1 98.38 136 VAL B N 1
ATOM 2620 C CA . VAL B 1 136 ? 3.574 -16.688 -11.008 1 98.38 136 VAL B CA 1
ATOM 2621 C C . VAL B 1 136 ? 4.363 -15.867 -12.023 1 98.38 136 VAL B C 1
ATOM 2623 O O . VAL B 1 136 ? 5.551 -15.594 -11.828 1 98.38 136 VAL B O 1
ATOM 2626 N N . ASP B 1 137 ? 3.689 -15.555 -13.055 1 98.38 137 ASP B N 1
ATOM 2627 C CA . ASP B 1 137 ? 4.281 -14.773 -14.133 1 98.38 137 ASP B CA 1
ATOM 2628 C C . ASP B 1 137 ? 3.539 -13.453 -14.328 1 98.38 137 ASP B C 1
ATOM 2630 O O . ASP B 1 137 ? 2.4 -13.438 -14.797 1 98.38 137 ASP B O 1
ATOM 2634 N N . LEU B 1 138 ? 4.27 -12.328 -14 1 97.94 138 LEU B N 1
ATOM 2635 C CA . LEU B 1 138 ? 3.617 -11.023 -14.008 1 97.94 138 LEU B CA 1
ATOM 2636 C C . LEU B 1 138 ? 4.328 -10.062 -14.953 1 97.94 138 LEU B C 1
ATOM 2638 O O . LEU B 1 138 ? 5.543 -10.148 -15.141 1 97.94 138 LEU B O 1
ATOM 2642 N N . GLU B 1 139 ? 3.559 -9.195 -15.484 1 97.88 139 GLU B N 1
ATOM 2643 C CA . GLU B 1 139 ? 4.086 -8.078 -16.266 1 97.88 139 GLU B CA 1
ATOM 2644 C C . GLU B 1 139 ? 3.416 -6.766 -15.883 1 97.88 139 GLU B C 1
ATOM 2646 O O . GLU B 1 139 ? 2.273 -6.758 -15.414 1 97.88 139 GLU B O 1
ATOM 2651 N N . LEU B 1 140 ? 4.16 -5.73 -16.109 1 97.31 140 LEU B N 1
ATOM 2652 C CA . LEU B 1 140 ? 3.621 -4.414 -15.789 1 97.31 140 LEU B CA 1
ATOM 2653 C C . LEU B 1 140 ? 2.338 -4.145 -16.562 1 97.31 140 LEU B C 1
ATOM 2655 O O . LEU B 1 140 ? 2.287 -4.355 -17.781 1 97.31 140 LEU B O 1
ATOM 2659 N N . ASN B 1 141 ? 1.377 -3.758 -15.898 1 95.5 141 ASN B N 1
ATOM 2660 C CA . ASN B 1 141 ? 0.112 -3.379 -16.516 1 95.5 141 ASN B CA 1
ATOM 2661 C C . ASN B 1 141 ? -0.11 -1.869 -16.453 1 95.5 141 ASN B C 1
ATOM 2663 O O . ASN B 1 141 ? -0.501 -1.256 -17.453 1 95.5 141 ASN B O 1
ATOM 2667 N N . ASN B 1 142 ? 0.099 -1.263 -15.312 1 94.5 142 ASN B N 1
ATOM 2668 C CA . ASN B 1 142 ? -0.063 0.175 -15.125 1 94.5 142 ASN B CA 1
ATOM 2669 C C . ASN B 1 142 ? 0.914 0.718 -14.086 1 94.5 142 ASN B C 1
ATOM 2671 O O . ASN B 1 142 ? 1.43 -0.037 -13.258 1 94.5 142 ASN B O 1
ATOM 2675 N N . PHE B 1 143 ? 1.12 1.977 -14.18 1 93.94 143 PHE B N 1
ATOM 2676 C CA . PHE B 1 143 ? 2.055 2.695 -13.328 1 93.94 143 PHE B CA 1
ATOM 2677 C C . PHE B 1 143 ? 1.585 4.125 -13.094 1 93.94 143 PHE B C 1
ATOM 2679 O O . PHE B 1 143 ? 1.211 4.824 -14.039 1 93.94 143 PHE B O 1
ATOM 2686 N N . ILE B 1 144 ? 1.568 4.52 -11.773 1 93.12 144 ILE B N 1
ATOM 2687 C CA . ILE B 1 144 ? 1.268 5.914 -11.469 1 93.12 144 ILE B CA 1
ATOM 2688 C C . ILE B 1 144 ? 2.262 6.441 -10.438 1 93.12 144 ILE B C 1
ATOM 2690 O O . ILE B 1 144 ? 2.781 5.68 -9.625 1 93.12 144 ILE B O 1
ATOM 2694 N N . THR B 1 145 ? 2.572 7.695 -10.523 1 89.94 145 THR B N 1
ATOM 2695 C CA . THR B 1 145 ? 3.555 8.312 -9.641 1 89.94 145 THR B CA 1
ATOM 2696 C C . THR B 1 145 ? 3.016 9.617 -9.062 1 89.94 145 THR B C 1
ATOM 2698 O O . THR B 1 145 ? 2.109 10.227 -9.633 1 89.94 145 THR B O 1
ATOM 2701 N N . ARG B 1 146 ? 3.693 9.938 -7.961 1 78.75 146 ARG B N 1
ATOM 2702 C CA . ARG B 1 146 ? 3.383 11.242 -7.383 1 78.75 146 ARG B CA 1
ATOM 2703 C C . ARG B 1 146 ? 3.971 12.367 -8.227 1 78.75 146 ARG B C 1
ATOM 2705 O O . ARG B 1 146 ? 4.977 12.18 -8.914 1 78.75 146 ARG B O 1
ATOM 2712 N N . SER B 1 147 ? 3.408 13.453 -8.32 1 65.44 147 SER B N 1
ATOM 2713 C CA . SER B 1 147 ? 3.758 14.539 -9.234 1 65.44 147 SER B CA 1
ATOM 2714 C C . SER B 1 147 ? 4.742 15.508 -8.594 1 65.44 147 SER B C 1
ATOM 2716 O O . SER B 1 147 ? 4.848 16.672 -9.008 1 65.44 147 SER B O 1
ATOM 2718 N N . PHE B 1 148 ? 5.449 15.141 -7.387 1 64.62 148 PHE B N 1
ATOM 2719 C CA . PHE B 1 148 ? 6.242 16.219 -6.809 1 64.62 148 PHE B CA 1
ATOM 2720 C C . PHE B 1 148 ? 7.512 16.453 -7.621 1 64.62 148 PHE B C 1
ATOM 2722 O O . PHE B 1 148 ? 8.008 17.578 -7.688 1 64.62 148 PHE B O 1
ATOM 2729 N N . ASP B 1 149 ? 8.281 15.461 -7.895 1 60.25 149 ASP B N 1
ATOM 2730 C CA . ASP B 1 149 ? 9.625 15.609 -8.438 1 60.25 149 ASP B CA 1
ATOM 2731 C C . ASP B 1 149 ? 9.789 14.812 -9.734 1 60.25 149 ASP B C 1
ATOM 2733 O O . ASP B 1 149 ? 8.828 14.219 -10.227 1 60.25 149 ASP B O 1
ATOM 2737 N N . GLN B 1 150 ? 11.242 14.953 -10.086 1 59 150 GLN B N 1
ATOM 2738 C CA . GLN B 1 150 ? 11.711 14.289 -11.297 1 59 150 GLN B CA 1
ATOM 2739 C C . GLN B 1 150 ? 11.172 12.867 -11.391 1 59 150 GLN B C 1
ATOM 2741 O O . GLN B 1 150 ? 11.062 12.172 -10.383 1 59 150 GLN B O 1
ATOM 2746 N N . ARG B 1 151 ? 10.594 12.578 -12.539 1 67.81 151 ARG B N 1
ATOM 2747 C CA . ARG B 1 151 ? 9.617 11.578 -12.953 1 67.81 151 ARG B CA 1
ATOM 2748 C C . ARG B 1 151 ? 10.266 10.195 -13.055 1 67.81 151 ARG B C 1
ATOM 2750 O O . ARG B 1 151 ? 11.109 9.961 -13.922 1 67.81 151 ARG B O 1
ATOM 2757 N N . TYR B 1 152 ? 10.633 9.43 -11.859 1 82.69 152 TYR B N 1
ATOM 2758 C CA . TYR B 1 152 ? 10.867 8 -12 1 82.69 152 TYR B CA 1
ATOM 2759 C C . TYR B 1 152 ? 9.742 7.34 -12.789 1 82.69 152 TYR B C 1
ATOM 2761 O O . TYR B 1 152 ? 8.57 7.668 -12.609 1 82.69 152 TYR B O 1
ATOM 2769 N N . ASN B 1 153 ? 10.258 6.602 -13.781 1 89.38 153 ASN B N 1
ATOM 2770 C CA . ASN B 1 153 ? 9.281 5.883 -14.594 1 89.38 153 ASN B CA 1
ATOM 2771 C C . ASN B 1 153 ? 9.68 4.418 -14.781 1 89.38 153 ASN B C 1
ATOM 2773 O O . ASN B 1 153 ? 10.859 4.105 -14.93 1 89.38 153 ASN B O 1
ATOM 2777 N N . VAL B 1 154 ? 8.75 3.625 -14.703 1 92.88 154 VAL B N 1
ATOM 2778 C CA . VAL B 1 154 ? 8.914 2.219 -15.062 1 92.88 154 VAL B CA 1
ATOM 2779 C C . VAL B 1 154 ? 8.203 1.935 -16.391 1 92.88 154 VAL B C 1
ATOM 2781 O O . VAL B 1 154 ? 6.973 1.958 -16.453 1 92.88 154 VAL B O 1
ATOM 2784 N N . TYR B 1 155 ? 9.008 1.608 -17.375 1 94.81 155 TYR B N 1
ATOM 2785 C CA . TYR B 1 155 ? 8.461 1.407 -18.719 1 94.81 155 TYR B CA 1
ATOM 2786 C C . TYR B 1 155 ? 8.016 -0.036 -18.922 1 94.81 155 TYR B C 1
ATOM 2788 O O . TYR B 1 155 ? 6.988 -0.295 -19.547 1 94.81 155 TYR B O 1
ATOM 2796 N N . GLU B 1 156 ? 8.867 -0.866 -18.469 1 96.81 156 GLU B N 1
ATOM 2797 C CA . GLU B 1 156 ? 8.617 -2.301 -18.562 1 96.81 156 GLU B CA 1
ATOM 2798 C C . GLU B 1 156 ? 9.047 -3.018 -17.281 1 96.81 156 GLU B C 1
ATOM 2800 O O . GLU B 1 156 ? 10.047 -2.641 -16.672 1 96.81 156 GLU B O 1
ATOM 2805 N N . LEU B 1 157 ? 8.305 -4.012 -16.969 1 97.06 157 LEU B N 1
ATOM 2806 C CA . LEU B 1 157 ? 8.633 -4.844 -15.812 1 97.06 157 LEU B CA 1
ATOM 2807 C C . LEU B 1 157 ? 8.055 -6.246 -15.977 1 97.06 157 LEU B C 1
ATOM 2809 O O . LEU B 1 157 ? 6.879 -6.402 -16.297 1 97.06 157 LEU B O 1
ATOM 2813 N N . ARG B 1 158 ? 8.844 -7.176 -15.875 1 97.94 158 ARG B N 1
ATOM 2814 C CA . ARG B 1 158 ? 8.438 -8.578 -15.766 1 97.94 158 ARG B CA 1
ATOM 2815 C C . ARG B 1 158 ? 8.945 -9.188 -14.461 1 97.94 158 ARG B C 1
ATOM 2817 O O . ARG B 1 158 ? 10.109 -9.023 -14.102 1 97.94 158 ARG B O 1
ATOM 2824 N N . ARG B 1 159 ? 8.086 -9.836 -13.797 1 97.81 159 ARG B N 1
ATOM 2825 C CA . ARG B 1 159 ? 8.414 -10.469 -12.523 1 97.81 159 ARG B CA 1
ATOM 2826 C C . ARG B 1 159 ? 7.926 -11.914 -12.484 1 97.81 159 ARG B C 1
ATOM 2828 O O . ARG B 1 159 ? 6.758 -12.188 -12.773 1 97.81 159 ARG B O 1
ATOM 2835 N N . ASN B 1 160 ? 8.766 -12.789 -12.117 1 98.38 160 ASN B N 1
ATOM 2836 C CA . ASN B 1 160 ? 8.398 -14.172 -11.852 1 98.38 160 ASN B CA 1
ATOM 2837 C C . ASN B 1 160 ? 8.648 -14.555 -10.398 1 98.38 160 ASN B C 1
ATOM 2839 O O . ASN B 1 160 ? 9.648 -14.148 -9.812 1 98.38 160 ASN B O 1
ATOM 2843 N N . LEU B 1 161 ? 7.77 -15.258 -9.844 1 98.69 161 LEU B N 1
ATOM 2844 C CA . LEU B 1 161 ? 7.895 -15.812 -8.5 1 98.69 161 LEU B CA 1
ATOM 2845 C C . LEU B 1 161 ? 7.59 -17.312 -8.492 1 98.69 161 LEU B C 1
ATOM 2847 O O . LEU B 1 161 ? 6.559 -17.734 -9.016 1 98.69 161 LEU B O 1
ATOM 2851 N N . TYR B 1 162 ? 8.43 -18.078 -7.859 1 98.44 162 TYR B N 1
ATOM 2852 C CA . TYR B 1 162 ? 8.164 -19.516 -7.715 1 98.44 162 TYR B CA 1
ATOM 2853 C C . TYR B 1 162 ? 9.078 -20.125 -6.656 1 98.44 162 TYR B C 1
ATOM 2855 O O . TYR B 1 162 ? 10.086 -19.531 -6.281 1 98.44 162 TYR B O 1
ATOM 2863 N N . ILE B 1 163 ? 8.633 -21.25 -6.105 1 98.44 163 ILE B N 1
ATOM 2864 C CA . ILE B 1 163 ? 9.461 -22 -5.16 1 98.44 163 ILE B CA 1
ATOM 2865 C C . ILE B 1 163 ? 10.414 -22.906 -5.922 1 98.44 163 ILE B C 1
ATOM 2867 O O . ILE B 1 163 ? 9.984 -23.734 -6.742 1 98.44 163 ILE B O 1
ATOM 2871 N N . TYR B 1 164 ? 11.633 -22.656 -5.699 1 96.94 164 TYR B N 1
ATOM 2872 C CA . TYR B 1 164 ? 12.703 -23.453 -6.285 1 96.94 164 TYR B CA 1
ATOM 2873 C C . TYR B 1 164 ? 13.5 -24.172 -5.207 1 96.94 164 TYR B C 1
ATOM 2875 O O . TYR B 1 164 ? 14.242 -23.531 -4.449 1 96.94 164 TYR B O 1
ATOM 2883 N N . ALA B 1 165 ? 13.312 -25.547 -5.094 1 96.06 165 ALA B N 1
ATOM 2884 C CA . ALA B 1 165 ? 14.031 -26.359 -4.117 1 96.06 165 ALA B CA 1
ATOM 2885 C C . ALA B 1 165 ? 13.789 -25.859 -2.697 1 96.06 165 ALA B C 1
ATOM 2887 O O . ALA B 1 165 ? 14.734 -25.719 -1.918 1 96.06 165 ALA B O 1
ATOM 2888 N N . GLY B 1 166 ? 12.633 -25.406 -2.404 1 96.5 166 GLY B N 1
ATOM 2889 C CA . GLY B 1 166 ? 12.227 -25.016 -1.062 1 96.5 166 GLY B CA 1
ATOM 2890 C C . GLY B 1 166 ? 12.414 -23.531 -0.791 1 96.5 166 GLY B C 1
ATOM 2891 O O . GLY B 1 166 ? 11.945 -23.031 0.225 1 96.5 166 GLY B O 1
ATOM 2892 N N . ASP B 1 167 ? 13.141 -22.891 -1.723 1 97.94 167 ASP B N 1
ATOM 2893 C CA . ASP B 1 167 ? 13.375 -21.469 -1.572 1 97.94 167 ASP B CA 1
ATOM 2894 C C . ASP B 1 167 ? 12.531 -20.656 -2.557 1 97.94 167 ASP B C 1
ATOM 2896 O O . ASP B 1 167 ? 12.133 -21.172 -3.605 1 97.94 167 ASP B O 1
ATOM 2900 N N . LEU B 1 168 ? 12.25 -19.422 -2.17 1 98.25 168 LEU B N 1
ATOM 2901 C CA . LEU B 1 168 ? 11.562 -18.531 -3.09 1 98.25 168 LEU B CA 1
ATOM 2902 C C . LEU B 1 168 ? 12.539 -17.906 -4.082 1 98.25 168 LEU B C 1
ATOM 2904 O O . LEU B 1 168 ? 13.594 -17.391 -3.688 1 98.25 168 LEU B O 1
ATOM 2908 N N . LYS B 1 169 ? 12.219 -18.016 -5.297 1 97.44 169 LYS B N 1
ATOM 2909 C CA . LYS B 1 169 ? 13 -17.359 -6.34 1 97.44 169 LYS B CA 1
ATOM 2910 C C . LYS B 1 169 ? 12.18 -16.281 -7.047 1 97.44 169 LYS B C 1
ATOM 2912 O O . LYS B 1 169 ? 11.008 -16.5 -7.363 1 97.44 169 LYS B O 1
ATOM 2917 N N . GLN B 1 170 ? 12.79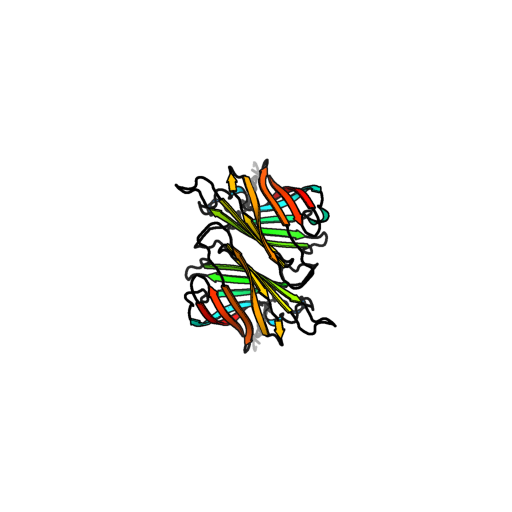7 -15.172 -7.254 1 97.12 170 GLN B N 1
ATOM 2918 C CA . GLN B 1 170 ? 12.211 -14.086 -8.031 1 97.12 170 GLN B CA 1
ATOM 2919 C C . GLN B 1 170 ? 13.125 -13.68 -9.188 1 97.12 170 GLN B C 1
ATOM 2921 O O . GLN B 1 170 ? 14.32 -13.453 -8.992 1 97.12 170 GLN B O 1
ATOM 2926 N N . ASP B 1 171 ? 12.562 -13.602 -10.344 1 95.94 171 ASP B N 1
ATOM 2927 C CA . ASP B 1 171 ? 13.242 -13.039 -11.508 1 95.94 171 ASP B CA 1
ATOM 2928 C C . ASP B 1 171 ? 12.625 -11.703 -11.906 1 95.94 171 ASP B C 1
ATOM 2930 O O . ASP B 1 171 ? 11.398 -11.57 -11.984 1 95.94 171 ASP B O 1
ATOM 2934 N N . ILE B 1 172 ? 13.523 -10.758 -12.156 1 94.94 172 ILE B N 1
ATOM 2935 C CA . ILE B 1 172 ? 13.07 -9.422 -12.531 1 94.94 172 ILE B CA 1
ATOM 2936 C C . ILE B 1 172 ? 13.75 -9 -13.836 1 94.94 172 ILE B C 1
ATOM 2938 O O . ILE B 1 172 ? 14.953 -9.172 -14 1 94.94 172 ILE B O 1
ATOM 2942 N N . GLU B 1 173 ? 12.969 -8.531 -14.711 1 95.56 173 GLU B N 1
ATOM 2943 C CA . GLU B 1 173 ? 13.414 -7.73 -15.852 1 95.56 173 GLU B CA 1
ATOM 2944 C C . GLU B 1 173 ? 12.672 -6.402 -15.914 1 95.56 173 GLU B C 1
ATOM 2946 O O . GLU B 1 173 ? 11.438 -6.371 -15.938 1 95.56 173 GLU B O 1
ATOM 2951 N N . ALA B 1 174 ? 13.492 -5.316 -15.93 1 94.56 174 ALA B N 1
ATOM 2952 C CA . ALA B 1 174 ? 12.828 -4.016 -15.898 1 94.56 174 ALA B CA 1
ATOM 2953 C C . ALA B 1 174 ? 13.562 -3.008 -16.781 1 94.56 174 ALA B C 1
ATOM 2955 O O . ALA B 1 174 ? 14.797 -3.029 -16.859 1 94.56 174 ALA B O 1
ATOM 2956 N N . ARG B 1 175 ? 12.82 -2.205 -17.422 1 94.62 175 ARG B N 1
ATOM 2957 C CA . ARG B 1 175 ? 13.289 -0.988 -18.078 1 94.62 175 ARG B CA 1
ATOM 2958 C C . ARG B 1 175 ? 12.703 0.253 -17.422 1 94.62 175 ARG B C 1
ATOM 2960 O O . ARG B 1 175 ? 11.484 0.433 -17.406 1 94.62 175 ARG B O 1
ATOM 2967 N N . THR B 1 176 ? 13.562 1.021 -16.844 1 91.88 176 THR B N 1
ATOM 2968 C CA . THR B 1 176 ? 13.117 2.211 -16.125 1 91.88 176 THR B CA 1
ATOM 2969 C C . THR B 1 176 ? 13.875 3.445 -16.594 1 91.88 176 THR B C 1
ATOM 2971 O O . THR B 1 176 ? 14.805 3.34 -17.406 1 91.88 176 THR B O 1
ATOM 2974 N N . SER B 1 177 ? 13.477 4.613 -16.125 1 89.31 177 SER B N 1
ATOM 2975 C CA . SER B 1 177 ? 14.172 5.859 -16.422 1 89.31 177 SER B CA 1
ATOM 2976 C C . SER B 1 177 ? 15.547 5.898 -15.773 1 89.31 177 SER B C 1
ATOM 2978 O O . SER B 1 177 ? 16.391 6.719 -16.141 1 89.31 177 SER B O 1
ATOM 2980 N N . ALA B 1 178 ? 15.758 5.082 -14.828 1 85.06 178 ALA B N 1
ATOM 2981 C CA . ALA B 1 178 ? 17.047 5.008 -14.164 1 85.06 178 ALA B CA 1
ATOM 2982 C C . ALA B 1 178 ? 17.938 3.934 -14.805 1 85.06 178 ALA B C 1
ATOM 2984 O O . ALA B 1 178 ? 19.062 3.711 -14.367 1 85.06 178 ALA B O 1
ATOM 2985 N N . GLY B 1 179 ? 17.375 3.242 -15.797 1 88.31 179 GLY B N 1
ATOM 2986 C CA . GLY B 1 179 ? 18.141 2.211 -16.484 1 88.31 179 GLY B CA 1
ATOM 2987 C C . GLY B 1 179 ? 17.453 0.865 -16.5 1 88.31 179 GLY B C 1
ATOM 2988 O O . GLY B 1 179 ? 16.297 0.752 -16.094 1 88.31 179 GLY B O 1
ATOM 2989 N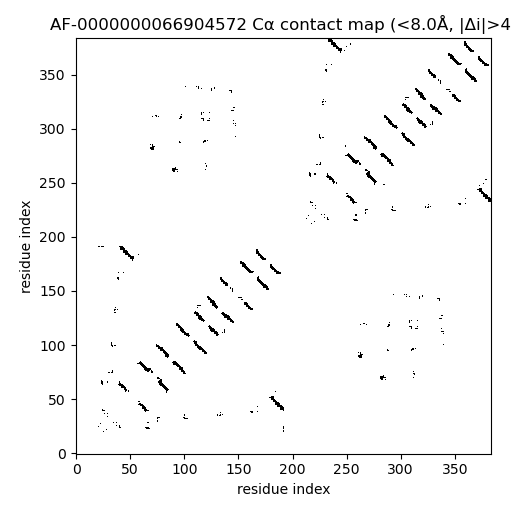 N . ASN B 1 180 ? 18.188 -0.14 -17 1 90.44 180 ASN B N 1
ATOM 2990 C CA . ASN B 1 180 ? 17.672 -1.493 -17.141 1 90.44 180 ASN B CA 1
ATOM 2991 C C . ASN B 1 180 ? 18.188 -2.41 -16.031 1 90.44 180 ASN B C 1
ATOM 2993 O O . ASN B 1 180 ? 19.281 -2.191 -15.5 1 90.44 180 ASN B O 1
ATOM 2997 N N . ALA B 1 181 ? 17.359 -3.311 -15.727 1 89.62 181 ALA B N 1
ATOM 2998 C CA . ALA B 1 181 ? 17.766 -4.32 -14.75 1 89.62 181 ALA B CA 1
ATOM 2999 C C . ALA B 1 181 ? 17.297 -5.711 -15.18 1 89.62 181 ALA B C 1
ATOM 3001 O O . ALA B 1 181 ? 16.234 -5.855 -15.789 1 89.62 181 ALA B O 1
ATOM 3002 N N . ALA B 1 182 ? 18.062 -6.688 -14.945 1 93.38 182 ALA B N 1
ATOM 3003 C CA . ALA B 1 182 ? 17.766 -8.109 -15.117 1 93.38 182 ALA B CA 1
ATOM 3004 C C . ALA B 1 182 ? 18.516 -8.945 -14.086 1 93.38 182 ALA B C 1
ATOM 3006 O O . ALA B 1 182 ? 19.734 -9.094 -14.156 1 93.38 182 ALA B O 1
ATOM 3007 N N . TYR B 1 183 ? 17.734 -9.461 -13.125 1 91.38 183 TYR B N 1
ATOM 3008 C CA . TYR B 1 183 ? 18.406 -10.203 -12.07 1 91.38 183 TYR B CA 1
ATOM 3009 C C . TYR B 1 183 ? 17.484 -11.242 -11.453 1 91.38 183 TYR B C 1
ATOM 3011 O O . TYR B 1 183 ? 16.266 -11.188 -11.633 1 91.38 183 TYR B O 1
ATOM 3019 N N . SER B 1 184 ? 18.078 -12.156 -10.797 1 93.56 184 SER B N 1
ATOM 3020 C CA . SER B 1 184 ? 17.406 -13.195 -10.031 1 93.56 184 SER B CA 1
ATOM 3021 C C . SER B 1 184 ? 17.781 -13.141 -8.555 1 93.56 184 SER B C 1
ATOM 3023 O O . SER B 1 184 ? 18.953 -12.914 -8.227 1 93.56 184 SER B O 1
ATOM 3025 N N . VAL B 1 185 ? 16.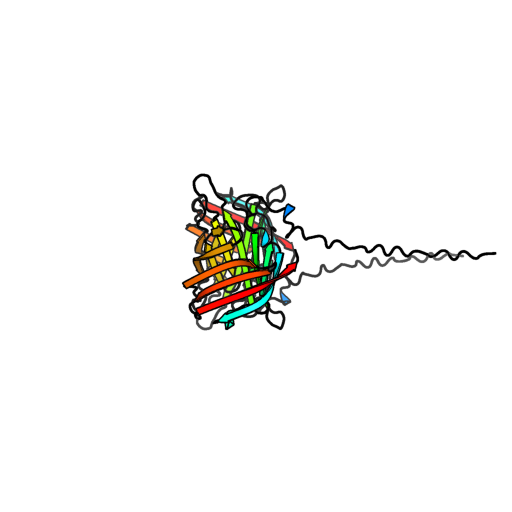828 -13.312 -7.762 1 94.31 185 VAL B N 1
ATOM 3026 C CA . VAL B 1 185 ? 17.078 -13.312 -6.324 1 94.31 185 VAL B CA 1
ATOM 3027 C C . VAL B 1 185 ? 16.562 -14.609 -5.711 1 94.31 185 VAL B C 1
ATOM 3029 O O . VAL B 1 185 ? 15.453 -15.047 -6.027 1 94.31 185 VAL B O 1
ATOM 3032 N N . MET B 1 186 ? 17.359 -15.211 -4.855 1 95.12 186 MET B N 1
ATOM 3033 C CA . MET B 1 186 ? 16.938 -16.344 -4.031 1 95.12 186 MET B CA 1
ATOM 3034 C C . MET B 1 186 ? 16.656 -15.891 -2.602 1 95.12 186 MET B C 1
ATOM 3036 O O . MET B 1 186 ? 17.406 -15.102 -2.029 1 95.12 186 MET B O 1
ATOM 3040 N N . TYR B 1 187 ? 15.562 -16.375 -2.119 1 96.5 187 TYR B N 1
ATOM 3041 C CA . TYR B 1 187 ? 15.148 -16.047 -0.757 1 96.5 187 TYR B CA 1
ATOM 3042 C C . TYR B 1 187 ? 14.992 -17.312 0.08 1 96.5 187 TYR B C 1
ATOM 3044 O O . TYR B 1 187 ? 14.477 -18.312 -0.403 1 96.5 187 TYR B O 1
ATOM 3052 N N . ARG B 1 188 ? 15.352 -17.219 1.342 1 97 188 ARG B N 1
ATOM 3053 C CA . ARG B 1 188 ? 15.109 -18.281 2.309 1 97 188 ARG B CA 1
ATOM 3054 C C . ARG B 1 188 ? 14 -17.891 3.281 1 97 188 ARG B C 1
ATOM 3056 O O . ARG B 1 188 ? 13.938 -16.75 3.746 1 97 188 ARG B O 1
ATOM 3063 N N . LYS B 1 189 ? 13.211 -18.891 3.627 1 97 189 LYS B N 1
ATOM 3064 C CA . LYS B 1 189 ? 12.117 -18.625 4.559 1 97 189 LYS B CA 1
ATOM 3065 C C . LYS B 1 189 ? 12.648 -18.422 5.98 1 97 189 LYS B C 1
ATOM 3067 O O . LYS B 1 189 ? 13.383 -19.266 6.496 1 97 189 LYS B O 1
ATOM 3072 N N . ILE B 1 190 ? 12.203 -17.359 6.633 1 96.31 190 ILE B N 1
ATOM 3073 C CA . ILE B 1 190 ? 12.711 -17.078 7.973 1 96.31 190 ILE B CA 1
ATOM 3074 C C . ILE B 1 190 ? 11.555 -17.078 8.977 1 96.31 190 ILE B C 1
ATOM 3076 O O . ILE B 1 190 ? 11.781 -17.062 10.188 1 96.31 190 ILE B O 1
ATOM 3080 N N . GLN B 1 191 ? 10.406 -17 8.547 1 93 191 GLN B N 1
ATOM 3081 C CA . GLN B 1 191 ? 9.203 -17.125 9.367 1 93 191 GLN B CA 1
ATOM 3082 C C . GLN B 1 191 ? 8.055 -17.734 8.57 1 93 191 GLN B C 1
ATOM 3084 O O . GLN B 1 191 ? 7.871 -17.406 7.391 1 93 191 GLN B O 1
ATOM 3089 N N . GLY B 1 192 ? 7.16 -18.469 9.25 1 86.56 192 GLY B N 1
ATOM 3090 C CA . GLY B 1 192 ? 6.004 -19.094 8.625 1 86.56 192 GLY B CA 1
ATOM 3091 C C . GLY B 1 192 ? 6.254 -20.531 8.195 1 86.56 192 GLY B C 1
ATOM 3092 O O . GLY B 1 192 ? 7.395 -21 8.234 1 86.56 192 GLY B O 1
#

InterPro domains:
  IPR012674 Calycin [G3DSA:2.40.128.20] (28-191)
  IPR012674 Calycin [SSF50814] (30-176)
  IPR014878 THAP4-like, heme-binding domain [PF08768] (34-179)
  IPR045165 Nitrobindin family [PTHR15854] (18-190)